Protein AF-A0A954Q0V5-F1 (afdb_monomer_lite)

Radius of gyration: 33.11 Å; chains: 1; bounding box: 78×92×143 Å

Structure (mmCIF, N/CA/C/O backbone):
data_AF-A0A954Q0V5-F1
#
_entry.id   AF-A0A954Q0V5-F1
#
loop_
_atom_site.group_PDB
_atom_site.id
_atom_site.type_symbol
_atom_site.label_atom_id
_atom_site.label_alt_id
_atom_site.label_comp_id
_atom_site.label_asym_id
_atom_site.label_entity_id
_atom_site.label_seq_id
_atom_site.pdbx_PDB_ins_code
_atom_site.Cartn_x
_atom_site.Cartn_y
_atom_site.Cartn_z
_atom_site.occupancy
_atom_site.B_iso_or_equiv
_atom_site.auth_seq_id
_atom_site.auth_comp_id
_atom_site.auth_asym_id
_atom_site.auth_atom_id
_atom_site.pdbx_PDB_model_num
ATOM 1 N N . MET A 1 1 ? -21.008 25.780 -98.855 1.00 41.59 1 MET A N 1
ATOM 2 C CA . MET A 1 1 ? -20.045 24.888 -99.539 1.00 41.59 1 MET A CA 1
ATOM 3 C C . MET A 1 1 ? -18.752 25.653 -99.833 1.00 41.59 1 MET A C 1
ATOM 5 O O . MET A 1 1 ? -18.690 26.362 -100.824 1.00 41.59 1 MET A O 1
ATOM 9 N N . LYS A 1 2 ? -17.772 25.592 -98.919 1.00 28.84 2 LYS A N 1
ATOM 10 C CA . LYS A 1 2 ? -16.400 26.163 -98.973 1.00 28.84 2 LYS A CA 1
ATOM 11 C C . LYS A 1 2 ? -15.579 25.295 -97.988 1.00 28.84 2 LYS A C 1
ATOM 13 O O . LYS A 1 2 ? -16.068 25.117 -96.882 1.00 28.84 2 LYS A O 1
ATOM 18 N N . SER A 1 3 ? -14.574 24.487 -98.344 1.00 29.64 3 SER A N 1
ATOM 19 C CA . SER A 1 3 ? -13.242 24.711 -98.947 1.00 29.64 3 SER A CA 1
ATOM 20 C C . SER A 1 3 ? -12.187 25.311 -97.996 1.00 29.64 3 SER A C 1
ATOM 22 O O . SER A 1 3 ? -12.264 26.508 -97.750 1.00 29.64 3 SER A O 1
ATOM 24 N N . LEU A 1 4 ? -11.179 24.475 -97.638 1.00 32.72 4 LEU A N 1
ATOM 25 C CA . LEU A 1 4 ? -9.745 24.757 -97.323 1.00 32.72 4 LEU A CA 1
ATOM 26 C C . LEU A 1 4 ? -9.449 25.722 -96.142 1.00 32.72 4 LEU A C 1
ATOM 28 O O . LEU A 1 4 ? -10.240 26.597 -95.850 1.00 32.72 4 LEU A O 1
ATOM 32 N N . SER A 1 5 ? -8.317 25.759 -95.430 1.00 30.55 5 SER A N 1
ATOM 33 C CA . SER A 1 5 ? -7.120 24.939 -95.187 1.00 30.55 5 SER A CA 1
ATOM 34 C C . SER A 1 5 ? -6.292 25.710 -94.126 1.00 30.55 5 SER A C 1
ATOM 36 O O . SER A 1 5 ? -6.176 26.925 -94.222 1.00 30.55 5 SER A O 1
ATOM 38 N N . THR A 1 6 ? -5.648 24.997 -93.191 1.00 32.28 6 THR A N 1
ATOM 39 C CA . THR A 1 6 ? -4.347 25.291 -92.520 1.00 32.28 6 THR A CA 1
ATOM 40 C C . THR A 1 6 ? -4.053 26.544 -91.652 1.00 32.28 6 THR A C 1
ATOM 42 O O . THR A 1 6 ? -3.959 27.655 -92.150 1.00 32.28 6 THR A O 1
ATOM 45 N N . ARG A 1 7 ? -3.553 26.206 -90.437 1.00 31.97 7 ARG A N 1
ATOM 46 C CA . ARG A 1 7 ? -2.330 26.658 -89.700 1.00 31.97 7 ARG A CA 1
ATOM 47 C C . ARG A 1 7 ? -2.357 27.875 -88.744 1.00 31.97 7 ARG A C 1
ATOM 49 O O . ARG A 1 7 ? -2.564 28.989 -89.186 1.00 31.97 7 ARG A O 1
ATOM 56 N N . ARG A 1 8 ? -1.925 27.561 -87.493 1.00 31.83 8 ARG A N 1
ATOM 57 C CA . ARG A 1 8 ? -1.022 28.242 -86.506 1.00 31.83 8 ARG A CA 1
ATOM 58 C C . ARG A 1 8 ? -1.280 29.744 -86.236 1.00 31.83 8 ARG A C 1
ATOM 60 O O . ARG A 1 8 ? -1.442 30.505 -87.164 1.00 31.83 8 ARG A O 1
ATOM 67 N N . SER A 1 9 ? -1.287 30.265 -85.007 1.00 29.36 9 SER A N 1
ATOM 68 C CA . SER A 1 9 ? -0.317 30.128 -83.907 1.00 29.36 9 SER A CA 1
ATOM 69 C C . SER A 1 9 ? -0.851 30.810 -82.631 1.00 29.36 9 SER A C 1
ATOM 71 O O . SER A 1 9 ? -1.757 31.632 -82.690 1.00 29.36 9 SER A O 1
ATOM 73 N N . ALA A 1 10 ? -0.255 30.444 -81.497 1.00 32.44 10 ALA A N 1
ATOM 74 C CA . ALA A 1 10 ? -0.537 30.884 -80.132 1.00 32.44 10 ALA A CA 1
ATOM 75 C C . ALA A 1 10 ? -0.389 32.396 -79.868 1.00 32.44 10 ALA A C 1
ATOM 77 O O . ALA A 1 10 ? 0.520 33.015 -80.413 1.00 32.44 10 ALA A O 1
ATOM 78 N N . SER A 1 11 ? -1.144 32.923 -78.898 1.00 27.84 11 SER A N 1
ATOM 79 C CA . SER A 1 11 ? -0.580 33.451 -77.643 1.00 27.84 11 SER A CA 1
ATOM 80 C C . SER A 1 11 ? -1.666 33.755 -76.599 1.00 27.84 11 SER A C 1
ATOM 82 O O . SER A 1 11 ? -2.856 33.837 -76.886 1.00 27.84 11 SER A O 1
ATOM 84 N N . LEU A 1 12 ? -1.178 33.808 -75.363 1.00 32.28 12 LEU A N 1
ATOM 85 C CA . LEU A 1 12 ? -1.815 33.919 -74.059 1.00 32.28 12 LEU A CA 1
ATOM 86 C C . LEU A 1 12 ? -2.885 35.014 -73.895 1.00 32.28 12 LEU A C 1
ATOM 88 O O . LEU A 1 12 ? -2.680 36.164 -74.260 1.00 32.28 12 LEU A O 1
ATOM 92 N N . GLY A 1 13 ? -3.879 34.670 -73.071 1.00 28.28 13 GLY A N 1
ATOM 93 C CA . GLY A 1 13 ? -4.073 35.385 -71.809 1.00 28.28 13 GLY A CA 1
ATOM 94 C C . GLY A 1 13 ? -5.152 36.458 -71.796 1.00 28.28 13 GLY A C 1
ATOM 95 O O . GLY A 1 13 ? -4.907 37.582 -72.203 1.00 28.28 13 GLY A O 1
ATOM 96 N N . THR A 1 14 ? -6.311 36.129 -71.224 1.00 35.66 14 THR A N 1
ATOM 97 C CA . THR A 1 14 ? -6.938 36.799 -70.062 1.00 35.66 14 THR A CA 1
ATOM 98 C C . THR A 1 14 ? -8.373 36.295 -69.928 1.00 35.66 14 THR A C 1
ATOM 100 O O . THR A 1 14 ? -9.228 36.593 -70.751 1.00 35.66 14 THR A O 1
ATOM 103 N N . ALA A 1 15 ? -8.658 35.543 -68.868 1.00 35.47 15 ALA A N 1
ATOM 104 C CA . ALA A 1 15 ? -10.017 35.436 -68.351 1.00 35.47 15 ALA A CA 1
ATOM 105 C C . ALA A 1 15 ? -9.923 35.297 -66.835 1.00 35.47 15 ALA A C 1
ATOM 107 O O . ALA A 1 15 ? -9.648 34.230 -66.286 1.00 35.47 15 ALA A O 1
ATOM 108 N N . ALA A 1 16 ? -10.061 36.447 -66.184 1.00 43.06 16 ALA A N 1
ATOM 109 C CA . ALA A 1 16 ? -10.208 36.579 -64.754 1.00 43.06 16 ALA A CA 1
ATOM 110 C C . ALA A 1 16 ? -11.370 35.700 -64.286 1.00 43.06 16 ALA A C 1
ATOM 112 O O . ALA A 1 16 ? -12.517 35.924 -64.662 1.00 43.06 16 ALA A O 1
ATOM 113 N N . THR A 1 17 ? -11.062 34.706 -63.459 1.00 38.88 17 THR A N 1
ATOM 114 C CA . THR A 1 17 ? -12.067 34.064 -62.619 1.00 38.88 17 THR A CA 1
ATOM 115 C C . THR A 1 17 ? -11.571 34.185 -61.194 1.00 38.88 17 THR A C 1
ATOM 117 O O . THR A 1 17 ? -10.585 33.572 -60.794 1.00 38.88 17 THR A O 1
ATOM 120 N N . THR A 1 18 ? -12.221 35.087 -60.477 1.00 37.47 18 THR A N 1
ATOM 121 C CA . THR A 1 18 ? -12.029 35.410 -59.074 1.00 37.47 18 THR A CA 1
ATOM 122 C C . THR A 1 18 ? -12.256 34.157 -58.227 1.00 37.47 18 THR A C 1
ATOM 124 O O . THR A 1 18 ? -13.381 33.864 -57.839 1.00 37.47 18 THR A O 1
ATOM 127 N N . PHE A 1 19 ? -11.195 33.401 -57.941 1.00 34.94 19 PHE A N 1
ATOM 128 C CA . PHE A 1 19 ? -11.186 32.473 -56.816 1.00 34.94 19 PHE A CA 1
ATOM 129 C C . PHE A 1 19 ? -10.710 33.253 -55.597 1.00 34.94 19 PHE A C 1
ATOM 131 O O . PHE A 1 19 ? -9.533 33.576 -55.449 1.00 34.94 19 PHE A O 1
ATOM 138 N N . LEU A 1 20 ? -11.673 33.620 -54.756 1.00 33.31 20 LEU A N 1
ATOM 139 C CA . LEU A 1 20 ? -11.430 34.190 -53.446 1.00 33.31 20 LEU A CA 1
ATOM 140 C C . LEU A 1 20 ? -10.661 33.143 -52.624 1.00 33.31 20 LEU A C 1
ATOM 142 O O . LEU A 1 20 ? -11.218 32.125 -52.216 1.00 33.31 20 LEU A O 1
ATOM 146 N N . CYS A 1 21 ? -9.363 33.374 -52.434 1.00 32.09 21 CYS A N 1
ATOM 147 C CA . CYS A 1 21 ? -8.521 32.637 -51.502 1.00 32.09 21 CYS A CA 1
ATOM 148 C C . CYS A 1 21 ? -9.042 32.833 -50.070 1.00 32.09 21 CYS A C 1
ATOM 150 O O . CYS A 1 21 ? -8.550 33.686 -49.336 1.00 32.09 21 CYS A O 1
ATOM 152 N N . CYS A 1 22 ? -9.999 32.015 -49.636 1.00 32.50 22 CYS A N 1
ATOM 153 C CA . CYS A 1 22 ? -10.119 31.685 -48.222 1.00 32.50 22 CYS A CA 1
ATOM 154 C C . CYS A 1 22 ? -9.014 30.679 -47.904 1.00 32.50 22 CYS A C 1
ATOM 156 O O . CYS A 1 22 ? -9.212 29.467 -47.940 1.00 32.50 22 CYS A O 1
ATOM 158 N N . ALA A 1 23 ? -7.825 31.202 -47.607 1.00 39.34 23 ALA A N 1
ATOM 159 C CA . ALA A 1 23 ? -6.826 30.474 -46.849 1.00 39.34 23 ALA A CA 1
ATOM 160 C C . ALA A 1 23 ? -7.399 30.220 -45.444 1.00 39.34 23 ALA A C 1
ATOM 162 O O . ALA A 1 23 ? -7.112 30.948 -44.498 1.00 39.34 23 ALA A O 1
ATOM 163 N N . MET A 1 24 ? -8.236 29.188 -45.301 1.00 38.91 24 MET A N 1
ATOM 164 C CA . MET A 1 24 ? -8.409 28.512 -44.020 1.00 38.91 24 MET A CA 1
ATOM 165 C C . MET A 1 24 ? -7.103 27.770 -43.760 1.00 38.91 24 MET A C 1
ATOM 167 O O . MET A 1 24 ? -6.967 26.575 -44.010 1.00 38.91 24 MET A O 1
ATOM 171 N N . GLY A 1 25 ? -6.112 28.521 -43.281 1.00 35.62 25 GLY A N 1
ATOM 172 C CA . GLY A 1 25 ? -5.091 27.955 -42.429 1.00 35.62 25 GLY A CA 1
ATOM 173 C C . GLY A 1 25 ? -5.819 27.369 -41.231 1.00 35.62 25 GLY A C 1
ATOM 174 O O . GLY A 1 25 ? -6.095 28.072 -40.263 1.00 35.62 25 GLY A O 1
ATOM 175 N N . LEU A 1 26 ? -6.160 26.084 -41.313 1.00 37.09 26 LEU A N 1
ATOM 176 C CA . LEU A 1 26 ? -6.269 25.243 -40.137 1.00 37.09 26 LEU A CA 1
ATOM 177 C C . LEU A 1 26 ? -4.871 25.237 -39.518 1.00 37.09 26 LEU A C 1
ATOM 179 O O . LEU A 1 26 ? -4.061 24.341 -39.734 1.00 37.09 26 LEU A O 1
ATOM 183 N N . LEU A 1 27 ? -4.592 26.293 -38.753 1.00 34.19 27 LEU A N 1
ATOM 184 C CA . LEU A 1 27 ? -3.820 26.193 -37.534 1.00 34.19 27 LEU A CA 1
ATOM 185 C C . LEU A 1 27 ? -4.556 25.148 -36.695 1.00 34.19 27 LEU A C 1
ATOM 187 O O . LEU A 1 27 ? -5.358 25.470 -35.822 1.00 34.19 27 LEU A O 1
ATOM 191 N N . LEU A 1 28 ? -4.298 23.873 -36.990 1.00 38.25 28 LEU A N 1
ATOM 192 C CA . LEU A 1 28 ? -4.245 22.864 -35.957 1.00 38.25 28 LEU A CA 1
ATOM 193 C C . LEU A 1 28 ? -3.131 23.360 -35.042 1.00 38.25 28 LEU A C 1
ATOM 195 O O . LEU A 1 28 ? -1.958 23.032 -35.216 1.00 38.25 28 LEU A O 1
ATOM 199 N N . ALA A 1 29 ? -3.499 24.259 -34.130 1.00 32.25 29 ALA A N 1
ATOM 200 C CA . ALA A 1 29 ? -2.785 24.429 -32.895 1.00 32.25 29 ALA A CA 1
ATOM 201 C C . ALA A 1 29 ? -2.818 23.037 -32.278 1.00 32.25 29 ALA A C 1
ATOM 203 O O . ALA A 1 29 ? -3.788 22.648 -31.635 1.00 32.25 29 ALA A O 1
ATOM 204 N N . ASN A 1 30 ? -1.790 22.248 -32.586 1.00 33.69 30 ASN A N 1
ATOM 205 C CA . ASN A 1 30 ? -1.406 21.140 -31.750 1.00 33.69 30 ASN A CA 1
ATOM 206 C C . ASN A 1 30 ? -1.332 21.788 -30.368 1.00 33.69 30 ASN A C 1
ATOM 208 O O . ASN A 1 30 ? -0.550 22.739 -30.223 1.00 33.69 30 ASN A O 1
ATOM 212 N N . PRO A 1 31 ? -2.186 21.423 -29.398 1.00 38.75 31 PRO A N 1
ATOM 213 C CA . PRO A 1 31 ? -1.946 21.882 -28.056 1.00 38.75 31 PRO A CA 1
ATOM 214 C C . PRO A 1 31 ? -0.621 21.216 -27.716 1.00 38.75 31 PRO A C 1
ATOM 216 O O . PRO A 1 31 ? -0.561 20.024 -27.433 1.00 38.75 31 PRO A O 1
ATOM 219 N N . ALA A 1 32 ? 0.474 21.965 -27.843 1.00 34.56 32 ALA A N 1
ATOM 220 C CA . ALA A 1 32 ? 1.641 21.710 -27.040 1.00 34.56 32 ALA A CA 1
ATOM 221 C C . ALA A 1 32 ? 1.067 21.677 -25.629 1.00 34.56 32 ALA A C 1
ATOM 223 O O . ALA A 1 32 ? 0.625 22.710 -25.124 1.00 34.56 32 ALA A O 1
ATOM 224 N N . ILE A 1 33 ? 0.892 20.458 -25.117 1.00 40.38 33 ILE A N 1
ATOM 225 C CA . ILE A 1 33 ? 0.311 20.166 -23.818 1.00 40.38 33 ILE A CA 1
ATOM 226 C C . ILE A 1 33 ? 1.088 21.052 -22.855 1.00 40.38 33 ILE A C 1
ATOM 228 O O . ILE A 1 33 ? 2.282 20.845 -22.634 1.00 40.38 33 ILE A O 1
ATOM 232 N N . ALA A 1 34 ? 0.444 22.128 -22.406 1.00 36.34 34 ALA A N 1
ATOM 233 C CA . ALA A 1 34 ? 1.014 23.004 -21.407 1.00 36.34 34 ALA A CA 1
ATOM 234 C C . ALA A 1 34 ? 1.328 22.137 -20.185 1.00 36.34 34 ALA A C 1
ATOM 236 O O . ALA A 1 34 ? 0.556 21.228 -19.870 1.00 36.34 34 ALA A O 1
ATOM 237 N N . ALA A 1 35 ? 2.471 22.400 -19.550 1.00 40.12 35 ALA A N 1
ATOM 238 C CA . ALA A 1 35 ? 2.948 21.703 -18.362 1.00 40.12 35 ALA A CA 1
ATOM 239 C C . ALA A 1 35 ? 1.790 21.339 -17.413 1.00 40.12 35 ALA A C 1
ATOM 241 O O . ALA A 1 35 ? 1.036 22.207 -16.980 1.00 40.12 35 ALA A O 1
ATOM 242 N N . ASP A 1 36 ? 1.623 20.038 -17.176 1.00 50.31 36 ASP A N 1
ATOM 243 C CA . ASP A 1 36 ? 0.709 19.394 -16.225 1.00 50.31 36 ASP A CA 1
ATOM 244 C C . ASP A 1 36 ? -0.784 19.776 -16.224 1.00 50.31 36 ASP A C 1
ATOM 246 O O . ASP A 1 36 ? -1.519 19.228 -15.411 1.00 50.31 36 ASP A O 1
ATOM 250 N N . GLY A 1 37 ? -1.294 20.642 -17.107 1.00 53.44 37 GLY A N 1
ATOM 251 C CA . GLY A 1 37 ? -2.738 20.897 -17.280 1.00 53.44 37 GLY A CA 1
ATOM 252 C C . GLY A 1 37 ? -3.521 21.321 -16.021 1.00 53.44 37 GLY A C 1
ATOM 253 O O . GLY A 1 37 ? -4.747 21.422 -16.072 1.00 53.44 37 GLY A O 1
ATOM 254 N N . THR A 1 38 ? -2.855 21.568 -14.888 1.00 65.19 38 THR A N 1
ATOM 255 C CA . THR A 1 38 ? -3.533 21.851 -13.621 1.00 65.19 38 THR A CA 1
ATOM 256 C C . THR A 1 38 ? -3.929 23.322 -13.559 1.00 65.19 38 THR A C 1
ATOM 258 O O . THR A 1 38 ? -3.146 24.210 -13.892 1.00 65.19 38 THR A O 1
ATOM 261 N N . LYS A 1 39 ? -5.132 23.603 -13.054 1.00 77.06 39 LYS A N 1
ATOM 262 C CA . LYS A 1 39 ? -5.571 24.970 -12.720 1.00 77.06 39 LYS A CA 1
ATOM 263 C C . LYS A 1 39 ? -4.907 25.534 -11.452 1.00 77.06 39 LYS A C 1
ATOM 265 O O . LYS A 1 39 ? -5.230 26.647 -11.043 1.00 77.06 39 LYS A O 1
ATOM 270 N N . TYR A 1 40 ? -4.064 24.747 -10.785 1.00 85.00 40 TYR A N 1
ATOM 271 C CA . TYR A 1 40 ? -3.491 25.077 -9.489 1.00 85.00 40 TYR A CA 1
ATOM 272 C C . TYR A 1 40 ? -2.114 25.737 -9.632 1.00 85.00 40 TYR A C 1
ATOM 274 O O . TYR A 1 40 ? -1.367 25.493 -10.583 1.00 85.00 40 TYR A O 1
ATOM 282 N N . ALA A 1 41 ? -1.773 26.585 -8.660 1.00 84.19 41 ALA A N 1
ATOM 283 C CA . ALA A 1 41 ? -0.453 27.196 -8.586 1.00 84.19 41 ALA A CA 1
ATOM 284 C C . ALA A 1 41 ? 0.616 26.129 -8.312 1.00 84.19 41 ALA A C 1
ATOM 286 O O . ALA A 1 41 ? 0.423 25.247 -7.476 1.00 84.19 41 ALA A O 1
ATOM 287 N N . HIS A 1 42 ? 1.757 26.233 -8.990 1.00 82.62 42 HIS A N 1
ATOM 288 C CA . HIS A 1 42 ? 2.882 25.318 -8.834 1.00 82.62 42 HIS A CA 1
ATOM 289 C C . HIS A 1 42 ? 4.211 26.079 -8.824 1.00 82.62 42 HIS A C 1
ATOM 291 O O . HIS A 1 42 ? 4.310 27.212 -9.291 1.00 82.62 42 HIS A O 1
ATOM 297 N N . SER A 1 43 ? 5.229 25.447 -8.240 1.00 84.19 43 SER A N 1
ATOM 298 C CA . SER A 1 43 ? 6.608 25.932 -8.252 1.00 84.19 43 SER A CA 1
ATOM 299 C C . SER A 1 43 ? 7.410 25.139 -9.279 1.00 84.19 43 SER A C 1
ATOM 301 O O . SER A 1 43 ? 7.667 23.957 -9.059 1.00 84.19 43 SER A O 1
ATOM 303 N N . ASP A 1 44 ? 7.885 25.806 -10.330 1.00 83.81 44 ASP A N 1
ATOM 304 C CA . ASP A 1 44 ? 8.742 25.206 -11.368 1.00 83.81 44 ASP A CA 1
ATOM 305 C C . ASP A 1 44 ? 10.215 25.050 -10.956 1.00 83.81 44 ASP A C 1
ATOM 307 O O . ASP A 1 44 ? 11.036 24.494 -11.687 1.00 83.81 44 ASP A O 1
ATOM 311 N N . GLY A 1 45 ? 10.587 25.554 -9.777 1.00 85.81 45 GLY A N 1
ATOM 312 C CA . GLY A 1 45 ? 11.931 25.388 -9.241 1.00 85.81 45 GLY A CA 1
ATOM 313 C C . GLY A 1 45 ? 12.247 23.933 -8.880 1.00 85.81 45 GLY A C 1
ATOM 314 O O . GLY A 1 45 ? 11.421 23.213 -8.325 1.00 85.81 45 GLY A O 1
ATOM 315 N N . ASN A 1 46 ? 13.501 23.523 -9.093 1.00 83.50 46 ASN A N 1
ATOM 316 C CA . ASN A 1 46 ? 14.017 22.246 -8.577 1.00 83.50 46 ASN A CA 1
ATOM 317 C C . ASN A 1 46 ? 14.231 22.257 -7.052 1.00 83.50 46 ASN A C 1
ATOM 319 O O . ASN A 1 46 ? 14.433 21.205 -6.446 1.00 83.50 46 ASN A O 1
ATOM 323 N N . ALA A 1 47 ? 14.219 23.441 -6.435 1.00 86.94 47 ALA A N 1
ATOM 324 C CA . ALA A 1 47 ? 14.271 23.588 -4.990 1.00 86.94 47 ALA A CA 1
ATOM 325 C C . ALA A 1 47 ? 12.937 23.179 -4.352 1.00 86.94 47 ALA A C 1
ATOM 327 O O . ALA A 1 47 ? 11.868 23.289 -4.951 1.00 86.94 47 ALA A O 1
ATOM 328 N N . ARG A 1 48 ? 13.000 22.731 -3.099 1.00 84.75 48 ARG A N 1
ATOM 329 C CA . ARG A 1 48 ? 11.803 22.387 -2.334 1.00 84.75 48 ARG A CA 1
ATOM 330 C C . ARG A 1 48 ? 10.957 23.633 -2.067 1.00 84.75 48 ARG A C 1
ATOM 332 O O . ARG A 1 48 ? 11.461 24.605 -1.513 1.00 84.75 48 ARG A O 1
ATOM 339 N N . PHE A 1 49 ? 9.663 23.551 -2.366 1.00 87.62 49 PHE A N 1
ATOM 340 C CA . PHE A 1 49 ? 8.677 24.522 -1.899 1.00 87.62 49 PHE A CA 1
ATOM 341 C C . PHE A 1 49 ? 8.244 24.186 -0.463 1.00 87.62 49 PHE A C 1
ATOM 343 O O . PHE A 1 49 ? 7.825 23.060 -0.180 1.00 87.62 49 PHE A O 1
ATOM 350 N N . LEU A 1 50 ? 8.382 25.146 0.454 1.00 90.44 50 LEU A N 1
ATOM 351 C CA . LEU A 1 50 ? 7.992 24.976 1.855 1.00 90.44 50 LEU A CA 1
ATOM 352 C C . LEU A 1 50 ? 6.487 25.184 2.009 1.00 90.44 50 LEU A C 1
ATOM 354 O O . LEU A 1 50 ? 5.955 26.218 1.616 1.00 90.44 50 LEU A O 1
ATOM 358 N N . HIS A 1 51 ? 5.816 24.203 2.604 1.00 92.81 51 HIS A N 1
ATOM 359 C CA . HIS A 1 51 ? 4.370 24.211 2.762 1.00 92.81 51 HIS A CA 1
ATOM 360 C C . HIS A 1 51 ? 3.984 24.684 4.164 1.00 92.81 51 HIS A C 1
ATOM 362 O O . HIS A 1 51 ? 4.199 23.974 5.143 1.00 92.81 51 HIS A O 1
ATOM 368 N N . HIS A 1 52 ? 3.383 25.869 4.240 1.00 94.56 52 HIS A N 1
ATOM 369 C CA . HIS A 1 52 ? 2.626 26.350 5.395 1.00 94.56 52 HIS A CA 1
ATOM 370 C C . HIS A 1 52 ? 1.154 26.368 4.995 1.00 94.56 52 HIS A C 1
ATOM 372 O O . HIS A 1 52 ? 0.761 27.137 4.119 1.00 94.56 52 HIS A O 1
ATOM 378 N N . ILE A 1 53 ? 0.363 25.453 5.551 1.00 94.88 53 ILE A N 1
ATOM 379 C CA . ILE A 1 53 ? -0.982 25.157 5.047 1.00 94.88 53 ILE A CA 1
ATOM 380 C C . ILE A 1 53 ? -2.001 25.323 6.170 1.00 94.88 53 ILE A C 1
ATOM 382 O O . ILE A 1 53 ? -1.807 24.822 7.275 1.00 94.88 53 ILE A O 1
ATOM 386 N N . THR A 1 54 ? -3.118 25.987 5.881 1.00 97.38 54 THR A N 1
ATOM 387 C CA . THR A 1 54 ? -4.308 25.931 6.738 1.00 97.38 54 THR A CA 1
ATOM 388 C C . THR A 1 54 ? -4.974 24.564 6.602 1.00 97.38 54 THR A C 1
ATOM 390 O O . THR A 1 54 ? -5.354 24.171 5.498 1.00 97.38 54 THR A O 1
ATOM 393 N N . LEU A 1 55 ? -5.132 23.851 7.714 1.00 98.00 55 LEU A N 1
ATOM 394 C CA . LEU A 1 55 ? -5.763 22.533 7.734 1.00 98.00 55 LEU A CA 1
ATOM 395 C C . LEU A 1 55 ? -7.294 22.652 7.783 1.00 98.00 55 LEU A C 1
ATOM 397 O O . LEU A 1 55 ? -7.831 23.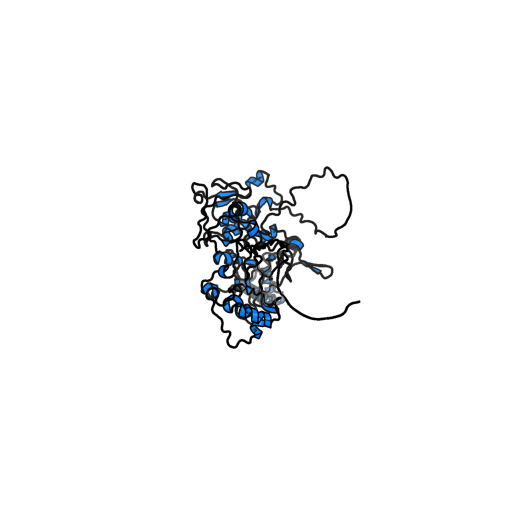582 8.387 1.00 98.00 55 LEU A O 1
ATOM 401 N N . TYR A 1 56 ? -7.987 21.694 7.168 1.00 98.50 56 TYR A N 1
ATOM 402 C CA . TYR A 1 56 ? -9.447 21.592 7.170 1.00 98.50 56 TYR A CA 1
ATOM 403 C C . TYR A 1 56 ? -9.895 20.171 7.506 1.00 98.50 56 TYR A C 1
ATOM 405 O O . TYR A 1 56 ? -9.223 19.206 7.136 1.00 98.50 56 TYR A O 1
ATOM 413 N N . ASP A 1 57 ? -11.029 20.043 8.188 1.00 97.94 57 ASP A N 1
ATOM 414 C CA . ASP A 1 57 ? -11.692 18.759 8.416 1.00 97.94 57 ASP A CA 1
ATOM 415 C C . ASP A 1 57 ? -12.597 18.351 7.239 1.00 97.94 57 ASP A C 1
ATOM 417 O O . ASP A 1 57 ? -12.687 19.049 6.223 1.00 97.94 57 ASP A O 1
ATOM 421 N N . ALA A 1 58 ? -13.244 17.187 7.352 1.00 95.75 58 ALA A N 1
ATOM 422 C CA . ALA A 1 58 ? -14.105 16.631 6.305 1.00 95.75 58 ALA A CA 1
ATOM 423 C C . ALA A 1 58 ? -15.337 17.507 5.996 1.00 95.75 58 ALA A C 1
ATOM 425 O O . ALA A 1 58 ? -15.784 17.548 4.845 1.00 95.75 58 ALA A O 1
ATOM 426 N N . ASP A 1 59 ? -15.820 18.265 6.987 1.00 96.06 59 ASP A N 1
ATOM 427 C CA . ASP A 1 59 ? -16.927 19.222 6.860 1.00 96.06 59 ASP A CA 1
ATOM 428 C C . ASP A 1 59 ? -16.462 20.582 6.320 1.00 96.06 59 ASP A C 1
ATOM 430 O O . ASP A 1 59 ? -17.230 21.545 6.257 1.00 96.06 59 ASP A O 1
ATOM 434 N N . ASN A 1 60 ? -15.203 20.659 5.875 1.00 97.06 60 ASN A N 1
ATOM 435 C CA . ASN A 1 60 ? -14.578 21.845 5.313 1.00 97.06 60 ASN A CA 1
ATOM 436 C C . ASN A 1 60 ? -14.439 22.999 6.322 1.00 97.06 60 ASN A C 1
ATOM 438 O O . ASN A 1 60 ? -14.306 24.161 5.919 1.00 97.06 60 ASN A O 1
ATOM 442 N N . GLN A 1 61 ? -14.442 22.688 7.620 1.00 98.06 61 GLN A N 1
ATOM 443 C CA . GLN A 1 61 ? -14.175 23.646 8.683 1.00 98.06 61 GLN A CA 1
ATOM 444 C C . GLN A 1 61 ? -12.673 23.756 8.914 1.00 98.06 61 GLN A C 1
ATOM 446 O O . GLN A 1 61 ? -11.932 22.774 8.850 1.00 98.06 61 GLN A O 1
ATOM 451 N N . ARG A 1 62 ? -12.211 24.982 9.157 1.00 97.88 62 ARG A N 1
ATOM 452 C CA . ARG A 1 62 ? -10.805 25.254 9.448 1.00 97.88 62 ARG A CA 1
ATOM 453 C C . ARG A 1 62 ? -10.429 24.629 10.793 1.00 97.88 62 ARG A C 1
ATOM 455 O O . ARG A 1 62 ? -11.145 24.786 11.778 1.00 97.88 62 ARG A O 1
ATOM 462 N N . ILE A 1 63 ? -9.291 23.946 10.822 1.00 98.38 63 ILE A N 1
ATOM 463 C CA . ILE A 1 63 ? -8.736 23.355 12.036 1.00 98.38 63 ILE A CA 1
ATOM 464 C C . ILE A 1 63 ? -7.873 24.387 12.747 1.00 98.38 63 ILE A C 1
ATOM 466 O O . ILE A 1 63 ? -6.928 24.930 12.180 1.00 98.38 63 ILE A O 1
ATOM 470 N N . GLU A 1 64 ? -8.197 24.596 14.014 1.00 97.38 64 GLU A N 1
ATOM 471 C CA . GLU A 1 64 ? -7.451 25.406 14.965 1.00 97.38 64 GLU A CA 1
ATOM 472 C C . GLU A 1 64 ? -6.904 24.506 16.084 1.00 97.38 64 GLU A C 1
ATOM 474 O O . GLU A 1 64 ? -7.381 23.379 16.256 1.00 97.38 64 GLU A O 1
ATOM 479 N N . PRO A 1 65 ? -5.973 24.988 16.927 1.00 97.00 65 PRO A N 1
ATOM 480 C CA . PRO A 1 65 ? -5.476 24.213 18.067 1.00 97.00 65 PRO A CA 1
ATOM 481 C C . PRO A 1 65 ? -6.567 23.690 19.022 1.00 97.00 65 PRO A C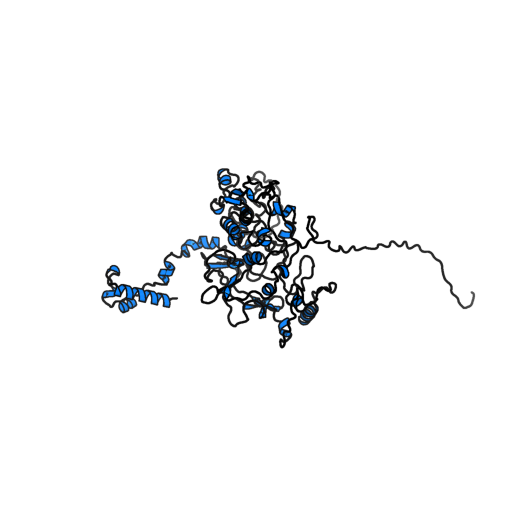 1
ATOM 483 O O . PRO A 1 65 ? -6.359 22.693 19.709 1.00 97.00 65 PRO A O 1
ATOM 486 N N . ALA A 1 66 ? -7.724 24.360 19.080 1.00 97.44 66 ALA A N 1
ATOM 487 C CA . ALA A 1 66 ? -8.868 23.968 19.907 1.00 97.44 66 ALA A CA 1
ATOM 488 C C . ALA A 1 66 ? -9.862 23.020 19.203 1.00 97.44 66 ALA A C 1
ATOM 490 O O . ALA A 1 66 ? -10.783 22.521 19.854 1.00 97.44 66 ALA A O 1
ATOM 491 N N . SER A 1 67 ? -9.708 22.777 17.897 1.00 98.06 67 SER A N 1
ATOM 492 C CA . SER A 1 67 ? -10.554 21.843 17.150 1.00 98.06 67 SER A CA 1
ATOM 493 C C . SER A 1 67 ? -10.385 20.413 17.671 1.00 98.06 67 SER A C 1
ATOM 495 O O . SER A 1 67 ? -9.362 20.056 18.251 1.00 98.06 67 SER A O 1
ATOM 497 N N . THR A 1 68 ? -11.401 19.575 17.460 1.00 97.69 68 THR A N 1
ATOM 498 C CA . THR A 1 68 ? -11.385 18.165 17.900 1.00 97.69 68 THR A CA 1
ATOM 499 C C . THR A 1 68 ? -11.650 17.167 16.776 1.00 97.69 68 THR A C 1
ATOM 501 O O . THR A 1 68 ? -11.469 15.964 16.971 1.00 97.69 68 THR A O 1
ATOM 504 N N . THR A 1 69 ? -12.042 17.647 15.596 1.00 97.75 69 THR A N 1
ATOM 505 C CA . THR A 1 69 ? -12.195 16.856 14.373 1.00 97.75 69 THR A CA 1
ATOM 506 C C . THR A 1 69 ? -10.828 16.575 13.739 1.00 97.75 69 THR A C 1
ATOM 508 O O . THR A 1 69 ? -9.897 17.353 13.943 1.00 97.75 69 THR A O 1
ATOM 511 N N . PRO A 1 70 ? -10.656 15.451 13.018 1.00 98.00 70 PRO A N 1
ATOM 512 C CA . PRO A 1 70 ? -9.417 15.157 12.303 1.00 98.00 70 PRO A CA 1
ATOM 513 C C . PRO A 1 70 ? -9.273 15.993 11.034 1.00 98.00 70 PRO A C 1
ATOM 515 O O . PRO A 1 70 ? -10.264 16.408 10.434 1.00 98.00 70 PRO A O 1
ATOM 518 N N . TYR A 1 71 ? -8.030 16.177 10.581 1.00 97.25 71 TYR A N 1
ATOM 519 C CA . TYR A 1 71 ? -7.790 16.793 9.278 1.00 97.25 71 TYR A CA 1
ATOM 520 C C . TYR A 1 71 ? -8.188 15.844 8.145 1.00 97.25 71 TYR A C 1
ATOM 522 O O . TYR A 1 71 ? -7.963 14.636 8.220 1.00 97.25 71 TYR A O 1
ATOM 530 N N . SER A 1 72 ? -8.736 16.428 7.083 1.00 97.62 72 SER A N 1
ATOM 531 C CA . SER A 1 72 ? -9.049 15.774 5.819 1.00 97.62 72 SER A CA 1
ATOM 532 C C . SER A 1 72 ? -8.015 16.172 4.770 1.00 97.62 72 SER A C 1
ATOM 534 O O . SER A 1 72 ? -7.795 17.362 4.512 1.00 97.62 72 SER A O 1
ATOM 536 N N . SER A 1 73 ? -7.374 15.189 4.139 1.00 96.31 73 SER A N 1
ATOM 537 C CA . SER A 1 73 ? -6.456 15.437 3.027 1.00 96.31 73 SER A CA 1
ATOM 538 C C . SER A 1 73 ? -7.216 15.915 1.793 1.00 96.31 73 SER A C 1
ATOM 540 O O . SER A 1 73 ? -6.723 16.793 1.081 1.00 96.31 73 SER A O 1
ATOM 542 N N . SER A 1 74 ? -8.443 15.432 1.579 1.00 96.00 74 SER A N 1
ATOM 543 C CA . SER A 1 74 ? -9.284 15.870 0.464 1.00 96.00 74 SER A CA 1
ATOM 544 C C . SER A 1 74 ? -9.664 17.353 0.587 1.00 96.00 74 SER A C 1
ATOM 546 O O . SER A 1 74 ? -9.551 18.103 -0.384 1.00 96.00 74 SER A O 1
ATOM 548 N N . LYS A 1 75 ? -10.023 17.825 1.790 1.00 97.44 75 LYS A N 1
ATOM 549 C CA . LYS A 1 75 ? -10.394 19.233 2.043 1.00 97.44 75 LYS A CA 1
ATOM 550 C C . LYS A 1 75 ? -9.211 20.158 2.316 1.00 97.44 75 LYS A C 1
ATOM 552 O O . LYS A 1 75 ? -9.361 21.373 2.185 1.00 97.44 75 LYS A O 1
ATOM 557 N N . THR A 1 76 ? -8.045 19.612 2.660 1.00 97.00 76 THR A N 1
ATOM 558 C CA . THR A 1 76 ? -6.810 20.382 2.877 1.00 97.00 76 THR A CA 1
ATOM 559 C C . THR A 1 76 ? -5.963 20.439 1.608 1.00 97.00 76 THR A C 1
ATOM 561 O O . THR A 1 76 ? -5.795 21.504 1.019 1.00 97.00 76 THR A O 1
ATOM 564 N N . CYS A 1 77 ? -5.451 19.296 1.145 1.00 95.06 77 CYS A N 1
ATOM 565 C CA . CYS A 1 77 ? -4.569 19.221 -0.020 1.00 95.06 77 CYS A CA 1
ATOM 566 C C . CYS A 1 77 ? -5.334 19.439 -1.333 1.00 95.06 77 CYS A C 1
ATOM 568 O O . CYS A 1 77 ? -4.795 20.064 -2.244 1.00 95.06 77 CYS A O 1
ATOM 570 N N . GLY A 1 78 ? -6.600 19.007 -1.418 1.00 94.25 78 GLY A N 1
ATOM 571 C CA . GLY A 1 78 ? -7.450 19.182 -2.608 1.00 94.25 78 GLY A CA 1
ATOM 572 C C . GLY A 1 78 ? -7.755 20.642 -2.983 1.00 94.25 78 GLY A C 1
ATOM 573 O O . GLY A 1 78 ? -8.254 20.934 -4.071 1.00 94.25 78 GLY A O 1
ATOM 574 N N . ARG A 1 79 ? -7.423 21.593 -2.098 1.00 93.00 79 ARG A N 1
ATOM 575 C CA . ARG A 1 79 ? -7.491 23.037 -2.376 1.00 93.00 79 ARG A CA 1
ATOM 576 C C . ARG A 1 79 ? -6.349 23.534 -3.260 1.00 93.00 79 ARG A C 1
ATOM 578 O O . ARG A 1 79 ? -6.520 24.550 -3.928 1.00 93.00 79 ARG A O 1
ATOM 585 N N . CYS A 1 80 ? -5.217 22.832 -3.260 1.00 91.94 80 CYS A N 1
ATOM 586 C CA . CYS A 1 80 ? -4.009 23.196 -4.007 1.00 91.94 80 CYS A CA 1
ATOM 587 C C . CYS A 1 80 ? -3.594 22.132 -5.033 1.00 91.94 80 CYS A C 1
ATOM 589 O O . CYS A 1 80 ? -2.756 22.408 -5.884 1.00 91.94 80 CYS A O 1
ATOM 591 N N . HIS A 1 81 ? -4.161 20.929 -4.961 1.00 92.31 81 HIS A N 1
ATOM 592 C CA . HIS A 1 81 ? -3.884 19.826 -5.873 1.00 92.31 81 HIS A CA 1
ATOM 593 C C . HIS A 1 81 ? -5.188 19.205 -6.363 1.00 92.31 81 HIS A C 1
ATOM 595 O O . HIS A 1 81 ? -6.181 19.179 -5.639 1.00 92.31 81 HIS A O 1
ATOM 601 N N . ASP A 1 82 ? -5.179 18.676 -7.583 1.00 93.38 82 ASP A N 1
ATOM 602 C CA . ASP A 1 82 ? -6.340 18.001 -8.152 1.00 93.38 82 ASP A CA 1
ATOM 603 C C . ASP A 1 82 ? -6.514 16.608 -7.532 1.00 93.38 82 ASP A C 1
ATOM 605 O O . ASP A 1 82 ? -6.009 15.611 -8.045 1.00 93.38 82 ASP A O 1
ATOM 609 N N . TYR A 1 83 ? -7.197 16.552 -6.387 1.00 93.56 83 TYR A N 1
ATOM 610 C CA . TYR A 1 83 ? -7.436 15.309 -5.652 1.00 93.56 83 TYR A CA 1
ATOM 611 C C . TYR A 1 83 ? -8.186 14.268 -6.492 1.00 93.56 83 TYR A C 1
ATOM 613 O O . TYR A 1 83 ? -7.936 13.074 -6.341 1.00 93.56 83 TYR A O 1
ATOM 621 N N . GLU A 1 84 ? -9.066 14.712 -7.391 1.00 91.38 84 GLU A N 1
ATOM 622 C CA . GLU A 1 84 ? -9.815 13.809 -8.258 1.00 91.38 84 GLU A CA 1
ATOM 623 C C . GLU A 1 84 ? -8.896 13.170 -9.293 1.00 91.38 84 GLU A C 1
ATOM 625 O O . GLU A 1 84 ? -8.858 11.953 -9.423 1.00 91.38 84 GLU A O 1
ATOM 630 N N . THR A 1 85 ? -8.060 13.961 -9.962 1.00 91.88 85 THR A N 1
ATOM 631 C CA . THR A 1 85 ? -7.052 13.414 -10.879 1.00 91.88 85 THR A CA 1
ATOM 632 C C . THR A 1 85 ? -6.091 12.453 -10.158 1.00 91.88 85 THR A C 1
ATOM 634 O O . THR A 1 85 ? -5.778 11.385 -10.684 1.00 91.88 85 THR A O 1
ATOM 637 N N . ILE A 1 86 ? -5.680 12.768 -8.924 1.00 93.50 86 ILE A N 1
ATOM 638 C CA . ILE A 1 86 ? -4.827 11.893 -8.097 1.00 93.50 86 ILE A CA 1
ATOM 639 C C . ILE A 1 86 ? -5.524 10.561 -7.775 1.00 93.50 86 ILE A C 1
ATOM 641 O O . ILE A 1 86 ? -4.879 9.511 -7.802 1.00 93.50 86 ILE A O 1
ATOM 645 N N . SER A 1 87 ? -6.827 10.578 -7.472 1.00 92.81 87 SER A N 1
ATOM 646 C CA . SER A 1 87 ? -7.581 9.405 -7.004 1.00 92.81 87 SER A CA 1
ATOM 647 C C . SER A 1 87 ? -7.725 8.289 -8.045 1.00 92.81 87 SER A C 1
ATOM 649 O O . SER A 1 87 ? -8.064 7.161 -7.682 1.00 92.81 87 SER A O 1
ATOM 651 N N . HIS A 1 88 ? -7.395 8.567 -9.308 1.00 91.81 88 HIS A N 1
ATOM 652 C CA . HIS A 1 88 ? -7.414 7.610 -10.416 1.00 91.81 88 HIS A CA 1
ATOM 653 C C . HIS A 1 88 ? -6.055 6.937 -10.675 1.00 91.81 88 HIS A C 1
ATOM 655 O O . HIS A 1 88 ? -5.952 6.060 -11.536 1.00 91.81 88 HIS A O 1
ATOM 661 N N . GLY A 1 89 ? -5.013 7.298 -9.921 1.00 92.56 89 GLY A N 1
ATOM 662 C CA . GLY A 1 89 ? -3.691 6.683 -10.026 1.00 92.56 89 GLY A CA 1
ATOM 663 C C . GLY A 1 89 ? -3.659 5.194 -9.646 1.00 92.56 89 GLY A C 1
ATOM 664 O O . GLY A 1 89 ? -4.558 4.668 -8.986 1.00 92.56 89 GLY A O 1
ATOM 665 N N . TRP A 1 90 ? -2.574 4.496 -10.005 1.00 91.38 90 TRP A N 1
ATOM 666 C CA . TRP A 1 90 ? -2.452 3.028 -9.867 1.00 91.38 90 TRP A CA 1
ATOM 667 C C . TRP A 1 90 ? -2.587 2.493 -8.436 1.00 91.38 90 TRP A C 1
ATOM 669 O O . TRP A 1 90 ? -3.007 1.353 -8.244 1.00 91.38 90 TRP A O 1
ATOM 679 N N . HIS A 1 91 ? -2.238 3.290 -7.425 1.00 92.88 91 HIS A N 1
ATOM 680 C CA . HIS A 1 91 ? -2.405 2.896 -6.022 1.00 92.88 91 HIS A CA 1
ATOM 681 C C . HIS A 1 91 ? -3.848 2.995 -5.521 1.00 92.88 91 HIS A C 1
ATOM 683 O O . HIS A 1 91 ? -4.153 2.478 -4.446 1.00 92.88 91 HIS A O 1
ATOM 689 N N . PHE A 1 92 ? -4.720 3.653 -6.278 1.00 92.62 92 PHE A N 1
ATOM 690 C CA . PHE A 1 92 ? -6.063 4.003 -5.843 1.00 92.62 92 PHE A CA 1
ATOM 691 C C . PHE A 1 92 ? -7.122 3.335 -6.710 1.00 92.62 92 PHE A C 1
ATOM 693 O O . PHE A 1 92 ? -8.135 2.920 -6.177 1.00 92.62 92 PHE A O 1
ATOM 700 N N . ASN A 1 93 ? -6.879 3.141 -8.004 1.00 90.75 93 ASN A N 1
ATOM 701 C CA . ASN A 1 93 ? -7.914 2.821 -8.989 1.00 90.75 93 ASN A CA 1
ATOM 702 C C . ASN A 1 93 ? -8.366 1.357 -9.081 1.00 90.75 93 ASN A C 1
ATOM 704 O O . ASN A 1 93 ? -9.270 1.053 -9.849 1.00 90.75 93 ASN A O 1
ATOM 708 N N . ALA A 1 94 ? -7.767 0.426 -8.338 1.00 86.44 94 ALA A N 1
ATOM 709 C CA . ALA A 1 94 ? -8.014 -0.999 -8.566 1.00 86.44 94 ALA A CA 1
ATOM 710 C C . ALA A 1 94 ? -9.479 -1.436 -8.373 1.00 86.44 94 ALA A C 1
ATOM 712 O O . ALA A 1 94 ? -9.894 -2.421 -8.968 1.00 86.44 94 ALA A O 1
ATOM 713 N N . PHE A 1 95 ? -10.248 -0.710 -7.560 1.00 85.94 95 PHE A N 1
ATOM 714 C CA . PHE A 1 95 ? -11.674 -0.945 -7.303 1.00 85.94 95 PHE A CA 1
ATOM 715 C C . PHE A 1 95 ? -12.605 -0.296 -8.351 1.00 85.94 95 PHE A C 1
ATOM 717 O O . PHE A 1 95 ? -13.798 -0.602 -8.376 1.00 85.94 95 PHE A O 1
ATOM 724 N N . MET A 1 96 ? -12.079 0.599 -9.197 1.00 86.25 96 MET A N 1
ATOM 725 C CA . MET A 1 96 ? -12.841 1.329 -10.211 1.00 86.25 96 MET A CA 1
ATOM 726 C C . MET A 1 96 ? -13.119 0.421 -11.412 1.00 86.25 96 MET A C 1
ATOM 728 O O . MET A 1 96 ? -12.199 -0.169 -11.987 1.00 86.25 96 MET A O 1
ATOM 732 N N . SER A 1 97 ? -14.392 0.309 -11.796 1.00 79.69 97 SER A N 1
ATOM 733 C CA . SER A 1 97 ? -14.864 -0.613 -12.839 1.00 79.69 97 SER A CA 1
ATOM 734 C C . SER A 1 97 ? -14.426 -0.254 -14.260 1.00 79.69 97 SER A C 1
ATOM 736 O O . SER A 1 97 ? -14.444 -1.112 -15.137 1.00 79.69 97 SER A O 1
ATOM 738 N N . ASP A 1 98 ? -14.086 1.008 -14.493 1.00 81.12 98 ASP A N 1
ATOM 739 C CA . ASP A 1 98 ? -13.643 1.581 -15.765 1.00 81.12 98 ASP A CA 1
ATOM 740 C C . ASP A 1 98 ? -12.112 1.635 -15.907 1.00 81.12 98 ASP A C 1
ATOM 742 O O . ASP A 1 98 ? -11.601 1.947 -16.984 1.00 81.12 98 ASP A O 1
ATOM 746 N N . SER A 1 99 ? -11.364 1.288 -14.853 1.00 82.94 99 SER A N 1
ATOM 747 C CA . SER A 1 99 ? -9.904 1.239 -14.914 1.00 82.94 99 SER A CA 1
ATOM 748 C C . SER A 1 99 ? -9.410 0.056 -15.753 1.00 82.94 99 SER A C 1
ATOM 750 O O . SER A 1 99 ? -9.929 -1.059 -15.681 1.00 82.94 99 SER A O 1
ATOM 752 N N . VAL A 1 100 ? -8.352 0.274 -16.537 1.00 83.50 100 VAL A N 1
ATOM 753 C CA . VAL A 1 100 ? -7.678 -0.812 -17.260 1.00 83.50 100 VAL A CA 1
ATOM 754 C C . VAL A 1 100 ? -6.867 -1.651 -16.272 1.00 83.50 100 VAL A C 1
ATOM 756 O O . VAL A 1 100 ? -6.046 -1.118 -15.530 1.00 83.50 100 VAL A O 1
ATOM 759 N N . ASP A 1 101 ? -7.039 -2.975 -16.309 1.00 84.81 101 ASP A N 1
ATOM 760 C CA . ASP A 1 101 ? -6.372 -3.906 -15.383 1.00 84.81 101 ASP A CA 1
ATOM 761 C C . ASP A 1 101 ? -4.847 -3.903 -15.481 1.00 84.81 101 ASP A C 1
ATOM 763 O O . ASP A 1 101 ? -4.142 -4.103 -14.487 1.00 84.81 101 ASP A O 1
ATOM 767 N N . GLY A 1 102 ? -4.333 -3.620 -16.677 1.00 84.50 102 GLY A N 1
ATOM 768 C CA . GLY A 1 102 ? -2.909 -3.608 -16.960 1.00 84.50 102 GLY A CA 1
ATOM 769 C C . GLY A 1 102 ? -2.238 -4.952 -16.664 1.00 84.50 102 GLY A C 1
ATOM 770 O O . GLY A 1 102 ? -2.880 -5.996 -16.624 1.00 84.50 102 GLY A O 1
ATOM 771 N N . ARG A 1 103 ? -0.917 -4.925 -16.455 1.00 86.88 103 ARG A N 1
ATOM 772 C CA . ARG A 1 103 ? -0.150 -6.117 -16.073 1.00 86.88 103 ARG A CA 1
ATOM 773 C C . ARG A 1 103 ? -0.548 -6.617 -14.678 1.00 86.88 103 ARG A C 1
ATOM 775 O O . ARG A 1 103 ? -0.624 -5.811 -13.750 1.00 86.88 103 ARG A O 1
ATOM 782 N N . GLU A 1 104 ? -0.722 -7.932 -14.538 1.00 89.50 104 GLU A N 1
ATOM 783 C CA . GLU A 1 104 ? -1.005 -8.587 -13.254 1.00 89.50 104 GLU A CA 1
ATOM 784 C C . GLU A 1 104 ? 0.084 -8.281 -12.207 1.00 89.50 104 GLU A C 1
ATOM 786 O O . GLU A 1 104 ? 1.284 -8.286 -12.509 1.00 89.50 104 GLU A O 1
ATOM 791 N N . GLY A 1 105 ? -0.349 -7.989 -10.980 1.00 90.06 105 GLY A N 1
ATOM 792 C CA . GLY A 1 105 ? 0.498 -7.680 -9.827 1.00 90.06 105 GLY A CA 1
ATOM 793 C C . GLY A 1 105 ? 0.272 -8.640 -8.656 1.00 90.06 105 GLY A C 1
ATOM 794 O O . GLY A 1 105 ? -0.275 -9.726 -8.820 1.00 90.06 105 GLY A O 1
ATOM 795 N N . GLU A 1 106 ? 0.697 -8.242 -7.454 1.00 93.75 106 GLU A N 1
ATOM 796 C CA . GLU A 1 106 ? 0.418 -9.007 -6.231 1.00 93.75 106 GLU A CA 1
ATOM 797 C C . GLU A 1 106 ? -1.049 -8.789 -5.802 1.00 93.75 106 GLU A C 1
ATOM 799 O O . GLU A 1 106 ? -1.433 -7.637 -5.585 1.00 93.75 106 GLU A O 1
ATOM 804 N N . PRO A 1 107 ? -1.882 -9.843 -5.687 1.00 95.31 107 PRO A N 1
ATOM 805 C CA . PRO A 1 107 ? -3.250 -9.710 -5.189 1.00 95.31 107 PRO A CA 1
ATOM 806 C C . PRO A 1 107 ? -3.266 -9.437 -3.679 1.00 95.31 107 PRO A C 1
ATOM 808 O O . PRO A 1 107 ? -2.304 -9.728 -2.963 1.00 95.31 107 PRO A O 1
ATOM 811 N N . TRP A 1 108 ? -4.395 -8.958 -3.154 1.00 95.94 108 TRP A N 1
ATOM 812 C CA . TRP A 1 108 ? -4.605 -8.926 -1.706 1.00 95.94 108 TRP A CA 1
ATOM 813 C C . TRP A 1 108 ? -4.857 -10.343 -1.212 1.00 95.94 108 TRP A C 1
ATOM 815 O O . TRP A 1 108 ? -5.851 -10.955 -1.576 1.00 95.94 108 TRP A O 1
ATOM 825 N N . ILE A 1 109 ? -3.986 -10.888 -0.371 1.00 97.12 109 ILE A N 1
ATOM 826 C CA . ILE A 1 109 ? -4.195 -12.237 0.161 1.00 97.12 109 ILE A CA 1
ATOM 827 C C . ILE A 1 109 ? -4.883 -12.124 1.519 1.00 97.12 109 ILE A C 1
ATOM 829 O O . ILE A 1 109 ? -4.264 -11.739 2.512 1.00 97.12 109 ILE A O 1
ATOM 833 N N . TRP A 1 110 ? -6.174 -12.445 1.560 1.00 96.62 110 TRP A N 1
ATOM 834 C CA . TRP A 1 110 ? -6.944 -12.491 2.794 1.00 96.62 110 TRP A CA 1
ATOM 835 C C . TRP A 1 110 ? -6.544 -13.715 3.606 1.00 96.62 110 TRP A C 1
ATOM 837 O O . TRP A 1 110 ? -6.808 -14.855 3.216 1.00 96.62 110 TRP A O 1
ATOM 847 N N . THR A 1 111 ? -5.913 -13.480 4.750 1.00 95.25 111 THR A N 1
ATOM 848 C CA . THR A 1 111 ? -5.511 -14.543 5.668 1.00 95.25 111 THR A CA 1
ATOM 849 C C . THR A 1 111 ? -6.353 -14.534 6.925 1.00 95.25 111 THR A C 1
ATOM 851 O O . THR A 1 111 ? -6.449 -13.502 7.588 1.00 95.25 111 THR A O 1
ATOM 854 N N . ASP A 1 112 ? -6.875 -15.697 7.301 1.00 92.56 112 ASP A N 1
ATOM 855 C CA . ASP A 1 112 ? -7.563 -15.889 8.573 1.00 92.56 112 ASP A CA 1
ATOM 856 C C . ASP A 1 112 ? -7.061 -17.168 9.263 1.00 92.56 112 ASP A C 1
ATOM 858 O O . ASP A 1 112 ? -7.446 -18.275 8.873 1.00 92.56 112 ASP A O 1
ATOM 862 N N . PRO A 1 113 ? -6.216 -17.051 10.306 1.00 87.88 113 PRO A N 1
ATOM 863 C CA . PRO A 1 113 ? -5.694 -18.214 11.013 1.00 87.88 113 PRO A CA 1
ATOM 864 C C . PRO A 1 113 ? -6.783 -18.997 11.758 1.00 87.88 113 PRO A C 1
ATOM 866 O O . PRO A 1 113 ? -6.591 -20.180 12.022 1.00 87.88 113 PRO A O 1
ATOM 869 N N . ARG A 1 114 ? -7.935 -18.383 12.071 1.00 89.00 114 ARG A N 1
ATOM 870 C CA . ARG A 1 114 ? -9.048 -19.048 12.774 1.00 89.00 114 ARG A CA 1
ATOM 871 C C . ARG A 1 114 ? -9.687 -20.147 11.921 1.00 89.00 114 ARG A C 1
ATOM 873 O O . ARG A 1 114 ? -10.272 -21.081 12.459 1.00 89.00 114 ARG A O 1
ATOM 880 N N . THR A 1 115 ? -9.594 -20.008 10.600 1.00 90.06 115 THR A N 1
ATOM 881 C CA . THR A 1 115 ? -10.212 -20.899 9.607 1.00 90.06 115 THR A CA 1
ATOM 882 C C . THR A 1 115 ? -9.188 -21.533 8.664 1.00 90.06 115 THR A C 1
ATOM 884 O O . THR A 1 115 ? -9.567 -22.321 7.799 1.00 90.06 115 THR A O 1
ATOM 887 N N . GLY A 1 116 ? -7.898 -21.210 8.820 1.00 89.12 116 GLY A N 1
ATOM 888 C CA . GLY A 1 116 ? -6.828 -21.647 7.919 1.00 89.12 116 GLY A CA 1
ATOM 889 C C . GLY A 1 116 ? -6.892 -21.001 6.530 1.00 89.12 116 GLY A C 1
ATOM 890 O O . GLY A 1 116 ? -6.336 -21.548 5.580 1.00 89.12 116 GLY A O 1
ATOM 891 N N . THR A 1 117 ? -7.578 -19.863 6.399 1.00 93.62 117 THR A N 1
ATOM 892 C CA . THR A 1 117 ? -7.829 -19.220 5.104 1.00 93.62 117 THR A CA 1
ATOM 893 C C . THR A 1 117 ? -6.603 -18.442 4.613 1.00 93.62 117 THR A C 1
ATOM 895 O O . THR A 1 117 ? -5.959 -17.730 5.382 1.00 93.62 117 THR A O 1
ATOM 898 N N . GLN A 1 118 ? -6.314 -18.560 3.318 1.00 96.12 118 GLN A N 1
ATOM 899 C CA . GLN A 1 118 ? -5.371 -17.815 2.485 1.00 96.12 118 GLN A CA 1
ATOM 900 C C . GLN A 1 118 ? -6.029 -17.645 1.109 1.00 96.12 118 GLN A C 1
ATOM 902 O O . GLN A 1 118 ? -5.915 -18.508 0.233 1.00 96.12 118 GLN A O 1
ATOM 907 N N . LEU A 1 119 ? -6.773 -16.558 0.942 1.00 96.44 119 LEU A N 1
ATOM 908 C CA . LEU A 1 119 ? -7.639 -16.328 -0.207 1.00 96.44 119 LEU A CA 1
ATOM 909 C C . LEU A 1 119 ? -7.119 -15.142 -1.035 1.00 96.44 119 LEU A C 1
ATOM 911 O O . LEU A 1 119 ? -7.142 -14.016 -0.542 1.00 96.44 119 LEU A O 1
ATOM 915 N N . PRO A 1 120 ? -6.626 -15.361 -2.267 1.00 96.75 120 PRO A N 1
ATOM 916 C CA . PRO A 1 120 ? -6.192 -14.276 -3.140 1.00 96.75 120 PRO A CA 1
ATOM 917 C C . PRO A 1 120 ? -7.396 -13.506 -3.696 1.00 96.75 120 PRO A C 1
ATOM 919 O O . PRO A 1 120 ? -8.260 -14.062 -4.377 1.00 96.75 120 PRO A O 1
ATOM 922 N N . LEU A 1 121 ? -7.423 -12.209 -3.421 1.00 96.38 121 LEU A N 1
ATOM 923 C CA . LEU A 1 121 ? -8.471 -11.276 -3.795 1.00 96.38 121 LEU A CA 1
ATOM 924 C C . LEU A 1 121 ? -7.952 -10.228 -4.776 1.00 96.38 121 LEU A C 1
ATOM 926 O O . LEU A 1 121 ? -6.837 -9.721 -4.636 1.00 96.38 121 LEU A O 1
ATOM 930 N N . SER A 1 122 ? -8.788 -9.866 -5.743 1.00 94.81 122 SER A N 1
ATOM 931 C CA . SER A 1 122 ? -8.536 -8.754 -6.654 1.00 94.81 122 SER A CA 1
ATOM 932 C C . SER A 1 122 ? -9.849 -8.185 -7.170 1.00 94.81 122 SER A C 1
ATOM 934 O O . SER A 1 122 ? -10.737 -8.932 -7.556 1.00 94.81 122 SER A O 1
ATOM 936 N N . TYR A 1 123 ? -9.951 -6.860 -7.218 1.00 93.00 123 TYR A N 1
ATOM 937 C CA . TYR A 1 123 ? -11.034 -6.169 -7.928 1.00 93.00 123 TYR A CA 1
ATOM 938 C C . TYR A 1 123 ? -10.837 -6.168 -9.455 1.00 93.00 123 TYR A C 1
ATOM 940 O O . TYR A 1 123 ? -11.759 -5.853 -10.207 1.00 93.00 123 TYR A O 1
ATOM 948 N N . ARG A 1 124 ? -9.626 -6.516 -9.904 1.00 92.38 124 ARG A N 1
ATOM 949 C CA . ARG A 1 124 ? -9.249 -6.677 -11.309 1.00 92.38 124 ARG A CA 1
ATOM 950 C C . ARG A 1 124 ? -9.515 -8.107 -11.751 1.00 92.38 124 ARG A C 1
ATOM 952 O O . ARG A 1 124 ? -9.387 -9.030 -10.946 1.00 92.38 124 ARG A O 1
ATOM 959 N N . LYS A 1 125 ? -9.809 -8.324 -13.034 1.00 89.00 125 LYS A N 1
ATOM 960 C CA . LYS A 1 125 ? -10.159 -9.649 -13.583 1.00 89.00 125 LYS A CA 1
ATOM 961 C C . LYS A 1 125 ? -8.925 -10.519 -13.847 1.00 89.00 125 LYS A C 1
ATOM 963 O O . LYS A 1 125 ? -8.773 -11.099 -14.921 1.00 89.00 125 LYS A O 1
ATOM 968 N N . TRP A 1 126 ? -8.030 -10.592 -12.869 1.00 91.06 126 TRP A N 1
ATOM 969 C CA . TRP A 1 126 ? -6.820 -11.401 -12.934 1.00 91.06 126 TRP A CA 1
ATOM 970 C C . TRP A 1 126 ? -7.141 -12.886 -12.781 1.00 91.06 126 TRP A C 1
ATOM 972 O O . TRP A 1 126 ? -8.137 -13.288 -12.169 1.00 91.06 126 TRP A O 1
ATOM 982 N N . LYS A 1 127 ? -6.294 -13.731 -13.370 1.00 89.06 127 LYS A N 1
ATOM 983 C CA . LYS A 1 127 ? -6.470 -15.183 -13.277 1.00 89.06 127 LYS A CA 1
ATOM 984 C C . LYS A 1 127 ? -6.240 -15.632 -11.830 1.00 89.06 127 LYS A C 1
ATOM 986 O O . LYS A 1 127 ? -5.362 -15.123 -11.146 1.00 89.06 127 LYS A O 1
ATOM 991 N N . GLN A 1 128 ? -6.993 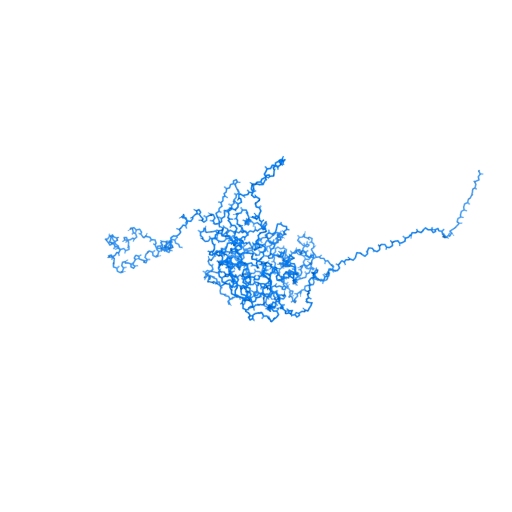-16.642 -11.384 1.00 89.94 128 GLN A N 1
ATOM 992 C CA . GLN A 1 128 ? -6.814 -17.289 -10.069 1.00 89.94 128 GLN A CA 1
ATOM 993 C C . GLN A 1 128 ? -7.014 -16.365 -8.848 1.00 89.94 128 GLN A C 1
ATOM 995 O O . GLN A 1 128 ? -6.595 -16.704 -7.742 1.00 89.94 128 GLN A O 1
ATOM 1000 N N . THR A 1 129 ? -7.686 -15.229 -9.028 1.00 94.06 129 THR A N 1
ATOM 1001 C CA . THR A 1 129 ? -8.122 -14.336 -7.947 1.00 94.06 129 THR A CA 1
ATOM 1002 C C . THR A 1 129 ? -9.641 -14.278 -7.879 1.00 94.06 129 THR A C 1
ATOM 1004 O O . THR A 1 129 ? -10.317 -14.556 -8.870 1.00 94.06 129 THR A O 1
ATOM 1007 N N . PHE A 1 130 ? -10.176 -13.881 -6.728 1.00 94.94 130 PHE A N 1
ATOM 1008 C CA . PHE A 1 130 ? -11.614 -13.706 -6.525 1.00 94.94 130 PHE A CA 1
ATOM 1009 C C . PHE A 1 130 ? -11.951 -12.244 -6.238 1.00 94.94 130 PHE A C 1
ATOM 1011 O O . PHE A 1 130 ? -11.199 -11.559 -5.542 1.00 94.94 130 PHE A O 1
ATOM 1018 N N . ASP A 1 131 ? -13.080 -11.769 -6.759 1.00 94.06 131 ASP A N 1
ATOM 1019 C CA . ASP A 1 131 ? -13.554 -10.417 -6.477 1.00 94.06 131 ASP A CA 1
ATOM 1020 C C . ASP A 1 131 ? -14.087 -10.341 -5.036 1.00 94.06 131 ASP A C 1
ATOM 1022 O O . ASP A 1 131 ? -14.977 -11.121 -4.689 1.00 94.06 131 ASP A O 1
ATOM 1026 N N . PRO A 1 132 ? -13.586 -9.427 -4.179 1.00 94.81 132 PRO A N 1
ATOM 1027 C CA . PRO A 1 132 ? -14.113 -9.250 -2.825 1.00 94.81 132 PRO A CA 1
ATOM 1028 C C . PRO A 1 132 ? -15.635 -9.054 -2.777 1.00 94.81 132 PRO A C 1
ATOM 1030 O O . PRO A 1 132 ? -16.289 -9.537 -1.850 1.00 94.81 132 PRO A O 1
ATOM 1033 N N . ARG A 1 133 ? -16.208 -8.381 -3.786 1.00 91.62 133 ARG A N 1
ATOM 1034 C CA . ARG A 1 133 ? -17.640 -8.054 -3.855 1.00 91.62 133 ARG A CA 1
ATOM 1035 C C . ARG A 1 133 ? -18.500 -9.305 -3.981 1.00 91.62 133 ARG A C 1
ATOM 1037 O O . ARG A 1 133 ? -19.510 -9.418 -3.293 1.00 91.62 133 ARG A O 1
ATOM 1044 N N . ASP A 1 134 ? -18.052 -10.272 -4.779 1.00 92.75 134 ASP A N 1
ATOM 1045 C CA . ASP A 1 134 ? -18.750 -11.547 -4.989 1.00 92.75 134 ASP A CA 1
ATOM 1046 C C . ASP A 1 134 ? -18.787 -12.413 -3.719 1.00 92.75 134 ASP A C 1
ATOM 1048 O O . ASP A 1 134 ? -19.579 -13.348 -3.613 1.00 92.75 134 ASP A O 1
ATOM 1052 N N . LEU A 1 135 ? -17.927 -12.103 -2.745 1.00 93.38 135 LEU A N 1
ATOM 1053 C CA . LEU A 1 135 ? -17.800 -12.812 -1.474 1.00 93.38 135 LEU A CA 1
ATOM 1054 C C . LEU A 1 135 ? -18.481 -12.077 -0.310 1.00 93.38 135 LEU A C 1
ATOM 1056 O O . LEU A 1 135 ? -18.351 -12.497 0.843 1.00 93.38 135 LEU A O 1
ATOM 1060 N N . GLY A 1 136 ? -19.150 -10.951 -0.578 1.00 91.88 136 GLY A N 1
ATOM 1061 C CA . GLY A 1 136 ? -19.704 -10.084 0.462 1.00 91.88 136 GLY A CA 1
ATOM 1062 C C . GLY A 1 136 ? -18.633 -9.499 1.390 1.00 91.88 136 GLY A C 1
ATOM 1063 O O . GLY A 1 136 ? -18.909 -9.249 2.559 1.00 91.88 136 GLY A O 1
ATOM 1064 N N . ILE A 1 137 ? -17.390 -9.347 0.915 1.00 92.88 137 ILE A N 1
ATOM 1065 C CA . ILE A 1 137 ? -16.333 -8.647 1.651 1.00 92.88 137 ILE A CA 1
ATOM 1066 C C . ILE A 1 137 ? -16.434 -7.170 1.272 1.00 92.88 137 ILE A C 1
ATOM 1068 O O . ILE A 1 137 ? -16.057 -6.766 0.169 1.00 92.88 137 ILE A O 1
ATOM 1072 N N . GLY A 1 138 ? -16.977 -6.365 2.186 1.00 91.38 138 GLY A N 1
ATOM 1073 C CA . GLY A 1 138 ? -17.200 -4.945 1.952 1.00 91.38 138 GLY A CA 1
ATOM 1074 C C . GLY A 1 138 ? -15.900 -4.140 1.883 1.00 91.38 138 GLY A C 1
ATOM 1075 O O . GLY A 1 138 ? -14.848 -4.544 2.382 1.00 91.38 138 GLY A O 1
ATOM 1076 N N . GLN A 1 139 ? -15.980 -2.932 1.322 1.00 92.81 139 GLN A N 1
ATOM 1077 C CA . GLN A 1 139 ? -14.843 -2.002 1.288 1.00 92.81 139 GLN A CA 1
ATOM 1078 C C . GLN A 1 139 ? -14.306 -1.706 2.697 1.00 92.81 139 GLN A C 1
ATOM 1080 O O . GLN A 1 139 ? -13.096 -1.673 2.910 1.00 92.81 139 GLN A O 1
ATOM 1085 N N . TRP A 1 140 ? -15.205 -1.583 3.678 1.00 94.56 140 TRP A N 1
ATOM 1086 C CA . TRP A 1 140 ? -14.833 -1.369 5.074 1.00 94.56 140 TRP A CA 1
ATOM 1087 C C . TRP A 1 140 ? -13.981 -2.521 5.628 1.00 94.56 140 TRP A C 1
ATOM 1089 O O . TRP A 1 140 ? -12.960 -2.277 6.272 1.00 94.56 140 TRP A O 1
ATOM 1099 N N . ASP A 1 141 ? -14.347 -3.770 5.321 1.00 94.31 141 ASP A N 1
ATOM 1100 C CA . ASP A 1 141 ? -13.597 -4.963 5.729 1.00 94.31 141 ASP A CA 1
ATOM 1101 C C . ASP A 1 141 ? -12.218 -5.006 5.061 1.00 94.31 141 ASP A C 1
ATOM 1103 O O . ASP A 1 141 ? -11.212 -5.300 5.711 1.00 94.31 141 ASP A O 1
ATOM 1107 N N . MET A 1 142 ? -12.140 -4.623 3.783 1.00 95.00 142 MET A N 1
ATOM 1108 C CA . MET A 1 142 ? -10.869 -4.500 3.065 1.00 95.00 142 MET A CA 1
ATOM 1109 C C . MET A 1 142 ? -9.951 -3.450 3.697 1.00 95.00 142 MET A C 1
ATOM 1111 O O . MET A 1 142 ? -8.754 -3.694 3.851 1.00 95.00 142 MET A O 1
ATOM 1115 N N . VAL A 1 143 ? -10.487 -2.302 4.117 1.00 95.69 143 VAL A N 1
ATOM 1116 C CA . VAL A 1 143 ? -9.712 -1.257 4.808 1.00 95.69 143 VAL A CA 1
ATOM 1117 C C . VAL A 1 143 ? -9.302 -1.708 6.201 1.00 95.69 143 VAL A C 1
ATOM 1119 O O . VAL A 1 143 ? -8.158 -1.498 6.600 1.00 95.69 143 VAL A O 1
ATOM 1122 N N . ARG A 1 144 ? -10.185 -2.384 6.936 1.00 95.19 144 ARG A N 1
ATOM 1123 C CA . ARG A 1 144 ? -9.842 -2.965 8.235 1.00 95.19 144 ARG A CA 1
ATOM 1124 C C . ARG A 1 144 ? -8.689 -3.966 8.116 1.00 95.19 144 ARG A C 1
ATOM 1126 O O . ARG A 1 144 ? -7.797 -3.955 8.960 1.00 95.19 144 ARG A O 1
ATOM 1133 N N . GLN A 1 145 ? -8.698 -4.807 7.083 1.00 94.62 145 GLN A N 1
ATOM 1134 C CA . GLN A 1 145 ? -7.698 -5.858 6.893 1.00 94.62 145 GLN A CA 1
ATOM 1135 C C . GLN A 1 145 ? -6.377 -5.334 6.303 1.00 94.62 145 GLN A C 1
ATOM 1137 O O . GLN A 1 145 ? -5.298 -5.747 6.732 1.00 94.62 145 GLN A O 1
ATOM 1142 N N . PHE A 1 146 ? -6.440 -4.428 5.323 1.00 95.62 146 PHE A N 1
ATOM 1143 C CA . PHE A 1 146 ? -5.282 -4.011 4.520 1.00 95.62 146 PHE A CA 1
ATOM 1144 C C . PHE A 1 146 ? -4.941 -2.520 4.617 1.00 95.62 146 PHE A C 1
ATOM 1146 O O . PHE A 1 146 ? -3.906 -2.111 4.096 1.00 95.62 146 PHE A O 1
ATOM 1153 N N . GLY A 1 147 ? -5.740 -1.702 5.308 1.00 94.94 147 GLY A N 1
ATOM 1154 C CA . GLY A 1 147 ? -5.595 -0.240 5.390 1.00 94.94 147 GLY A CA 1
ATOM 1155 C C . GLY A 1 147 ? -4.204 0.222 5.826 1.00 94.94 147 GLY A C 1
ATOM 1156 O O . GLY A 1 147 ? -3.672 1.200 5.305 1.00 94.94 147 GLY A O 1
ATOM 1157 N N . GLY A 1 148 ? -3.557 -0.528 6.724 1.00 94.00 148 GLY A N 1
ATOM 1158 C CA . GLY A 1 148 ? -2.183 -0.274 7.174 1.00 94.00 148 GLY A CA 1
ATOM 1159 C C . GLY A 1 148 ? -1.083 -0.523 6.127 1.00 94.00 148 GLY A C 1
ATOM 1160 O O . GLY A 1 148 ? 0.087 -0.234 6.397 1.00 94.00 148 GLY A O 1
ATOM 1161 N N . ARG A 1 149 ? -1.452 -1.068 4.960 1.00 92.94 149 ARG A N 1
ATOM 1162 C CA . ARG A 1 149 ? -0.583 -1.509 3.853 1.00 92.94 149 ARG A CA 1
ATOM 1163 C C . ARG A 1 149 ? -0.924 -0.824 2.523 1.00 92.94 149 ARG A C 1
ATOM 1165 O O . ARG A 1 149 ? -0.350 -1.171 1.495 1.00 92.94 149 ARG A O 1
ATOM 1172 N N . ILE A 1 150 ? -1.847 0.136 2.544 1.00 93.25 150 ILE A N 1
ATOM 1173 C CA . ILE A 1 150 ? -2.255 0.946 1.391 1.00 93.25 150 ILE A CA 1
ATOM 1174 C C . ILE A 1 150 ? -2.228 2.437 1.769 1.00 93.25 150 ILE A C 1
ATOM 1176 O O . ILE A 1 150 ? -2.419 2.771 2.945 1.00 93.25 150 ILE A O 1
ATOM 1180 N N . PRO A 1 151 ? -2.027 3.351 0.802 1.00 94.31 151 PRO A N 1
ATOM 1181 C CA . PRO A 1 151 ? -1.970 4.793 1.066 1.00 94.31 151 PRO A CA 1
ATOM 1182 C C . PRO A 1 151 ? -3.322 5.417 1.459 1.00 94.31 151 PRO A C 1
ATOM 1184 O O . PRO A 1 151 ? -3.386 6.612 1.723 1.00 94.31 151 PRO A O 1
ATOM 1187 N N . GLY A 1 152 ? -4.390 4.623 1.563 1.00 94.81 152 GLY A N 1
ATOM 1188 C CA . GLY A 1 152 ? -5.758 5.126 1.681 1.00 94.81 152 GLY A CA 1
ATOM 1189 C C . GLY A 1 152 ? -6.339 5.418 0.303 1.00 94.81 152 GLY A C 1
ATOM 1190 O O . GLY A 1 152 ? -5.784 4.988 -0.709 1.00 94.81 152 GLY A O 1
ATOM 1191 N N . GLY A 1 153 ? -7.471 6.111 0.263 1.00 93.56 153 GLY A N 1
ATOM 1192 C CA . GLY A 1 153 ? -8.234 6.276 -0.965 1.00 93.56 153 GLY A CA 1
ATOM 1193 C C . GLY A 1 153 ? -8.790 4.955 -1.493 1.00 93.56 153 GLY A C 1
ATOM 1194 O O . GLY A 1 153 ? -8.743 3.919 -0.829 1.00 93.56 153 GLY A O 1
ATOM 1195 N N . GLY A 1 154 ? -9.358 5.010 -2.692 1.00 88.69 154 GLY A N 1
ATOM 1196 C CA . GLY A 1 154 ? -10.082 3.901 -3.298 1.00 88.69 154 GLY A CA 1
ATOM 1197 C C . GLY A 1 154 ? -11.089 3.221 -2.362 1.00 88.69 154 GLY A C 1
ATOM 1198 O O . GLY A 1 154 ? -12.000 3.918 -1.914 1.00 88.69 154 GLY A O 1
ATOM 1199 N N . PRO A 1 155 ? -10.912 1.934 -1.983 1.00 87.75 155 PRO A N 1
ATOM 1200 C CA . PRO A 1 155 ? -11.791 1.261 -1.014 1.00 87.75 155 PRO A CA 1
ATOM 1201 C C . PRO A 1 155 ? -11.811 1.930 0.377 1.00 87.75 155 PRO A C 1
ATOM 1203 O O . PRO A 1 155 ? -12.641 1.596 1.214 1.00 87.75 155 PRO A O 1
ATOM 1206 N N . GLY A 1 156 ? -10.881 2.852 0.647 1.00 92.56 156 GLY A N 1
ATOM 1207 C CA . GLY A 1 156 ? -10.823 3.703 1.833 1.00 92.56 156 GLY A CA 1
ATOM 1208 C C . GLY A 1 156 ? -11.892 4.791 1.912 1.00 92.56 156 GLY A C 1
ATOM 1209 O O . GLY A 1 156 ? -12.157 5.270 3.014 1.00 92.56 156 GLY A O 1
ATOM 1210 N N . HIS A 1 157 ? -12.510 5.194 0.798 1.00 90.56 157 HIS A N 1
ATOM 1211 C CA . HIS A 1 157 ? -13.592 6.176 0.847 1.00 90.56 157 HIS A CA 1
ATOM 1212 C C . HIS A 1 157 ? -14.894 5.510 1.277 1.00 90.56 157 HIS A C 1
ATOM 1214 O O . HIS A 1 157 ? -15.316 4.514 0.694 1.00 90.56 157 HIS A O 1
ATOM 1220 N N . ALA A 1 158 ? -15.557 6.101 2.271 1.00 87.06 158 ALA A N 1
ATOM 1221 C CA . ALA A 1 158 ? -16.922 5.733 2.588 1.00 87.06 158 ALA A CA 1
ATOM 1222 C C . ALA A 1 158 ? -17.789 5.895 1.323 1.00 87.06 158 ALA A C 1
ATOM 1224 O O . ALA A 1 158 ? -17.741 6.958 0.692 1.00 87.06 158 ALA A O 1
ATOM 1225 N N . PRO A 1 159 ? -18.570 4.872 0.935 1.00 81.12 159 PRO A N 1
ATOM 1226 C CA . PRO A 1 159 ? -19.476 4.987 -0.193 1.00 81.12 159 PRO A CA 1
ATOM 1227 C C . PRO A 1 159 ? -20.473 6.117 0.081 1.00 81.12 159 PRO A C 1
ATOM 1229 O O . PRO A 1 159 ? -20.969 6.264 1.201 1.00 81.12 159 PRO A O 1
ATOM 1232 N N . MET A 1 160 ? -20.765 6.926 -0.937 1.00 57.88 160 MET A N 1
ATOM 1233 C CA . MET A 1 160 ? -21.800 7.952 -0.836 1.00 57.88 160 MET A CA 1
ATOM 1234 C C . MET A 1 160 ? -23.152 7.263 -0.602 1.00 57.88 160 MET A C 1
ATOM 1236 O O . MET A 1 160 ? -23.667 6.622 -1.506 1.00 57.88 160 MET A O 1
ATOM 1240 N N . ASN A 1 161 ? -23.673 7.350 0.627 1.00 45.59 161 ASN A N 1
ATOM 1241 C CA . ASN A 1 161 ? -25.018 6.966 1.079 1.00 45.59 161 ASN A CA 1
ATOM 1242 C C . ASN A 1 161 ? -25.880 6.131 0.102 1.00 45.59 161 ASN A C 1
ATOM 1244 O O . ASN A 1 161 ? -26.794 6.664 -0.519 1.00 45.59 161 ASN A O 1
ATOM 1248 N N . GLU A 1 162 ? -25.740 4.803 0.125 1.00 35.69 162 GLU A N 1
ATOM 1249 C CA . GLU A 1 162 ? -26.847 3.887 -0.221 1.00 35.69 162 GLU A CA 1
ATOM 1250 C C . GLU A 1 162 ? -27.746 3.585 1.001 1.00 35.69 162 GLU A C 1
ATOM 1252 O O . GLU A 1 162 ? -28.362 2.529 1.104 1.00 35.69 162 GLU A O 1
ATOM 1257 N N . GLY A 1 163 ? -27.829 4.504 1.972 1.00 35.12 163 GLY A N 1
ATOM 1258 C CA . GLY A 1 163 ? -28.569 4.263 3.219 1.00 35.12 163 GLY A CA 1
ATOM 1259 C C . GLY A 1 163 ? -29.208 5.474 3.898 1.00 35.12 163 GLY A C 1
ATOM 1260 O O . GLY A 1 163 ? -29.760 5.309 4.979 1.00 35.12 163 GLY A O 1
ATOM 1261 N N . ALA A 1 164 ? -29.166 6.671 3.302 1.00 31.42 164 ALA A N 1
ATOM 1262 C CA . ALA A 1 164 ? -29.738 7.882 3.913 1.00 31.42 164 ALA A CA 1
ATOM 1263 C C . ALA A 1 164 ? -31.048 8.370 3.267 1.00 31.42 164 ALA A C 1
ATOM 1265 O O . ALA A 1 164 ? -31.562 9.409 3.656 1.00 31.42 164 ALA A O 1
ATOM 1266 N N . ASN A 1 165 ? -31.615 7.624 2.316 1.00 30.48 165 ASN A N 1
ATOM 1267 C CA . ASN A 1 165 ? -32.960 7.871 1.797 1.00 30.48 165 ASN A CA 1
ATOM 1268 C C . ASN A 1 165 ? -33.670 6.529 1.579 1.00 30.48 165 ASN A C 1
ATOM 1270 O O . ASN A 1 165 ? -33.770 6.030 0.463 1.00 30.48 165 ASN A O 1
ATOM 1274 N N . LYS A 1 166 ? -34.178 5.934 2.660 1.00 27.41 166 LYS A N 1
ATOM 1275 C CA . LYS A 1 166 ? -35.456 5.229 2.548 1.00 27.41 166 LYS A CA 1
ATOM 1276 C C . LYS A 1 166 ? -36.528 6.292 2.767 1.00 27.41 166 LYS A C 1
ATOM 1278 O O . LYS A 1 166 ? -36.609 6.800 3.886 1.00 27.41 166 LYS A O 1
ATOM 1283 N N . PRO A 1 167 ? -37.329 6.659 1.753 1.00 28.42 167 PRO A N 1
ATOM 1284 C CA . PRO A 1 167 ? -38.627 7.237 2.040 1.00 28.42 167 PRO A CA 1
ATOM 1285 C C . PRO A 1 167 ? -39.348 6.218 2.921 1.00 28.42 167 PRO A C 1
ATOM 1287 O O . PRO A 1 167 ? -39.430 5.039 2.578 1.00 28.42 167 PRO A O 1
ATOM 1290 N N . THR A 1 168 ? -39.781 6.651 4.097 1.00 30.31 168 THR A N 1
ATOM 1291 C CA . THR A 1 168 ? -40.801 5.944 4.865 1.00 30.31 168 THR A CA 1
ATOM 1292 C C . THR A 1 168 ? -41.963 5.627 3.929 1.00 30.31 168 THR A C 1
ATOM 1294 O O . THR A 1 168 ? -42.412 6.524 3.216 1.00 30.31 168 THR A O 1
ATOM 1297 N N . ASP A 1 169 ? -42.398 4.367 3.913 1.00 35.97 169 ASP A N 1
ATOM 1298 C CA . ASP A 1 169 ? -43.560 3.876 3.172 1.00 35.97 169 ASP A CA 1
ATOM 1299 C C . ASP A 1 169 ? -44.823 4.671 3.537 1.00 35.97 169 ASP A C 1
ATOM 1301 O O . ASP A 1 169 ? -45.604 4.257 4.384 1.00 35.97 169 ASP A O 1
ATOM 1305 N N . GLU A 1 170 ? -45.036 5.811 2.891 1.00 33.25 170 GLU A N 1
ATOM 1306 C CA . GLU A 1 170 ? -46.331 6.467 2.749 1.00 33.25 170 GLU A CA 1
ATOM 1307 C C . GLU A 1 170 ? -46.341 7.173 1.392 1.00 33.25 170 GLU A C 1
ATOM 1309 O O . GLU A 1 170 ? -45.970 8.338 1.291 1.00 33.25 170 GLU A O 1
ATOM 1314 N N . GLN A 1 171 ? -46.734 6.414 0.361 1.00 31.45 171 GLN A N 1
ATOM 1315 C CA . GLN A 1 171 ? -47.295 6.810 -0.949 1.00 31.45 171 GLN A CA 1
ATOM 1316 C C . GLN A 1 171 ? -46.707 5.951 -2.073 1.00 31.45 171 GLN A C 1
ATOM 1318 O O . GLN A 1 171 ? -45.908 6.398 -2.893 1.00 31.45 171 GLN A O 1
ATOM 1323 N N . ALA A 1 172 ? -47.137 4.691 -2.109 1.00 29.03 172 ALA A N 1
ATOM 1324 C CA . ALA A 1 172 ? -47.147 3.916 -3.336 1.00 29.03 172 ALA A CA 1
ATOM 1325 C C . ALA A 1 172 ? -48.550 4.047 -3.932 1.00 29.03 172 ALA A C 1
ATOM 1327 O O . ALA A 1 172 ? -49.479 3.444 -3.410 1.00 29.03 172 ALA A O 1
ATOM 1328 N N . ASP A 1 173 ? -48.683 4.834 -4.997 1.00 30.22 173 ASP A N 1
ATOM 1329 C CA . ASP A 1 173 ? -49.739 4.640 -5.983 1.00 30.22 173 ASP A CA 1
ATOM 1330 C C . ASP A 1 173 ? -49.157 4.820 -7.392 1.00 30.22 173 ASP A C 1
ATOM 1332 O O . ASP A 1 173 ? -48.523 5.823 -7.715 1.00 30.22 173 ASP A O 1
ATOM 1336 N N . GLU A 1 174 ? -49.396 3.775 -8.184 1.00 27.94 174 GLU A N 1
ATOM 1337 C CA . GLU A 1 174 ? -49.621 3.775 -9.630 1.00 27.94 174 GLU A CA 1
ATOM 1338 C C . GLU A 1 174 ? -48.498 4.261 -10.566 1.00 27.94 174 GLU A C 1
ATOM 1340 O O . GLU A 1 174 ? -48.471 5.401 -11.015 1.00 27.94 174 GLU A O 1
ATOM 1345 N N . GLN A 1 175 ? -47.661 3.321 -11.021 1.00 26.91 175 GLN A N 1
ATOM 1346 C CA . GLN A 1 175 ? -47.741 2.777 -12.393 1.00 26.91 175 GLN A CA 1
ATOM 1347 C C . GLN A 1 175 ? -46.593 1.791 -12.637 1.00 26.91 175 GLN A C 1
ATOM 1349 O O . GLN A 1 175 ? -45.420 2.155 -12.697 1.00 26.91 175 GLN A O 1
ATOM 1354 N N . ALA A 1 176 ? -46.963 0.518 -12.763 1.00 28.88 176 ALA A N 1
ATOM 1355 C CA . ALA A 1 176 ? -46.088 -0.555 -13.199 1.00 28.88 176 ALA A CA 1
ATOM 1356 C C . ALA A 1 176 ? -46.091 -0.615 -14.729 1.00 28.88 176 ALA A C 1
ATOM 1358 O O . ALA A 1 176 ? -47.161 -0.681 -15.330 1.00 28.88 176 ALA A O 1
ATOM 1359 N N . ASP A 1 177 ? -44.905 -0.653 -15.331 1.00 26.56 177 ASP A N 1
ATOM 1360 C CA . ASP A 1 177 ? -44.725 -1.290 -16.630 1.00 26.56 177 ASP A CA 1
ATOM 1361 C C . ASP A 1 177 ? -43.458 -2.153 -16.580 1.00 26.56 177 ASP A C 1
ATOM 1363 O O . ASP A 1 177 ? -42.371 -1.715 -16.188 1.00 26.56 177 ASP A O 1
ATOM 1367 N N . GLU A 1 178 ? -43.665 -3.433 -16.866 1.00 28.25 178 GLU A N 1
ATOM 1368 C CA . GLU A 1 178 ? -42.750 -4.551 -16.673 1.00 28.25 178 GLU A CA 1
ATOM 1369 C C . GLU A 1 178 ? -41.663 -4.585 -17.752 1.00 28.25 178 GLU A C 1
ATOM 1371 O O . GLU A 1 178 ? -41.994 -4.581 -18.932 1.00 28.25 178 GLU A O 1
ATOM 1376 N N . GLN A 1 179 ? -40.390 -4.770 -17.366 1.00 25.48 179 GLN A N 1
ATOM 1377 C CA . GLN A 1 179 ? -39.470 -5.704 -18.043 1.00 25.48 179 GLN A CA 1
ATOM 1378 C C . GLN A 1 179 ? -38.405 -6.245 -17.063 1.00 25.48 179 GLN A C 1
ATOM 1380 O O . GLN A 1 179 ? -37.753 -5.458 -16.372 1.00 25.48 179 GLN A O 1
ATOM 1385 N N . PRO A 1 180 ? -38.173 -7.573 -16.999 1.00 26.44 180 PRO A N 1
ATOM 1386 C CA . PRO A 1 180 ? -37.262 -8.174 -16.032 1.00 26.44 180 PRO A CA 1
ATOM 1387 C C . PRO A 1 180 ? -35.818 -8.160 -16.551 1.00 26.44 180 PRO A C 1
ATOM 1389 O O . PRO A 1 180 ? -35.481 -8.827 -17.529 1.00 26.44 180 PRO A O 1
ATOM 1392 N N . ARG A 1 181 ? -34.924 -7.442 -15.863 1.00 29.38 181 ARG A N 1
ATOM 1393 C CA . ARG A 1 181 ? -33.482 -7.716 -15.934 1.00 29.38 181 ARG A CA 1
ATOM 1394 C C . ARG A 1 181 ? -33.135 -8.724 -14.848 1.00 29.38 181 ARG A C 1
ATOM 1396 O O . ARG A 1 181 ? -33.005 -8.373 -13.680 1.00 29.38 181 ARG A O 1
ATOM 1403 N N . GLU A 1 182 ? -32.980 -9.979 -15.256 1.00 27.78 182 GLU A N 1
ATOM 1404 C CA . GLU A 1 182 ? -32.371 -11.029 -14.444 1.00 27.78 182 GLU A CA 1
ATOM 1405 C C . GLU A 1 182 ? -30.896 -10.696 -14.183 1.00 27.78 182 GLU A C 1
ATOM 1407 O O . GLU A 1 182 ? -29.994 -11.033 -14.945 1.00 27.78 182 GLU A O 1
ATOM 1412 N N . GLY A 1 183 ? -30.655 -10.017 -13.072 1.00 27.03 183 GLY A N 1
ATOM 1413 C CA . GLY A 1 183 ? -29.392 -10.035 -12.359 1.00 27.03 183 GLY A CA 1
ATOM 1414 C C . GLY A 1 183 ? -29.737 -10.327 -10.914 1.00 27.03 183 GLY A C 1
ATOM 1415 O O . GLY A 1 183 ? -30.251 -9.450 -10.228 1.00 27.03 183 GLY A O 1
ATOM 1416 N N . LYS A 1 184 ? -29.518 -11.567 -10.464 1.00 25.95 184 LYS A N 1
ATOM 1417 C CA . LYS A 1 184 ? -29.579 -11.912 -9.042 1.00 25.95 184 LYS A CA 1
ATOM 1418 C C . LYS A 1 184 ? -28.546 -11.051 -8.320 1.00 25.95 184 LYS A C 1
ATOM 1420 O O . LYS A 1 184 ? -27.365 -11.389 -8.302 1.00 25.95 184 LYS A O 1
ATOM 1425 N N . THR A 1 185 ? -28.984 -9.930 -7.763 1.00 28.41 185 THR A N 1
ATOM 1426 C CA . THR A 1 185 ? -28.269 -9.273 -6.682 1.00 28.41 185 THR A CA 1
ATOM 1427 C C . THR A 1 185 ? -28.234 -10.285 -5.546 1.00 28.41 185 THR A C 1
ATOM 1429 O O . THR A 1 185 ? -29.270 -10.773 -5.091 1.00 28.41 185 THR A O 1
ATOM 1432 N N . ALA A 1 186 ? -27.026 -10.701 -5.170 1.00 32.38 186 ALA A N 1
ATOM 1433 C CA . ALA A 1 186 ? -26.821 -11.409 -3.920 1.00 32.38 186 ALA A CA 1
ATOM 1434 C C . ALA A 1 186 ? -27.513 -10.599 -2.816 1.00 32.38 186 ALA A C 1
ATOM 1436 O O . ALA A 1 186 ? -27.395 -9.371 -2.806 1.00 32.38 186 ALA A O 1
ATOM 1437 N N . GLU A 1 187 ? -28.279 -11.282 -1.961 1.00 32.31 187 GLU A N 1
ATOM 1438 C CA . GLU A 1 187 ? -28.933 -10.692 -0.795 1.00 32.31 187 GLU A CA 1
ATOM 1439 C C . GLU A 1 187 ? -27.971 -9.716 -0.121 1.00 32.31 187 GLU A C 1
ATOM 1441 O O . GLU A 1 187 ? -26.880 -10.086 0.316 1.00 32.31 187 GLU A O 1
ATOM 1446 N N . SER A 1 188 ? -28.370 -8.447 -0.140 1.00 38.38 188 SER A N 1
ATOM 1447 C CA . SER A 1 188 ? -27.613 -7.321 0.375 1.00 38.38 188 SER A CA 1
ATOM 1448 C C . SER A 1 188 ? -27.128 -7.616 1.787 1.00 38.38 188 SER A C 1
ATOM 1450 O O . SER A 1 188 ? -27.922 -7.978 2.658 1.00 38.38 188 SER A O 1
ATOM 1452 N N . ASP A 1 189 ? -25.828 -7.429 1.977 1.00 43.97 189 ASP A N 1
ATOM 1453 C CA . ASP A 1 189 ? -25.120 -7.423 3.247 1.00 43.97 189 ASP A CA 1
ATOM 1454 C C . ASP A 1 189 ? -25.952 -6.732 4.343 1.00 43.97 189 ASP A C 1
ATOM 1456 O O . ASP A 1 189 ? -26.065 -5.511 4.398 1.00 43.97 189 ASP A O 1
ATOM 1460 N N . ASN A 1 190 ? -26.575 -7.527 5.215 1.00 48.31 190 ASN A N 1
ATOM 1461 C CA . ASN A 1 190 ? -27.411 -7.043 6.318 1.00 48.31 190 ASN A CA 1
ATOM 1462 C C . ASN A 1 190 ? -26.549 -6.511 7.490 1.00 48.31 190 ASN A C 1
ATOM 1464 O O . ASN A 1 190 ? -27.019 -6.412 8.627 1.00 48.31 190 ASN A O 1
ATOM 1468 N N . ARG A 1 191 ? -25.258 -6.229 7.251 1.00 65.81 191 ARG A N 1
ATOM 1469 C CA . ARG A 1 191 ? -24.338 -5.639 8.226 1.00 65.81 191 ARG A CA 1
ATOM 1470 C C . ARG A 1 191 ? -24.548 -4.131 8.282 1.00 65.81 191 ARG A C 1
ATOM 1472 O O . ARG A 1 191 ? -24.523 -3.427 7.277 1.00 65.81 191 ARG A O 1
ATOM 1479 N N . VAL A 1 192 ? -24.727 -3.620 9.496 1.00 81.31 192 VAL A N 1
ATOM 1480 C CA . VAL A 1 192 ? -24.864 -2.181 9.716 1.00 81.31 192 VAL A CA 1
ATOM 1481 C C . VAL A 1 192 ? -23.551 -1.484 9.359 1.00 81.31 192 VAL A C 1
ATOM 1483 O O . VAL A 1 192 ? -22.496 -1.818 9.899 1.00 81.31 192 VAL A O 1
ATOM 1486 N N . SER A 1 193 ? -23.621 -0.508 8.452 1.00 88.25 193 SER A N 1
ATOM 1487 C CA . SER A 1 193 ? -22.459 0.265 8.008 1.00 88.25 193 SER A CA 1
ATOM 1488 C C . SER A 1 193 ? -21.755 0.943 9.186 1.00 88.25 193 SER A C 1
ATOM 1490 O O . SER A 1 193 ? -22.374 1.676 9.957 1.00 88.25 193 SER A O 1
ATOM 1492 N N . ARG A 1 194 ? -20.439 0.734 9.305 1.00 92.88 194 ARG A N 1
ATOM 1493 C CA . ARG A 1 194 ? -19.592 1.387 10.320 1.00 92.88 194 ARG A CA 1
ATOM 1494 C C . ARG A 1 194 ? -18.953 2.687 9.832 1.00 92.88 194 ARG A C 1
ATOM 1496 O O . ARG A 1 194 ? -18.372 3.406 10.643 1.00 92.88 194 ARG A O 1
ATOM 1503 N N . TRP A 1 195 ? -19.090 3.020 8.547 1.00 94.62 195 TRP A N 1
ATOM 1504 C CA . TRP A 1 195 ? -18.544 4.248 7.961 1.00 94.62 195 TRP A CA 1
ATOM 1505 C C . TRP A 1 195 ? -18.933 5.535 8.702 1.00 94.62 195 TRP A C 1
ATOM 1507 O O . TRP A 1 195 ? -18.042 6.361 8.894 1.00 94.62 195 TRP A O 1
ATOM 1517 N N . PRO A 1 196 ? -20.180 5.709 9.197 1.00 93.44 196 PRO A N 1
ATOM 1518 C CA . PRO A 1 196 ? -20.544 6.900 9.970 1.00 93.44 196 PRO A CA 1
ATOM 1519 C C . PRO A 1 196 ? -19.749 7.067 11.275 1.00 93.44 196 PRO A C 1
ATOM 1521 O O . PRO A 1 196 ? -19.615 8.180 11.770 1.00 93.44 196 PRO A O 1
ATOM 1524 N N . LEU A 1 197 ? -19.211 5.975 11.833 1.00 95.44 197 LEU A N 1
ATOM 1525 C CA . LEU A 1 197 ? -18.385 6.001 13.041 1.00 95.44 197 LEU A CA 1
ATOM 1526 C C . LEU A 1 197 ? -16.892 6.119 12.708 1.00 95.44 197 LEU A C 1
ATOM 1528 O O . LEU A 1 197 ? -16.168 6.855 13.371 1.00 95.44 197 LEU A O 1
ATOM 1532 N N . THR A 1 198 ? -16.413 5.368 11.709 1.00 96.81 198 THR A N 1
ATOM 1533 C CA . THR A 1 198 ? -14.979 5.304 11.371 1.00 96.81 198 THR A CA 1
ATOM 1534 C C . THR A 1 198 ? -14.502 6.480 10.525 1.00 96.81 198 THR A C 1
ATOM 1536 O O . THR A 1 198 ? -13.316 6.818 10.560 1.00 96.81 198 THR A O 1
ATOM 1539 N N . GLY A 1 199 ? -15.406 7.060 9.731 1.00 95.88 199 GLY A N 1
ATOM 1540 C CA . GLY A 1 199 ? -15.085 7.947 8.618 1.00 95.88 199 GLY A CA 1
ATOM 1541 C C . GLY A 1 199 ? -14.295 7.247 7.502 1.00 95.88 199 GLY A C 1
ATOM 1542 O O . GLY A 1 199 ? -14.036 6.040 7.563 1.00 95.88 199 GLY A O 1
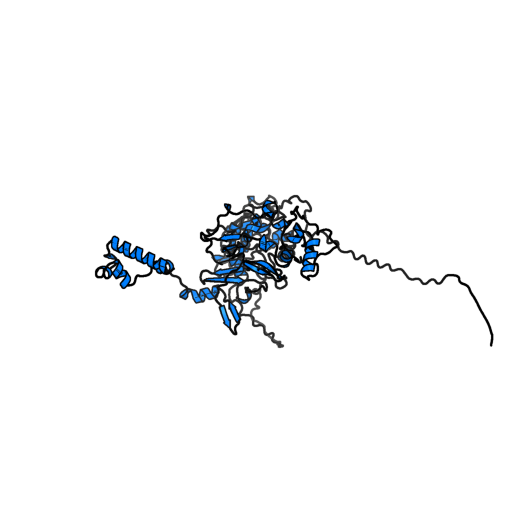ATOM 1543 N N . SER A 1 200 ? -13.923 8.014 6.476 1.00 96.75 200 SER A N 1
ATOM 1544 C CA . SER A 1 200 ? -13.112 7.550 5.340 1.00 96.75 200 SER A CA 1
ATOM 1545 C C . SER A 1 200 ? -11.625 7.478 5.693 1.00 96.75 200 SER A C 1
ATOM 1547 O O . SER A 1 200 ? -11.092 8.379 6.335 1.00 96.75 200 SER A O 1
ATOM 1549 N N . LEU A 1 201 ? -10.925 6.459 5.193 1.00 97.50 201 LEU A N 1
ATOM 1550 C CA . LEU A 1 201 ? -9.468 6.476 5.058 1.00 97.50 201 LEU A CA 1
ATOM 1551 C C . LEU A 1 201 ? -9.123 7.148 3.720 1.00 97.50 201 LEU A C 1
ATOM 1553 O O . LEU A 1 201 ? -8.912 6.472 2.710 1.00 97.50 201 LEU A O 1
ATOM 1557 N N . GLU A 1 202 ? -9.123 8.481 3.707 1.00 97.19 202 GLU A N 1
ATOM 1558 C CA . GLU A 1 202 ? -8.790 9.297 2.528 1.00 97.19 202 GLU A CA 1
ATOM 1559 C C . GLU A 1 202 ? -7.370 9.013 1.997 1.00 97.19 202 GLU A C 1
ATOM 1561 O O . GLU A 1 202 ? -6.565 8.344 2.652 1.00 97.19 202 GLU A O 1
ATOM 1566 N N . ILE A 1 203 ? -7.050 9.513 0.797 1.00 97.44 203 ILE A N 1
ATOM 1567 C CA . ILE A 1 203 ? -5.692 9.434 0.245 1.00 97.44 203 ILE A CA 1
ATOM 1568 C C . ILE A 1 203 ? -4.755 10.191 1.179 1.00 97.44 203 ILE A C 1
ATOM 1570 O O . ILE A 1 203 ? -4.838 11.412 1.310 1.00 97.44 203 ILE A O 1
ATOM 1574 N N . ASP A 1 204 ? -3.843 9.476 1.820 1.00 96.75 204 ASP A N 1
ATOM 1575 C CA . ASP A 1 204 ? -2.871 10.073 2.717 1.00 96.75 204 ASP A CA 1
ATOM 1576 C C . ASP A 1 204 ? -1.645 10.522 1.920 1.00 96.75 204 ASP A C 1
ATOM 1578 O O . ASP A 1 204 ? -0.684 9.771 1.732 1.00 96.75 204 ASP A O 1
ATOM 1582 N N . CYS A 1 205 ? -1.683 11.759 1.419 1.00 96.06 205 CYS A N 1
ATOM 1583 C CA . CYS A 1 205 ? -0.607 12.325 0.606 1.00 96.06 205 CYS A CA 1
ATOM 1584 C C . CYS A 1 205 ? 0.757 12.225 1.311 1.00 96.06 205 CYS A C 1
ATOM 1586 O O . CYS A 1 205 ? 1.786 11.995 0.671 1.00 96.06 205 CYS A O 1
ATOM 1588 N N . LEU A 1 206 ? 0.779 12.365 2.639 1.00 96.38 206 LEU A N 1
ATOM 1589 C CA . LEU A 1 206 ? 2.008 12.408 3.429 1.00 96.38 206 LEU A CA 1
ATOM 1590 C C . LEU A 1 206 ? 2.579 11.024 3.727 1.00 96.38 206 LEU A C 1
ATOM 1592 O O . LEU A 1 206 ? 3.779 10.920 3.970 1.00 96.38 206 LEU A O 1
ATOM 1596 N N . ALA A 1 207 ? 1.792 9.960 3.558 1.00 95.69 207 ALA A N 1
ATOM 1597 C CA . ALA A 1 207 ? 2.325 8.603 3.508 1.00 95.69 207 ALA A CA 1
ATOM 1598 C C . ALA A 1 207 ? 3.308 8.394 2.335 1.00 95.69 207 ALA A C 1
ATOM 1600 O O . ALA A 1 207 ? 4.096 7.457 2.360 1.00 95.69 207 ALA A O 1
ATOM 1601 N N . CYS A 1 208 ? 3.299 9.240 1.299 1.00 95.25 208 CYS A N 1
ATOM 1602 C CA . CYS A 1 208 ? 4.295 9.190 0.219 1.00 95.25 208 CYS A CA 1
ATOM 1603 C C . CYS A 1 208 ? 5.206 10.420 0.218 1.00 95.25 208 CYS A C 1
ATOM 1605 O O . CYS A 1 208 ? 6.425 10.287 0.100 1.00 95.25 208 CYS A O 1
ATOM 1607 N N . HIS A 1 209 ? 4.614 11.604 0.369 1.00 95.50 209 HIS A N 1
ATOM 1608 C CA . HIS A 1 209 ? 5.305 12.882 0.238 1.00 95.50 209 HIS A CA 1
ATOM 1609 C C . HIS A 1 209 ? 5.907 13.401 1.542 1.00 95.50 209 HIS A C 1
ATOM 1611 O O . HIS A 1 209 ? 6.745 14.292 1.478 1.00 95.50 209 HIS A O 1
ATOM 1617 N N . GLY A 1 210 ? 5.531 12.876 2.710 1.00 94.75 210 GLY A N 1
ATOM 1618 C CA . GLY A 1 210 ? 6.172 13.245 3.970 1.00 94.75 210 GLY A CA 1
ATOM 1619 C C . GLY A 1 210 ? 7.660 12.899 3.937 1.00 94.75 210 GLY A C 1
ATOM 1620 O O . GLY A 1 210 ? 8.050 11.817 3.492 1.00 94.75 210 GLY A O 1
ATOM 1621 N N . VAL A 1 211 ? 8.508 13.825 4.381 1.00 92.12 211 VAL A N 1
ATOM 1622 C CA . VAL A 1 211 ? 9.942 13.554 4.545 1.00 92.12 211 VAL A CA 1
ATOM 1623 C C . VAL A 1 211 ? 10.137 12.375 5.508 1.00 92.12 211 VAL A C 1
ATOM 1625 O O . VAL A 1 211 ? 9.440 12.245 6.513 1.00 92.12 211 VAL A O 1
ATOM 1628 N N . SER A 1 212 ? 11.104 11.495 5.228 1.00 81.75 212 SER A N 1
ATOM 1629 C CA . SER A 1 212 ? 11.421 10.373 6.121 1.00 81.75 212 SER A CA 1
ATOM 1630 C C . SER A 1 212 ? 11.673 10.869 7.545 1.00 81.75 212 SER A C 1
ATOM 1632 O O . SER A 1 212 ? 12.586 11.658 7.780 1.00 81.75 212 SER A O 1
ATOM 1634 N N . GLY A 1 213 ? 10.883 10.365 8.492 1.00 81.31 213 GLY A N 1
ATOM 1635 C CA . GLY A 1 213 ? 10.953 10.749 9.902 1.00 81.31 213 GLY A CA 1
ATOM 1636 C C . GLY A 1 213 ? 9.988 11.863 10.319 1.00 81.31 213 GLY A C 1
ATOM 1637 O O . GLY A 1 213 ? 9.799 12.028 11.519 1.00 81.31 213 GLY A O 1
ATOM 1638 N N . SER A 1 214 ? 9.341 12.577 9.386 1.00 88.50 214 SER A N 1
ATOM 1639 C CA . SER A 1 214 ? 8.261 13.526 9.711 1.00 88.50 214 SER A CA 1
ATOM 1640 C C . SER A 1 214 ? 6.878 12.868 9.764 1.00 88.50 214 SER A C 1
ATOM 1642 O O . SER A 1 214 ? 5.968 13.411 10.385 1.00 88.50 214 SER A O 1
ATOM 1644 N N . TYR A 1 215 ? 6.731 11.692 9.144 1.00 94.44 215 TYR A N 1
ATOM 1645 C CA . TYR A 1 215 ? 5.491 10.920 9.101 1.00 94.44 215 TYR A CA 1
ATOM 1646 C C . TYR A 1 215 ? 5.641 9.560 9.803 1.00 94.44 215 TYR A C 1
ATOM 1648 O O . TYR A 1 215 ? 6.564 8.789 9.519 1.00 94.44 215 TYR A O 1
ATOM 1656 N N . ASP A 1 216 ? 4.710 9.243 10.702 1.00 95.12 216 ASP A N 1
ATOM 1657 C CA . ASP A 1 216 ? 4.701 8.030 11.519 1.00 95.12 216 ASP A CA 1
ATOM 1658 C C . ASP A 1 216 ? 3.665 7.011 11.028 1.00 95.12 216 ASP A C 1
ATOM 1660 O O . ASP A 1 216 ? 2.485 7.015 11.393 1.00 95.12 216 ASP A O 1
ATOM 1664 N N . PHE A 1 217 ? 4.137 6.063 10.219 1.00 94.81 217 PHE A N 1
ATOM 1665 C CA . PHE A 1 217 ? 3.299 4.976 9.718 1.00 94.81 217 PHE A CA 1
ATOM 1666 C C . PHE A 1 217 ? 2.759 4.059 10.818 1.00 94.81 217 PHE A C 1
ATOM 1668 O O . PHE A 1 217 ? 1.715 3.443 10.612 1.00 94.81 217 PHE A O 1
ATOM 1675 N N . ASN A 1 218 ? 3.439 3.924 11.959 1.00 95.06 218 ASN A N 1
ATOM 1676 C CA . ASN A 1 218 ? 2.938 3.080 13.042 1.00 95.06 218 ASN A CA 1
ATOM 1677 C C . ASN A 1 218 ? 1.787 3.777 13.762 1.00 95.06 218 ASN A C 1
ATOM 1679 O O . ASN A 1 218 ? 0.746 3.156 13.941 1.00 95.06 218 ASN A O 1
ATOM 1683 N N . ALA A 1 219 ? 1.904 5.078 14.043 1.00 96.69 219 ALA A N 1
ATOM 1684 C CA . ALA A 1 219 ? 0.789 5.858 14.579 1.00 96.69 219 ALA A CA 1
ATOM 1685 C C . ALA A 1 219 ? -0.445 5.794 13.661 1.00 96.69 219 ALA A C 1
ATOM 1687 O O . ALA A 1 219 ? -1.562 5.578 14.136 1.00 96.69 219 ALA A O 1
ATOM 1688 N N . ARG A 1 220 ? -0.245 5.894 12.338 1.00 97.12 220 ARG A N 1
ATOM 1689 C CA . ARG A 1 220 ? -1.312 5.703 11.342 1.00 97.12 220 ARG A CA 1
ATOM 1690 C C . ARG A 1 220 ? -1.942 4.306 11.434 1.00 97.12 220 ARG A C 1
ATOM 1692 O O . ARG A 1 220 ? -3.165 4.183 11.495 1.00 97.12 220 ARG A O 1
ATOM 1699 N N . ARG A 1 221 ? -1.127 3.244 11.449 1.00 97.06 221 ARG A N 1
ATOM 1700 C CA . ARG A 1 221 ? -1.593 1.844 11.541 1.00 97.06 221 ARG A CA 1
ATOM 1701 C C . ARG A 1 221 ? -2.353 1.573 12.834 1.00 97.06 221 ARG A C 1
ATOM 1703 O O . ARG A 1 221 ? -3.394 0.926 12.780 1.00 97.06 221 ARG A O 1
ATOM 1710 N N . ASP A 1 222 ? -1.893 2.118 13.955 1.00 97.38 222 ASP A N 1
ATOM 1711 C CA . ASP A 1 222 ? -2.555 1.988 15.253 1.00 97.38 222 ASP A CA 1
ATOM 1712 C C . ASP A 1 222 ? -3.967 2.584 15.220 1.00 97.38 222 ASP A C 1
ATOM 1714 O O . ASP A 1 222 ? -4.903 1.996 15.764 1.00 97.38 222 ASP A O 1
ATOM 1718 N N . GLN A 1 223 ? -4.156 3.729 14.553 1.00 98.44 223 GLN A N 1
ATOM 1719 C CA . GLN A 1 223 ? -5.491 4.306 14.369 1.00 98.44 223 GLN A CA 1
ATOM 1720 C C . GLN A 1 223 ? -6.371 3.452 13.454 1.00 98.44 223 GLN A C 1
ATOM 1722 O O . GLN A 1 223 ? -7.547 3.257 13.755 1.00 98.44 223 GLN A O 1
ATOM 1727 N N . ILE A 1 224 ? -5.818 2.879 12.384 1.00 97.94 224 ILE A N 1
ATOM 1728 C CA . ILE A 1 224 ? -6.567 1.968 11.506 1.00 97.94 224 ILE A CA 1
ATOM 1729 C C . ILE A 1 224 ? -6.996 0.707 12.270 1.00 97.94 224 ILE A C 1
ATOM 1731 O O . ILE A 1 224 ? -8.152 0.301 12.173 1.00 97.94 224 ILE A O 1
ATOM 1735 N N . ALA A 1 225 ? -6.123 0.132 13.104 1.00 96.88 225 ALA A N 1
ATOM 1736 C CA . ALA A 1 225 ? -6.453 -1.009 13.963 1.00 96.88 225 ALA A CA 1
ATOM 1737 C C . ALA A 1 225 ? -7.561 -0.677 14.984 1.00 96.88 225 ALA A C 1
ATOM 1739 O O . ALA A 1 225 ? -8.407 -1.517 15.296 1.00 96.88 225 ALA A O 1
ATOM 1740 N N . LYS A 1 226 ? -7.602 0.575 15.453 1.00 98.19 226 LYS A N 1
ATOM 1741 C CA . LYS A 1 226 ? -8.675 1.144 16.287 1.00 98.19 226 LYS A CA 1
ATOM 1742 C C . LYS A 1 226 ? -9.954 1.485 15.516 1.00 98.19 226 LYS A C 1
ATOM 1744 O O . LYS A 1 226 ? -10.922 1.923 16.131 1.00 98.19 226 LYS A O 1
ATOM 1749 N N . GLN A 1 227 ? -9.974 1.259 14.200 1.00 98.00 227 GLN A N 1
ATOM 1750 C CA . GLN A 1 227 ? -11.041 1.651 13.272 1.00 98.00 227 GLN A CA 1
ATOM 1751 C C . GLN A 1 227 ? -11.259 3.172 13.189 1.00 98.00 227 GLN A C 1
ATOM 1753 O O . GLN A 1 227 ? -12.292 3.638 12.725 1.00 98.00 227 GLN A O 1
ATOM 1758 N N . ASN A 1 228 ? -10.273 3.967 13.599 1.00 98.31 228 ASN A N 1
ATOM 1759 C CA . ASN A 1 228 ? -10.299 5.425 13.531 1.00 98.31 228 ASN A CA 1
ATOM 1760 C C . ASN A 1 228 ? -9.818 5.898 12.146 1.00 98.31 228 ASN A C 1
ATOM 1762 O O . ASN A 1 228 ? -8.821 6.613 12.044 1.00 98.31 228 ASN A O 1
ATOM 1766 N N . PHE A 1 229 ? -10.482 5.466 11.072 1.00 98.38 229 PHE A N 1
ATOM 1767 C CA . PHE A 1 229 ? -10.005 5.661 9.697 1.00 98.38 229 PHE A CA 1
ATOM 1768 C C . PHE A 1 229 ? -9.776 7.138 9.343 1.00 98.38 229 PHE A C 1
ATOM 1770 O O . PHE A 1 229 ? -8.676 7.474 8.905 1.00 98.38 229 PHE A O 1
ATOM 1777 N N . ALA A 1 230 ? -10.730 8.025 9.645 1.00 98.06 230 ALA A N 1
ATOM 1778 C CA . ALA A 1 230 ? -10.586 9.464 9.390 1.00 98.06 230 ALA A CA 1
ATOM 1779 C C . ALA A 1 230 ? -9.476 10.141 10.217 1.00 98.06 230 ALA A C 1
ATOM 1781 O O . ALA A 1 230 ? -8.903 11.141 9.797 1.00 98.06 230 ALA A O 1
ATOM 1782 N N . TRP A 1 231 ? -9.115 9.591 11.379 1.00 98.56 231 TRP A N 1
ATOM 1783 C CA . TRP A 1 231 ? -8.079 10.155 12.256 1.00 98.56 231 TRP A CA 1
ATOM 1784 C C . TRP A 1 231 ? -6.675 9.624 11.956 1.00 98.56 231 TRP A C 1
ATOM 1786 O O . TRP A 1 231 ? -5.690 10.154 12.481 1.00 98.56 231 TRP A O 1
ATOM 1796 N N . ALA A 1 232 ? -6.557 8.580 11.132 1.00 98.31 232 ALA A N 1
ATOM 1797 C CA . ALA A 1 232 ? -5.297 7.881 10.909 1.00 98.31 232 ALA A CA 1
ATOM 1798 C C . ALA A 1 232 ? -4.212 8.794 10.335 1.00 98.31 232 ALA A C 1
ATOM 1800 O O . ALA A 1 232 ? -3.081 8.788 10.823 1.00 98.31 232 ALA A O 1
ATOM 1801 N N . ALA A 1 233 ? -4.573 9.627 9.360 1.00 97.25 233 ALA A N 1
ATOM 1802 C CA . ALA A 1 233 ? -3.645 10.555 8.736 1.00 97.25 233 ALA A CA 1
ATOM 1803 C C . ALA A 1 233 ? -3.192 11.644 9.727 1.00 97.25 233 ALA A C 1
ATOM 1805 O O . ALA A 1 233 ? -2.010 11.989 9.776 1.00 97.25 233 ALA A O 1
ATOM 1806 N N . THR A 1 234 ? -4.106 12.138 10.579 1.00 97.88 234 THR A N 1
ATOM 1807 C CA . THR A 1 234 ? -3.807 13.129 11.636 1.00 97.88 234 THR A CA 1
ATOM 1808 C C . THR A 1 234 ? -2.770 12.593 12.621 1.00 97.88 234 THR A C 1
ATOM 1810 O O . THR A 1 234 ? -1.814 13.292 12.959 1.00 97.88 234 THR A O 1
ATOM 1813 N N . ALA A 1 235 ? -2.924 11.335 13.043 1.00 97.62 235 ALA A N 1
ATOM 1814 C CA . ALA A 1 235 ? -1.946 10.669 13.895 1.00 97.62 235 ALA A CA 1
ATOM 1815 C C . ALA A 1 235 ? -0.607 10.452 13.174 1.00 97.62 235 ALA A C 1
ATOM 1817 O O . ALA A 1 235 ? 0.444 10.695 13.764 1.00 97.62 235 ALA A O 1
ATOM 1818 N N . GLY A 1 236 ? -0.640 10.045 11.900 1.00 96.38 236 GLY A N 1
ATOM 1819 C CA . GLY A 1 236 ? 0.560 9.850 11.085 1.00 96.38 236 GLY A CA 1
ATOM 1820 C C . GLY A 1 236 ? 1.384 11.126 10.907 1.00 96.38 236 GLY A C 1
ATOM 1821 O O . GLY A 1 236 ? 2.607 11.081 10.979 1.00 96.38 236 GLY A O 1
ATOM 1822 N N . MET A 1 237 ? 0.732 12.283 10.780 1.00 95.50 237 MET A N 1
ATOM 1823 C CA . MET A 1 237 ? 1.398 13.591 10.735 1.00 95.50 237 MET A CA 1
ATOM 1824 C C . MET A 1 237 ? 1.993 14.051 12.071 1.00 95.50 237 MET A C 1
ATOM 1826 O O . MET A 1 237 ? 2.723 15.040 12.100 1.00 95.50 237 MET A O 1
ATOM 1830 N N . GLN A 1 238 ? 1.645 13.399 13.184 1.00 94.12 238 GLN A N 1
ATOM 1831 C CA . GLN A 1 238 ? 2.063 13.797 14.533 1.00 94.12 238 GLN A CA 1
ATOM 1832 C C . GLN A 1 238 ? 1.726 15.263 14.886 1.00 94.12 238 GLN A C 1
ATOM 1834 O O . GLN A 1 238 ? 2.463 15.925 15.622 1.00 94.12 238 GLN A O 1
ATOM 1839 N N . ILE A 1 239 ? 0.602 15.775 14.371 1.00 94.69 239 ILE A N 1
ATOM 1840 C CA . ILE A 1 239 ? 0.105 17.138 14.654 1.00 94.69 239 ILE A CA 1
ATOM 1841 C C . ILE A 1 239 ? -0.865 17.193 15.842 1.00 94.69 239 ILE A C 1
ATOM 1843 O O . ILE A 1 239 ? -1.271 18.265 16.286 1.00 94.69 239 ILE A O 1
ATOM 1847 N N . GLY A 1 240 ? -1.236 16.034 16.376 1.00 95.69 240 GLY A N 1
ATOM 1848 C CA . GLY A 1 240 ? -2.116 15.906 17.525 1.00 95.69 240 GLY A CA 1
ATOM 1849 C C . GLY A 1 240 ? -2.166 14.472 18.033 1.00 95.69 240 GLY A C 1
ATOM 1850 O O . GLY A 1 240 ? -1.647 13.545 17.412 1.00 95.69 240 GLY A O 1
ATOM 1851 N N . THR A 1 241 ? -2.810 14.291 19.180 1.00 97.62 241 THR A N 1
ATOM 1852 C CA . THR A 1 241 ? -3.061 12.971 19.774 1.00 97.62 241 THR A CA 1
ATOM 1853 C C . THR A 1 241 ? -4.531 12.605 19.632 1.00 97.62 241 THR A C 1
ATOM 1855 O O . THR A 1 241 ? -5.397 13.464 19.776 1.00 97.62 241 THR A O 1
ATOM 1858 N N . ILE A 1 242 ? -4.820 11.335 19.346 1.00 98.50 242 ILE A N 1
ATOM 1859 C CA . ILE A 1 242 ? -6.194 10.845 19.178 1.00 98.50 242 ILE A CA 1
ATOM 1860 C C . ILE A 1 242 ? -6.647 10.166 20.469 1.00 98.50 242 ILE A C 1
ATOM 1862 O O . ILE A 1 242 ? -6.013 9.212 20.927 1.00 98.50 242 ILE A O 1
ATOM 1866 N N . GLN A 1 243 ? -7.741 10.654 21.047 1.00 97.50 243 GLN A N 1
ATOM 1867 C CA . GLN A 1 243 ? -8.367 10.097 22.243 1.00 97.50 243 GLN A CA 1
ATOM 1868 C C . GLN A 1 243 ? -9.656 9.378 21.857 1.00 97.50 243 GLN A C 1
ATOM 1870 O O . GLN A 1 243 ? -10.545 9.998 21.289 1.00 97.50 243 GLN A O 1
ATOM 1875 N N . GLY A 1 244 ? -9.764 8.090 22.187 1.00 96.56 244 GLY A N 1
ATOM 1876 C CA . GLY A 1 244 ? -10.906 7.246 21.822 1.00 96.56 244 GLY A CA 1
ATOM 1877 C C . GLY A 1 244 ? -10.585 6.249 20.707 1.00 96.56 244 GLY A C 1
ATOM 1878 O O . GLY A 1 244 ? -9.583 6.363 19.998 1.00 96.56 244 GLY A O 1
ATOM 1879 N N . GLU A 1 245 ? -11.428 5.228 20.584 1.00 97.38 245 GLU A N 1
ATOM 1880 C CA . GLU A 1 245 ? -11.328 4.218 19.530 1.00 97.38 245 GLU A CA 1
ATOM 1881 C C . GLU A 1 245 ? -12.709 3.722 19.108 1.00 97.38 245 GLU A C 1
ATOM 1883 O O . GLU A 1 245 ? -13.508 3.273 19.935 1.00 97.38 245 GLU A O 1
ATOM 1888 N N . VAL A 1 246 ? -12.977 3.789 17.806 1.00 97.38 246 VAL A N 1
ATOM 1889 C CA . VAL A 1 246 ? -14.256 3.385 17.214 1.00 97.38 246 VAL A CA 1
ATOM 1890 C C . VAL A 1 246 ? -14.485 1.885 17.370 1.00 97.38 246 VAL A C 1
ATOM 1892 O O . VAL A 1 246 ? -15.623 1.451 17.524 1.00 97.38 246 VAL A O 1
ATOM 1895 N N . SER A 1 247 ? -13.422 1.079 17.424 1.00 96.62 247 SER A N 1
ATOM 1896 C CA . SER A 1 247 ? -13.497 -0.368 17.664 1.00 96.62 247 SER A CA 1
ATOM 1897 C C . SER A 1 247 ? -14.228 -0.761 18.960 1.00 96.62 247 SER A C 1
ATOM 1899 O O . SER A 1 247 ? -14.719 -1.885 19.051 1.00 96.62 247 SER A O 1
ATOM 1901 N N . ARG A 1 248 ? -14.343 0.142 19.950 1.00 96.12 248 ARG A N 1
ATOM 1902 C CA . ARG A 1 248 ? -15.121 -0.068 21.190 1.00 96.12 248 ARG A CA 1
ATOM 1903 C C . ARG A 1 248 ? -16.590 0.338 21.083 1.00 96.12 248 ARG A C 1
ATOM 1905 O O . ARG A 1 248 ? -17.363 0.070 22.004 1.00 96.12 248 ARG A O 1
ATOM 1912 N N . ILE A 1 249 ? -16.982 0.997 19.997 1.00 95.12 249 ILE A N 1
ATOM 1913 C CA . ILE A 1 249 ? -18.358 1.424 19.751 1.00 95.12 249 ILE A CA 1
ATOM 1914 C C . ILE A 1 249 ? -19.103 0.282 19.056 1.00 95.12 249 ILE A C 1
ATOM 1916 O O . ILE A 1 249 ? -18.646 -0.251 18.039 1.00 95.12 249 ILE A O 1
ATOM 1920 N N . LYS A 1 250 ? -20.249 -0.096 19.632 1.00 92.19 250 LYS A N 1
ATOM 1921 C CA . LYS A 1 250 ? -21.100 -1.179 19.124 1.00 92.19 250 LYS A CA 1
ATOM 1922 C C . LYS A 1 250 ? -21.588 -0.872 17.708 1.00 92.19 250 LYS A C 1
ATOM 1924 O O . LYS A 1 250 ? -21.811 0.287 17.368 1.00 92.19 250 LYS A O 1
ATOM 1929 N N . ASP A 1 251 ? -21.772 -1.921 16.915 1.00 88.69 251 ASP A N 1
ATOM 1930 C CA . ASP A 1 251 ? -22.395 -1.815 15.595 1.00 88.69 251 ASP A CA 1
ATOM 1931 C C . ASP A 1 251 ? -23.797 -1.204 15.703 1.00 88.69 251 ASP A C 1
ATOM 1933 O O . ASP A 1 251 ? -24.517 -1.445 16.675 1.00 88.69 251 ASP A O 1
ATOM 1937 N N . GLY A 1 252 ? -24.159 -0.393 14.708 1.00 85.88 252 GLY A N 1
ATOM 1938 C CA . GLY A 1 252 ? -25.443 0.306 14.638 1.00 85.88 252 GLY A CA 1
ATOM 1939 C C . GLY A 1 252 ? -25.662 1.422 15.653 1.00 85.88 252 GLY A C 1
ATOM 1940 O O . GLY A 1 252 ? -26.772 1.934 15.734 1.00 85.88 252 GLY A O 1
ATOM 1941 N N . ALA A 1 253 ? -24.629 1.826 16.397 1.00 90.69 253 ALA A N 1
ATOM 1942 C CA . ALA A 1 253 ? -24.676 3.065 17.162 1.00 90.69 253 ALA A CA 1
ATOM 1943 C C . ALA A 1 253 ? -24.821 4.270 16.218 1.00 90.69 253 ALA A C 1
ATOM 1945 O O . ALA A 1 253 ? -24.041 4.407 15.272 1.00 90.69 253 ALA A O 1
ATOM 1946 N N . ASP A 1 254 ? -25.784 5.144 16.499 1.00 90.38 254 ASP A N 1
ATOM 1947 C CA . ASP A 1 254 ? -25.982 6.375 15.740 1.00 90.38 254 ASP A CA 1
ATOM 1948 C C . ASP A 1 254 ? -24.980 7.450 16.212 1.00 90.38 254 ASP A C 1
ATOM 1950 O O . ASP A 1 254 ? -25.019 7.847 17.381 1.00 90.38 254 ASP A O 1
ATOM 1954 N N . PRO A 1 255 ? -24.070 7.943 15.346 1.00 89.56 255 PRO A N 1
ATOM 1955 C CA . PRO A 1 255 ? -23.147 9.019 15.706 1.00 89.56 255 PRO A CA 1
ATOM 1956 C C . PRO A 1 255 ? -23.842 10.341 16.067 1.00 89.56 255 PRO A C 1
ATOM 1958 O O . PRO A 1 255 ? -23.195 11.207 16.653 1.00 89.56 255 PRO A O 1
ATOM 1961 N N . ALA A 1 256 ? -25.126 10.526 15.739 1.00 90.56 256 ALA A N 1
ATOM 1962 C CA . ALA A 1 256 ? -25.890 11.716 16.100 1.00 90.56 256 ALA A CA 1
ATOM 1963 C C . ALA A 1 256 ? -26.380 11.712 17.560 1.00 90.56 256 ALA A C 1
ATOM 1965 O O . ALA A 1 256 ? -26.706 12.781 18.089 1.00 90.56 256 ALA A O 1
ATOM 1966 N N . GLU A 1 257 ? -26.391 10.563 18.239 1.00 92.31 257 GLU A N 1
ATOM 1967 C CA . GLU A 1 257 ? -26.733 10.474 19.659 1.00 92.31 257 GLU A CA 1
ATOM 1968 C C . GLU A 1 257 ? -25.614 11.050 20.535 1.00 92.31 257 GLU A C 1
ATOM 1970 O O . GLU A 1 257 ? -24.445 10.687 20.399 1.00 92.31 257 GLU A O 1
ATOM 1975 N N . ASP A 1 258 ? -25.959 11.895 21.509 1.00 90.88 258 ASP A N 1
ATOM 1976 C CA . ASP A 1 258 ? -24.965 12.576 22.353 1.00 90.88 258 ASP A CA 1
ATOM 1977 C C . ASP A 1 258 ? -24.059 11.595 23.121 1.00 90.88 258 ASP A C 1
ATOM 1979 O O . ASP A 1 258 ? -22.845 11.787 23.209 1.00 90.88 258 ASP A O 1
ATOM 1983 N N . ALA A 1 259 ? -24.617 10.469 23.581 1.00 90.50 259 ALA A N 1
ATOM 1984 C CA . ALA A 1 259 ? -23.862 9.413 24.257 1.00 90.50 259 ALA A CA 1
ATOM 1985 C C . ALA A 1 259 ? -22.831 8.706 23.354 1.00 90.50 259 ALA A C 1
ATOM 1987 O O . ALA A 1 259 ? -21.910 8.056 23.867 1.00 90.50 259 ALA A O 1
ATOM 1988 N N . ILE A 1 260 ? -23.001 8.778 22.030 1.00 93.31 260 ILE A N 1
ATOM 1989 C CA . ILE A 1 260 ? -22.079 8.227 21.032 1.00 93.31 260 ILE A CA 1
ATOM 1990 C C . ILE A 1 260 ? -21.105 9.301 20.557 1.00 93.31 260 ILE A C 1
ATOM 1992 O O . ILE A 1 260 ? -19.910 9.012 20.497 1.00 93.31 260 ILE A O 1
ATOM 1996 N N . LYS A 1 261 ? -21.560 10.543 20.332 1.00 90.88 261 LYS A N 1
ATOM 1997 C CA . LYS A 1 261 ? -20.689 11.693 20.017 1.00 90.88 261 LYS A CA 1
ATOM 1998 C C . LYS A 1 261 ? -19.527 11.826 20.994 1.00 90.88 261 LYS A C 1
ATOM 2000 O O . LYS A 1 261 ? -18.393 12.054 20.585 1.00 90.88 261 LYS A O 1
ATOM 2005 N N . ASP A 1 262 ? -19.784 11.631 22.286 1.00 90.00 262 ASP A N 1
ATOM 2006 C CA . ASP A 1 262 ? -18.738 11.709 23.308 1.00 90.00 262 ASP A CA 1
ATOM 2007 C C . ASP A 1 262 ? -17.756 10.534 23.310 1.00 90.00 262 ASP A C 1
ATOM 2009 O O . ASP A 1 262 ? -16.655 10.659 23.850 1.00 90.00 262 ASP A O 1
ATOM 2013 N N . LYS A 1 263 ? -18.125 9.410 22.690 1.00 94.31 263 LYS A N 1
ATOM 2014 C CA . LYS A 1 263 ? -17.266 8.229 22.523 1.00 94.31 263 LYS A CA 1
ATOM 2015 C C . LYS A 1 263 ? -16.491 8.239 21.209 1.00 94.31 263 LYS A C 1
ATOM 2017 O O . LYS A 1 263 ? -15.530 7.475 21.095 1.00 94.31 263 LYS A O 1
ATOM 2022 N N . LEU A 1 264 ? -16.903 9.052 20.232 1.00 96.25 264 LEU A N 1
ATOM 2023 C CA . LEU A 1 264 ? -16.167 9.210 18.982 1.00 96.25 264 LEU A CA 1
ATOM 2024 C C . LEU A 1 264 ? -14.758 9.745 19.264 1.00 96.25 264 LEU A C 1
ATOM 2026 O O . LEU A 1 264 ? -14.577 10.538 20.195 1.00 96.25 264 LEU A O 1
ATOM 2030 N N . PRO A 1 265 ? -13.749 9.323 18.484 1.00 97.94 265 PRO A N 1
ATOM 2031 C CA . PRO A 1 265 ? -12.402 9.802 18.696 1.00 97.94 265 PRO A CA 1
ATOM 2032 C C . PRO A 1 265 ? -12.313 11.320 18.531 1.00 97.94 265 PRO A C 1
ATOM 2034 O O . PRO A 1 265 ? -12.841 11.898 17.582 1.00 97.94 265 PRO A O 1
ATOM 2037 N N . LYS A 1 266 ? -11.604 11.966 19.452 1.00 98.19 266 LYS A N 1
ATOM 2038 C CA . LYS A 1 266 ? -11.342 13.406 19.430 1.00 98.19 266 LYS A CA 1
ATOM 2039 C C . LYS A 1 266 ? -9.846 13.637 19.271 1.00 98.19 266 LYS A C 1
ATOM 2041 O O . LYS A 1 266 ? -9.028 12.955 19.896 1.00 98.19 266 LYS A O 1
ATOM 2046 N N . VAL A 1 267 ? -9.482 14.595 18.430 1.00 98.56 267 VAL A N 1
ATOM 2047 C CA . VAL A 1 267 ? -8.108 15.080 18.325 1.00 98.56 267 VAL A CA 1
ATOM 2048 C C . VAL A 1 267 ? -7.853 16.072 19.450 1.00 98.56 267 VAL A C 1
ATOM 2050 O O . VAL A 1 267 ? -8.653 16.966 19.703 1.00 98.56 267 VAL A O 1
ATOM 2053 N N . LYS A 1 268 ? -6.707 15.940 20.109 1.00 98.44 268 LYS A N 1
ATOM 2054 C CA . LYS A 1 268 ? -6.087 17.018 20.874 1.00 98.44 268 LYS A CA 1
ATOM 2055 C C . LYS A 1 268 ? -4.868 17.489 20.091 1.00 98.44 268 LYS A C 1
ATOM 2057 O O . LYS A 1 268 ? -3.838 16.806 20.110 1.00 98.44 268 LYS A O 1
ATOM 2062 N N . TYR A 1 269 ? -5.009 18.607 19.386 1.00 98.38 269 TYR A N 1
ATOM 2063 C CA . TYR A 1 269 ? -3.938 19.196 18.585 1.00 98.38 269 TYR A CA 1
ATOM 2064 C C . TYR A 1 269 ? -2.799 19.730 19.459 1.00 98.38 269 TYR A C 1
ATOM 2066 O O . TYR A 1 269 ? -3.010 20.179 20.588 1.00 98.38 269 TYR A O 1
ATOM 2074 N N . ASP A 1 270 ? -1.576 19.660 18.935 1.00 97.12 270 ASP A N 1
ATOM 2075 C CA . ASP A 1 270 ? -0.416 20.313 19.538 1.00 97.12 270 ASP A CA 1
ATOM 2076 C C . ASP A 1 270 ? -0.337 21.756 19.035 1.00 97.12 270 ASP A C 1
ATOM 2078 O O . ASP A 1 270 ? 0.027 22.001 17.886 1.00 97.12 270 ASP A O 1
ATOM 2082 N N . ALA A 1 271 ? -0.672 22.714 19.901 1.00 97.12 271 ALA A N 1
ATOM 2083 C CA . ALA A 1 271 ? -0.670 24.134 19.562 1.00 97.12 271 ALA A CA 1
ATOM 2084 C C . ALA A 1 271 ? 0.694 24.626 19.043 1.00 97.12 271 ALA A C 1
ATOM 2086 O O . ALA A 1 271 ? 0.728 25.533 18.220 1.00 97.12 271 ALA A O 1
ATOM 2087 N N . ASN A 1 272 ? 1.808 23.993 19.436 1.00 96.62 272 ASN A N 1
ATOM 2088 C CA . ASN A 1 272 ? 3.146 24.377 18.969 1.00 96.62 272 ASN A CA 1
ATOM 2089 C C . ASN A 1 272 ? 3.402 24.030 17.493 1.00 96.62 272 ASN A C 1
ATOM 2091 O O . ASN A 1 272 ? 4.428 24.419 16.936 1.00 96.62 272 ASN A O 1
ATOM 2095 N N . ARG A 1 273 ? 2.508 23.266 16.855 1.00 95.56 273 ARG A N 1
ATOM 2096 C CA . ARG A 1 273 ? 2.574 22.949 15.421 1.00 95.56 273 ARG A CA 1
ATOM 2097 C C . ARG A 1 273 ? 1.928 24.018 14.541 1.00 95.56 273 ARG A C 1
ATOM 2099 O O . ARG A 1 273 ? 2.109 23.965 13.326 1.00 95.56 273 ARG A O 1
ATOM 2106 N N . PHE A 1 274 ? 1.194 24.955 15.135 1.00 97.38 274 PHE A N 1
ATOM 2107 C CA . PHE A 1 274 ? 0.492 26.023 14.435 1.00 97.38 274 PHE A CA 1
ATOM 2108 C C . PHE A 1 274 ? 1.307 27.314 14.521 1.00 97.38 274 PHE A C 1
ATOM 2110 O O . PHE A 1 274 ? 1.799 27.678 15.587 1.00 97.38 274 PHE A O 1
ATOM 2117 N N . ALA A 1 275 ? 1.458 27.995 13.390 1.00 96.75 275 ALA A N 1
ATOM 2118 C CA . ALA A 1 275 ? 1.974 29.355 13.336 1.00 96.75 275 ALA A CA 1
ATOM 2119 C C . ALA A 1 275 ? 0.915 30.356 13.835 1.00 96.75 275 ALA A C 1
ATOM 2121 O O . ALA A 1 275 ? -0.260 30.016 13.972 1.00 96.75 275 ALA A O 1
ATOM 2122 N N . ASP A 1 276 ? 1.319 31.609 14.056 1.00 95.31 276 ASP A N 1
ATOM 2123 C CA . ASP A 1 276 ? 0.431 32.674 14.550 1.00 95.31 276 ASP A CA 1
ATOM 2124 C C . ASP A 1 276 ? -0.754 32.964 13.611 1.00 95.31 276 ASP A C 1
ATOM 2126 O O . ASP A 1 276 ? -1.814 33.405 14.051 1.00 95.31 276 ASP A O 1
ATOM 2130 N N . ASP A 1 277 ? -0.598 32.695 12.311 1.00 95.38 277 ASP A N 1
ATOM 2131 C CA . ASP A 1 277 ? -1.666 32.805 11.312 1.00 95.38 277 ASP A CA 1
ATOM 2132 C C . ASP A 1 277 ? -2.571 31.556 11.244 1.00 95.38 277 ASP A C 1
ATOM 2134 O O . ASP A 1 277 ? -3.511 31.507 10.443 1.00 95.38 277 ASP A O 1
ATOM 2138 N N . GLY A 1 278 ? -2.299 30.556 12.090 1.00 95.69 278 GLY A N 1
ATOM 2139 C CA . GLY A 1 278 ? -2.964 29.258 12.194 1.00 95.69 278 GLY A CA 1
ATOM 2140 C C . GLY A 1 278 ? -2.632 28.268 11.074 1.00 95.69 278 GLY A C 1
ATOM 2141 O O . GLY A 1 278 ? -3.301 27.243 10.947 1.00 95.69 278 GLY A O 1
ATOM 2142 N N . THR A 1 279 ? -1.617 28.537 10.248 1.00 97.44 279 THR A N 1
ATOM 2143 C CA . THR A 1 279 ? -1.082 27.535 9.317 1.00 97.44 279 THR A CA 1
ATOM 2144 C C . THR A 1 279 ? -0.201 26.519 10.038 1.00 97.44 279 THR A C 1
ATOM 2146 O O . THR A 1 279 ? 0.389 26.797 11.079 1.00 97.44 279 THR A O 1
ATOM 2149 N N . VAL A 1 280 ? -0.079 25.323 9.468 1.00 96.88 280 VAL A N 1
ATOM 2150 C CA . VAL A 1 280 ? 0.832 24.277 9.939 1.00 96.88 280 VAL A CA 1
ATOM 2151 C C . VAL A 1 280 ? 1.940 24.097 8.914 1.00 96.88 280 VAL A C 1
ATOM 2153 O O . VAL A 1 280 ? 1.677 23.969 7.715 1.00 96.88 280 VAL A O 1
ATOM 2156 N N . PHE A 1 281 ? 3.185 24.068 9.385 1.00 95.38 281 PHE A N 1
ATOM 2157 C CA . PHE A 1 281 ? 4.308 23.675 8.544 1.00 95.38 281 PHE A CA 1
ATOM 2158 C C . PHE A 1 281 ? 4.260 22.166 8.284 1.00 95.38 281 PHE A C 1
ATOM 2160 O O . PHE A 1 281 ? 4.299 21.364 9.220 1.00 95.38 281 PHE A O 1
ATOM 2167 N N . VAL A 1 282 ? 4.207 21.780 7.011 1.00 93.38 282 VAL A N 1
ATOM 2168 C CA . VAL A 1 282 ? 4.192 20.380 6.583 1.00 93.38 282 VAL A CA 1
ATOM 2169 C C . VAL A 1 282 ? 5.478 20.070 5.828 1.00 93.38 282 VAL A C 1
ATOM 2171 O O . VAL A 1 282 ? 5.717 20.567 4.725 1.00 93.38 282 VAL A O 1
ATOM 2174 N N . ASP A 1 283 ? 6.315 19.224 6.429 1.00 91.12 283 ASP A N 1
ATOM 2175 C CA . ASP A 1 283 ? 7.604 18.849 5.856 1.00 91.12 283 ASP A CA 1
ATOM 2176 C C . ASP A 1 283 ? 7.442 17.735 4.814 1.00 91.12 283 ASP A C 1
ATOM 2178 O O . ASP A 1 283 ? 7.462 16.542 5.139 1.00 91.12 283 ASP A O 1
ATOM 2182 N N . LEU A 1 284 ? 7.245 18.144 3.558 1.00 92.19 284 LEU A N 1
ATOM 2183 C CA . LEU A 1 284 ? 6.982 17.252 2.432 1.00 92.19 284 LEU A CA 1
ATOM 2184 C C . LEU A 1 284 ? 7.925 17.486 1.243 1.00 92.19 284 LEU A C 1
ATOM 2186 O O . LEU A 1 284 ? 8.532 18.548 1.088 1.00 92.19 284 LEU A O 1
ATOM 2190 N N . VAL A 1 285 ? 8.044 16.476 0.385 1.00 92.25 285 VAL A N 1
ATOM 2191 C CA . VAL A 1 285 ? 8.880 16.451 -0.818 1.00 92.25 285 VAL A CA 1
ATOM 2192 C C . VAL A 1 285 ? 8.053 16.128 -2.053 1.00 92.25 285 VAL A C 1
ATOM 2194 O O . VAL A 1 285 ? 7.159 15.287 -2.025 1.00 92.25 285 VAL A O 1
ATOM 2197 N N . ARG A 1 286 ? 8.394 16.763 -3.180 1.00 89.88 286 ARG A N 1
ATOM 2198 C CA . ARG A 1 286 ? 7.762 16.482 -4.478 1.00 89.88 286 ARG A CA 1
ATOM 2199 C C . ARG A 1 286 ? 8.033 15.053 -4.948 1.00 89.88 286 ARG A C 1
ATOM 2201 O O . ARG A 1 286 ? 7.130 14.401 -5.451 1.00 89.88 286 ARG A O 1
ATOM 2208 N N . GLN A 1 287 ? 9.268 14.581 -4.786 1.00 91.69 287 GLN A N 1
ATOM 2209 C CA . GLN A 1 287 ? 9.683 13.223 -5.137 1.00 91.69 287 GLN A CA 1
ATOM 2210 C C . GLN A 1 287 ? 9.723 12.362 -3.866 1.00 91.69 287 GLN A C 1
ATOM 2212 O O . GLN A 1 287 ? 10.572 12.620 -3.008 1.00 91.69 287 GLN A O 1
ATOM 2217 N N . PRO A 1 288 ? 8.821 11.370 -3.722 1.00 94.06 288 PRO A N 1
ATOM 2218 C CA . PRO A 1 288 ? 8.830 10.443 -2.595 1.00 94.06 288 PRO A CA 1
ATOM 2219 C C . PRO A 1 288 ? 10.185 9.756 -2.399 1.00 94.06 288 PRO A C 1
ATOM 2221 O O . PRO A 1 288 ? 10.838 9.337 -3.355 1.00 94.06 288 PRO A O 1
ATOM 2224 N N . GLN A 1 289 ? 10.591 9.607 -1.140 1.00 94.25 289 GLN A N 1
ATOM 2225 C CA . GLN A 1 289 ? 11.817 8.901 -0.768 1.00 94.25 289 GLN A CA 1
ATOM 2226 C C . GLN A 1 289 ? 11.578 7.386 -0.697 1.00 94.25 289 GLN A C 1
ATOM 2228 O O . GLN A 1 289 ? 10.490 6.938 -0.333 1.00 94.25 289 GLN A O 1
ATOM 2233 N N . ASN A 1 290 ? 12.621 6.583 -0.939 1.00 95.25 290 ASN A N 1
ATOM 2234 C CA . ASN A 1 290 ? 12.534 5.111 -0.924 1.00 95.25 290 ASN A CA 1
ATOM 2235 C C . ASN A 1 290 ? 11.902 4.533 0.356 1.00 95.25 290 ASN A C 1
ATOM 2237 O O . ASN A 1 290 ? 11.184 3.534 0.309 1.00 95.25 290 ASN A O 1
ATOM 2241 N N . ASN A 1 291 ? 12.150 5.161 1.509 1.00 92.62 291 ASN A N 1
ATOM 2242 C CA . ASN A 1 291 ? 11.614 4.705 2.792 1.00 92.62 291 ASN A CA 1
ATOM 2243 C C . ASN A 1 291 ? 10.084 4.736 2.859 1.00 92.62 291 ASN A C 1
ATOM 2245 O O . ASN A 1 291 ? 9.514 3.881 3.539 1.00 92.62 291 ASN A O 1
ATOM 2249 N N . SER A 1 292 ? 9.428 5.656 2.147 1.00 94.19 292 SER A N 1
ATOM 2250 C CA . SER A 1 292 ? 7.966 5.688 2.036 1.00 94.19 292 SER A CA 1
ATOM 2251 C C . SER A 1 292 ? 7.464 4.449 1.288 1.00 94.19 292 SER A C 1
ATOM 2253 O O . SER A 1 292 ? 6.534 3.779 1.731 1.00 94.19 292 SER A O 1
ATOM 2255 N N . CYS A 1 293 ? 8.153 4.059 0.210 1.00 94.81 293 CYS A N 1
ATOM 2256 C CA . CYS A 1 293 ? 7.822 2.878 -0.590 1.00 94.81 293 CYS A CA 1
ATOM 2257 C C . CYS A 1 293 ? 8.013 1.574 0.201 1.00 94.81 293 CYS A C 1
ATOM 2259 O O . CYS A 1 293 ? 7.169 0.677 0.151 1.00 94.81 293 CYS A O 1
ATOM 2261 N N . TYR A 1 294 ? 9.101 1.460 0.973 1.00 94.06 294 TYR A N 1
ATOM 2262 C CA . TYR A 1 294 ? 9.425 0.247 1.734 1.00 94.06 294 TYR A CA 1
ATOM 2263 C C . TYR A 1 294 ? 8.375 -0.148 2.773 1.00 94.06 294 TYR A C 1
ATOM 2265 O O . TYR A 1 294 ? 8.309 -1.323 3.149 1.00 94.06 294 TYR A O 1
ATOM 2273 N N . GLN A 1 295 ? 7.517 0.782 3.192 1.00 93.44 295 GLN A N 1
ATOM 2274 C CA . GLN A 1 295 ? 6.402 0.485 4.088 1.00 93.44 295 GLN A CA 1
ATOM 2275 C C . GLN A 1 295 ? 5.448 -0.560 3.496 1.00 93.44 295 GLN A C 1
ATOM 2277 O O . GLN A 1 295 ? 4.989 -1.441 4.226 1.00 93.44 295 GLN A O 1
ATOM 2282 N N . CYS A 1 296 ? 5.232 -0.520 2.176 1.00 95.12 296 CYS A N 1
ATOM 2283 C CA . CYS A 1 296 ? 4.294 -1.390 1.457 1.00 95.12 296 CYS A CA 1
ATOM 2284 C C . CYS A 1 296 ? 4.964 -2.287 0.393 1.00 95.12 296 CYS A C 1
ATOM 2286 O O . CYS A 1 296 ? 4.374 -3.291 0.005 1.00 95.12 296 CYS A O 1
ATOM 2288 N N . HIS A 1 297 ? 6.216 -2.011 0.001 1.00 95.25 297 HIS A N 1
ATOM 2289 C CA . HIS A 1 297 ? 6.940 -2.722 -1.070 1.00 95.25 297 HIS A CA 1
ATOM 2290 C C . HIS A 1 297 ? 8.260 -3.397 -0.639 1.00 95.25 297 HIS A C 1
ATOM 2292 O O . HIS A 1 297 ? 9.126 -3.663 -1.473 1.00 95.25 297 HIS A O 1
ATOM 2298 N N . SER A 1 298 ? 8.447 -3.714 0.647 1.00 93.50 298 SER A N 1
ATOM 2299 C CA . SER A 1 298 ? 9.596 -4.530 1.076 1.00 93.50 298 SER A CA 1
ATOM 2300 C C . SER A 1 298 ? 9.369 -6.018 0.823 1.00 93.50 298 SER A C 1
ATOM 2302 O O . SER A 1 298 ? 8.239 -6.501 0.855 1.00 93.50 298 SER A O 1
ATOM 2304 N N . ASN A 1 299 ? 10.461 -6.764 0.644 1.00 92.25 299 ASN A N 1
ATOM 2305 C CA . ASN A 1 299 ? 10.445 -8.224 0.588 1.00 92.25 299 ASN A CA 1
ATOM 2306 C C . ASN A 1 299 ? 11.531 -8.814 1.494 1.00 92.25 299 ASN A C 1
ATOM 2308 O O . ASN A 1 299 ? 12.563 -8.181 1.728 1.00 92.25 299 ASN A O 1
ATOM 2312 N N . ARG A 1 300 ? 11.309 -10.031 1.995 1.00 92.88 300 ARG A N 1
ATOM 2313 C CA . ARG A 1 300 ? 12.284 -10.816 2.765 1.00 92.88 300 ARG A CA 1
ATOM 2314 C C . ARG A 1 300 ? 12.326 -12.245 2.259 1.00 92.88 300 ARG A C 1
ATOM 2316 O O . ARG A 1 300 ? 11.278 -12.822 1.995 1.00 92.88 300 ARG A O 1
ATOM 2323 N N . THR A 1 301 ? 13.520 -12.811 2.198 1.00 92.25 301 THR A N 1
ATOM 2324 C CA . THR A 1 301 ? 13.713 -14.244 1.990 1.00 92.25 301 THR A CA 1
ATOM 2325 C C . THR A 1 301 ? 13.535 -14.995 3.307 1.00 92.25 301 THR A C 1
ATOM 2327 O O . THR A 1 301 ? 13.920 -14.502 4.373 1.00 92.25 301 THR A O 1
ATOM 2330 N N . VAL A 1 302 ? 12.953 -16.187 3.229 1.00 93.12 302 VAL A N 1
ATOM 2331 C CA . VAL A 1 302 ? 12.753 -17.111 4.343 1.00 93.12 302 VAL A CA 1
ATOM 2332 C C . VAL A 1 302 ? 13.418 -18.441 4.001 1.00 93.12 302 VAL A C 1
ATOM 2334 O O . VAL A 1 302 ? 13.073 -19.082 3.005 1.00 93.12 302 VAL A O 1
ATOM 2337 N N . GLY A 1 303 ? 14.364 -18.846 4.845 1.00 88.62 303 GLY A N 1
ATOM 2338 C CA . GLY A 1 303 ? 15.032 -20.142 4.786 1.00 88.62 303 GLY A CA 1
ATOM 2339 C C . GLY A 1 303 ? 14.543 -21.095 5.880 1.00 88.62 303 GLY A C 1
ATOM 2340 O O . GLY A 1 303 ? 13.595 -20.808 6.609 1.00 88.62 303 GLY A O 1
ATOM 2341 N N . HIS A 1 304 ? 15.235 -22.227 6.038 1.00 84.75 304 HIS A N 1
ATOM 2342 C CA . HIS A 1 304 ? 14.911 -23.250 7.046 1.00 84.75 304 HIS A CA 1
ATOM 2343 C C . HIS A 1 304 ? 14.944 -22.722 8.490 1.00 84.75 304 HIS A C 1
ATOM 2345 O O . HIS A 1 304 ? 14.198 -23.201 9.337 1.00 84.75 304 HIS A O 1
ATOM 2351 N N . SER A 1 305 ? 15.782 -21.719 8.761 1.00 86.06 305 SER A N 1
ATOM 2352 C CA . SER A 1 305 ? 15.931 -21.097 10.083 1.00 86.06 305 SER A CA 1
ATOM 2353 C C . SER A 1 305 ? 15.050 -19.853 10.277 1.00 86.06 305 SER A C 1
ATOM 2355 O O . SER A 1 305 ? 15.271 -19.095 11.219 1.00 86.06 305 SER A O 1
ATOM 2357 N N . GLY A 1 306 ? 14.083 -19.613 9.383 1.00 90.81 306 GLY A N 1
ATOM 2358 C CA . GLY A 1 306 ? 13.204 -18.443 9.403 1.00 90.81 306 GLY A CA 1
ATOM 2359 C C . GLY A 1 306 ? 13.663 -17.321 8.470 1.00 90.81 306 GLY A C 1
ATOM 2360 O O . GLY A 1 306 ? 14.311 -17.557 7.447 1.00 90.81 306 GLY A O 1
ATOM 2361 N N . ILE A 1 307 ? 13.277 -16.086 8.798 1.00 92.94 307 ILE A N 1
ATOM 2362 C CA . ILE A 1 307 ? 13.607 -14.896 8.001 1.00 92.94 307 ILE A CA 1
ATOM 2363 C C . ILE A 1 307 ? 15.123 -14.714 7.964 1.00 92.94 307 ILE A C 1
ATOM 2365 O O . ILE A 1 307 ? 15.766 -14.584 9.006 1.00 92.94 307 ILE A O 1
ATOM 2369 N N . GLU A 1 308 ? 15.698 -14.644 6.767 1.00 91.19 308 GLU A N 1
ATOM 2370 C CA . GLU A 1 308 ? 17.138 -14.451 6.633 1.00 91.19 308 GLU A CA 1
ATOM 2371 C C . GLU A 1 308 ? 17.563 -13.076 7.170 1.00 91.19 308 GLU A C 1
ATOM 2373 O O . GLU A 1 308 ? 16.796 -12.110 7.128 1.00 91.19 308 GLU A O 1
ATOM 2378 N N . ALA A 1 309 ? 18.785 -12.951 7.690 1.00 88.62 309 ALA A N 1
ATOM 2379 C CA . ALA A 1 309 ? 19.253 -11.716 8.314 1.00 88.62 309 ALA A CA 1
ATOM 2380 C C . ALA A 1 309 ? 19.471 -10.594 7.282 1.00 88.62 309 ALA A C 1
ATOM 2382 O O . ALA A 1 309 ? 19.946 -10.814 6.176 1.00 88.62 309 ALA A O 1
ATOM 2383 N N . ARG A 1 310 ? 19.125 -9.341 7.615 1.00 85.50 310 ARG A N 1
ATOM 2384 C CA . ARG A 1 310 ? 19.211 -8.226 6.643 1.00 85.50 310 ARG A CA 1
ATOM 2385 C C . ARG A 1 310 ? 20.647 -7.889 6.246 1.00 85.50 310 ARG A C 1
ATOM 2387 O O . ARG A 1 310 ? 20.869 -7.559 5.093 1.00 85.50 310 ARG A O 1
ATOM 2394 N N . TRP A 1 311 ? 21.588 -7.972 7.181 1.00 87.25 311 TRP A N 1
ATOM 2395 C CA . TRP A 1 311 ? 22.980 -7.576 6.956 1.00 87.25 311 TRP A CA 1
ATOM 2396 C C . TRP A 1 311 ? 23.725 -8.489 5.968 1.00 87.25 311 TRP A C 1
ATOM 2398 O O . TRP A 1 311 ? 24.759 -8.089 5.452 1.00 87.25 311 TRP A O 1
ATOM 2408 N N . THR A 1 312 ? 23.202 -9.689 5.690 1.00 85.44 312 THR A N 1
ATOM 2409 C CA . THR A 1 312 ? 23.792 -10.643 4.736 1.00 85.44 312 THR A CA 1
ATOM 2410 C C . THR A 1 312 ? 23.297 -10.448 3.301 1.00 85.44 312 THR A C 1
ATOM 2412 O O . THR A 1 312 ? 23.632 -11.252 2.438 1.00 85.44 312 THR A O 1
ATOM 2415 N N . HIS A 1 313 ? 22.455 -9.443 3.051 1.00 81.75 313 HIS A N 1
ATOM 2416 C CA . HIS A 1 313 ? 21.866 -9.176 1.743 1.00 81.75 313 HIS A CA 1
ATOM 2417 C C . HIS A 1 313 ? 22.416 -7.881 1.163 1.00 81.75 313 HIS A C 1
ATOM 2419 O O . HIS A 1 313 ? 22.381 -6.842 1.825 1.00 81.75 313 HIS A O 1
ATOM 2425 N N . ASP A 1 314 ? 22.840 -7.935 -0.096 1.00 82.00 314 ASP A N 1
ATOM 2426 C CA . ASP A 1 314 ? 23.160 -6.735 -0.858 1.00 82.00 314 ASP A CA 1
ATOM 2427 C C . ASP A 1 314 ? 21.892 -5.931 -1.178 1.00 82.00 314 ASP A C 1
ATOM 2429 O O . ASP A 1 314 ? 20.795 -6.471 -1.352 1.00 82.00 314 ASP A O 1
ATOM 2433 N N . GLN A 1 315 ? 22.052 -4.612 -1.264 1.00 81.94 315 GLN A N 1
ATOM 2434 C CA . GLN A 1 315 ? 21.007 -3.720 -1.754 1.00 81.94 315 GLN A CA 1
ATOM 2435 C C . GLN A 1 315 ? 20.834 -3.872 -3.275 1.00 81.94 315 GLN A C 1
ATOM 2437 O O . GLN A 1 315 ? 21.771 -4.237 -3.986 1.00 81.94 315 GLN A O 1
ATOM 2442 N N . ASP A 1 316 ? 19.647 -3.526 -3.780 1.00 90.44 316 ASP A N 1
ATOM 2443 C CA . ASP A 1 316 ? 19.399 -3.365 -5.214 1.00 90.44 316 ASP A CA 1
ATOM 2444 C C . ASP A 1 316 ? 20.464 -2.469 -5.882 1.00 90.44 316 ASP A C 1
ATOM 2446 O O . ASP A 1 316 ? 20.825 -1.402 -5.371 1.00 90.44 316 ASP A O 1
ATOM 2450 N N . ILE A 1 317 ? 20.968 -2.919 -7.034 1.00 91.94 317 ILE A N 1
ATOM 2451 C CA . ILE A 1 317 ? 22.085 -2.285 -7.743 1.00 91.94 317 ILE A CA 1
ATOM 2452 C C . ILE A 1 317 ? 21.766 -0.862 -8.215 1.00 91.94 317 ILE A C 1
ATOM 2454 O O . ILE A 1 317 ? 22.660 -0.016 -8.227 1.00 91.94 317 ILE A O 1
ATOM 2458 N N . HIS A 1 318 ? 20.509 -0.576 -8.560 1.00 94.38 318 HIS A N 1
ATOM 2459 C CA . HIS A 1 318 ? 20.076 0.744 -9.012 1.00 94.38 318 HIS A CA 1
ATOM 2460 C C . HIS A 1 318 ? 20.061 1.722 -7.839 1.00 94.38 318 HIS A C 1
ATOM 2462 O O . HIS A 1 318 ? 20.556 2.843 -7.949 1.00 94.38 318 HIS A O 1
ATOM 2468 N N . LEU A 1 319 ? 19.582 1.270 -6.678 1.00 93.94 319 LEU A N 1
ATOM 2469 C CA . LEU A 1 319 ? 19.609 2.075 -5.458 1.00 93.94 319 LEU A CA 1
ATOM 2470 C C . LEU A 1 319 ? 21.042 2.333 -4.984 1.00 93.94 319 LEU A C 1
ATOM 2472 O O . LEU A 1 319 ? 21.365 3.448 -4.579 1.00 93.94 319 LEU A O 1
ATOM 2476 N N . ARG A 1 320 ? 21.929 1.334 -5.096 1.00 92.19 320 ARG A N 1
ATOM 2477 C CA . ARG A 1 320 ? 23.365 1.500 -4.815 1.00 92.19 320 ARG A CA 1
ATOM 2478 C C . ARG A 1 320 ? 24.030 2.503 -5.762 1.00 92.19 320 ARG A C 1
ATOM 2480 O O . ARG A 1 320 ? 24.969 3.182 -5.360 1.00 92.19 320 ARG A O 1
ATOM 2487 N N . ALA A 1 321 ? 23.544 2.611 -6.998 1.00 93.00 321 ALA A N 1
ATOM 2488 C CA . ALA A 1 321 ? 23.983 3.615 -7.968 1.00 93.00 321 ALA A CA 1
ATOM 2489 C C . ALA A 1 321 ? 23.403 5.023 -7.706 1.00 93.00 321 ALA A C 1
ATOM 2491 O O . ALA A 1 321 ? 23.710 5.951 -8.448 1.00 93.00 321 ALA A O 1
ATOM 2492 N N . GLY A 1 322 ? 22.595 5.198 -6.653 1.00 93.25 322 GLY A N 1
ATOM 2493 C CA . GLY A 1 322 ? 22.035 6.485 -6.236 1.00 93.25 322 GLY A CA 1
ATOM 2494 C C . GLY A 1 322 ? 20.610 6.756 -6.722 1.00 93.25 322 GLY A C 1
ATOM 2495 O O . GLY A 1 322 ? 20.058 7.801 -6.380 1.00 93.25 322 GLY A O 1
ATOM 2496 N N . MET A 1 323 ? 19.991 5.834 -7.468 1.00 94.75 323 MET A N 1
ATOM 2497 C CA . MET A 1 323 ? 18.601 5.996 -7.902 1.00 94.75 323 MET A CA 1
ATOM 2498 C C . MET A 1 323 ? 17.624 5.868 -6.729 1.00 94.75 323 MET A C 1
ATOM 2500 O O . MET A 1 323 ? 17.840 5.124 -5.770 1.00 94.75 323 MET A O 1
ATOM 2504 N N . GLN A 1 324 ? 16.506 6.573 -6.834 1.00 94.94 324 GLN A N 1
ATOM 2505 C CA . GLN A 1 324 ? 15.311 6.368 -6.028 1.00 94.94 324 GLN A CA 1
ATOM 2506 C C . GLN A 1 324 ? 14.293 5.513 -6.794 1.00 94.94 324 GLN A C 1
ATOM 2508 O O . GLN A 1 324 ? 14.323 5.431 -8.023 1.00 94.94 324 GLN A O 1
ATOM 2513 N N . CYS A 1 325 ? 13.339 4.907 -6.085 1.00 95.31 325 CYS A N 1
ATOM 2514 C CA . CYS A 1 325 ? 12.248 4.137 -6.686 1.00 95.31 325 CYS A CA 1
ATOM 2515 C C . CYS A 1 325 ? 11.523 4.954 -7.768 1.00 95.31 325 CYS A C 1
ATOM 2517 O O . CYS A 1 325 ? 11.278 4.457 -8.867 1.00 95.31 325 CYS A O 1
ATOM 2519 N N . VAL A 1 326 ? 11.259 6.230 -7.476 1.00 95.00 326 VAL A N 1
ATOM 2520 C CA . VAL A 1 326 ? 10.540 7.160 -8.357 1.00 95.00 326 VAL A CA 1
ATOM 2521 C C . VAL A 1 326 ? 11.360 7.654 -9.551 1.00 95.00 326 VAL A C 1
ATOM 2523 O O . VAL A 1 326 ? 10.803 8.283 -10.444 1.00 95.00 326 VAL A O 1
ATOM 2526 N N . ASP A 1 327 ? 12.661 7.353 -9.631 1.00 94.25 327 ASP A N 1
ATOM 2527 C CA . ASP A 1 327 ? 13.444 7.660 -10.834 1.00 94.25 327 ASP A CA 1
ATOM 2528 C C . ASP A 1 327 ? 13.081 6.743 -12.005 1.00 94.25 327 ASP A C 1
ATOM 2530 O O . ASP A 1 327 ? 13.175 7.174 -13.159 1.00 94.25 327 ASP A O 1
ATOM 2534 N N . CYS A 1 328 ? 12.639 5.517 -11.702 1.00 92.75 328 CYS A N 1
ATOM 2535 C CA . CYS A 1 328 ? 12.082 4.556 -12.654 1.00 92.75 328 CYS A CA 1
ATOM 2536 C C . CYS A 1 328 ? 10.543 4.581 -12.626 1.00 92.75 328 CYS A C 1
ATOM 2538 O O . CYS A 1 328 ? 9.906 4.782 -13.659 1.00 92.75 328 CYS A O 1
ATOM 2540 N N . HIS A 1 329 ? 9.948 4.476 -11.433 1.00 94.62 329 HIS A N 1
ATOM 2541 C CA . HIS A 1 329 ? 8.501 4.501 -11.204 1.00 94.62 329 HIS A CA 1
ATOM 2542 C C . HIS A 1 329 ? 7.964 5.936 -11.144 1.00 94.62 329 HIS A C 1
ATOM 2544 O O . HIS A 1 329 ? 7.548 6.420 -10.092 1.00 94.62 329 HIS A O 1
ATOM 2550 N N . ARG A 1 330 ? 8.039 6.642 -12.273 1.00 90.88 330 ARG A N 1
ATOM 2551 C CA . ARG A 1 330 ? 7.608 8.041 -12.391 1.00 90.88 330 ARG A CA 1
ATOM 2552 C C . ARG A 1 330 ? 6.096 8.148 -12.540 1.00 90.88 330 ARG A C 1
ATOM 2554 O O . ARG A 1 330 ? 5.467 7.256 -13.094 1.00 90.88 330 ARG A O 1
ATOM 2561 N N . ASN A 1 331 ? 5.546 9.279 -12.121 1.00 90.94 331 ASN A N 1
ATOM 2562 C CA . ASN A 1 331 ? 4.177 9.691 -12.404 1.00 90.94 331 ASN A CA 1
ATOM 2563 C C . ASN A 1 331 ? 4.097 11.218 -12.489 1.00 90.94 331 ASN A C 1
ATOM 2565 O O . ASN A 1 331 ? 4.940 11.917 -11.919 1.00 90.94 331 ASN A O 1
ATOM 2569 N N . GLY A 1 332 ? 3.079 11.715 -13.190 1.00 88.81 332 GLY A N 1
ATOM 2570 C CA . GLY A 1 332 ? 2.639 13.104 -13.097 1.00 88.81 332 GLY A CA 1
ATOM 2571 C C . GLY A 1 332 ? 1.649 13.300 -11.948 1.00 88.81 332 GLY A C 1
ATOM 2572 O O . GLY A 1 332 ? 1.523 12.454 -11.053 1.00 88.81 332 GLY A O 1
ATOM 2573 N N . ILE A 1 333 ? 0.909 14.410 -11.990 1.00 88.25 333 ILE A N 1
ATOM 2574 C CA . ILE A 1 333 ? -0.165 14.710 -11.029 1.00 88.25 333 ILE A CA 1
ATOM 2575 C C . ILE A 1 333 ? -1.269 13.639 -11.011 1.00 88.25 333 ILE A C 1
ATOM 2577 O O . ILE A 1 333 ? -1.892 13.416 -9.979 1.00 88.25 333 ILE A O 1
ATOM 2581 N N . ASP A 1 334 ? -1.453 12.914 -12.110 1.00 89.94 334 ASP A N 1
ATOM 2582 C CA . ASP A 1 334 ? -2.414 11.818 -12.274 1.00 89.94 334 ASP A CA 1
ATOM 2583 C C . ASP A 1 334 ? -2.072 10.547 -11.482 1.00 89.94 334 ASP A C 1
ATOM 2585 O O . ASP A 1 334 ? -2.883 9.627 -11.404 1.00 89.94 334 ASP A O 1
ATOM 2589 N N . HIS A 1 335 ? -0.871 10.471 -10.897 1.00 93.56 335 HIS A N 1
ATOM 2590 C CA . HIS A 1 335 ? -0.428 9.330 -10.092 1.00 93.56 335 HIS A CA 1
ATOM 2591 C C . HIS A 1 335 ? -0.530 7.962 -10.801 1.00 93.56 335 HIS A C 1
ATOM 2593 O O . HIS A 1 335 ? -0.527 6.915 -10.141 1.00 93.56 335 HIS A O 1
ATOM 2599 N N . HIS A 1 336 ? -0.538 7.913 -12.139 1.00 92.31 336 HIS A N 1
ATOM 2600 C CA . HIS A 1 336 ? -0.281 6.677 -12.869 1.00 92.31 336 HIS A CA 1
ATOM 2601 C C . HIS A 1 336 ? 1.214 6.366 -12.814 1.00 92.31 336 HIS A C 1
ATOM 2603 O O . HIS A 1 336 ? 1.984 6.667 -13.717 1.00 92.31 336 HIS A O 1
ATOM 2609 N N . LEU A 1 337 ? 1.644 5.744 -11.714 1.00 92.88 337 LEU A N 1
ATOM 2610 C CA . LEU A 1 337 ? 3.014 5.258 -11.584 1.00 92.88 337 LEU A CA 1
ATOM 2611 C C . LEU A 1 337 ? 3.348 4.276 -12.708 1.00 92.88 337 LEU A C 1
ATOM 2613 O O . LEU A 1 337 ? 2.702 3.239 -12.859 1.00 92.88 337 LEU A O 1
ATOM 2617 N N . VAL A 1 338 ? 4.406 4.591 -13.450 1.00 93.06 338 VAL A N 1
ATOM 2618 C CA . VAL A 1 338 ? 5.014 3.698 -14.435 1.00 93.06 338 VAL A CA 1
ATOM 2619 C C . VAL A 1 338 ? 5.485 2.431 -13.731 1.00 93.06 338 VAL A C 1
ATOM 2621 O O . VAL A 1 338 ? 6.162 2.497 -12.703 1.00 93.06 338 VAL A O 1
ATOM 2624 N N . ARG A 1 339 ? 5.149 1.258 -14.268 1.00 91.50 339 ARG A N 1
ATOM 2625 C CA . ARG A 1 339 ? 5.517 -0.048 -13.695 1.00 91.50 339 ARG A CA 1
ATOM 2626 C C . ARG A 1 339 ? 6.752 -0.656 -14.359 1.00 91.50 339 ARG A C 1
ATOM 2628 O O . ARG A 1 339 ? 7.316 -1.605 -13.817 1.00 91.50 339 ARG A O 1
ATOM 2635 N N . GLY A 1 340 ? 7.194 -0.103 -15.487 1.00 89.12 340 GLY A N 1
ATOM 2636 C CA . GLY A 1 340 ? 8.513 -0.330 -16.081 1.00 89.12 340 GLY A CA 1
ATOM 2637 C C . GLY A 1 340 ? 8.629 -1.620 -16.891 1.00 89.12 340 GLY A C 1
ATOM 2638 O O . GLY A 1 340 ? 9.696 -2.239 -16.931 1.00 89.12 340 GLY A O 1
ATOM 2639 N N . PHE A 1 341 ? 7.539 -2.066 -17.524 1.00 87.19 341 PHE A N 1
ATOM 2640 C CA . PHE A 1 341 ? 7.547 -3.252 -18.388 1.00 87.19 341 PHE A CA 1
ATOM 2641 C C . PHE A 1 341 ? 7.491 -2.888 -19.884 1.00 87.19 341 PHE A C 1
ATOM 2643 O O . PHE A 1 341 ? 6.989 -1.822 -20.236 1.00 87.19 341 PHE A O 1
ATOM 2650 N N . PRO A 1 342 ? 8.016 -3.748 -20.782 1.00 80.88 342 PRO A N 1
ATOM 2651 C CA . PRO A 1 342 ? 7.976 -3.489 -22.222 1.00 80.88 342 PRO A CA 1
ATOM 2652 C C . PRO A 1 342 ? 6.544 -3.305 -22.740 1.00 80.88 342 PRO A C 1
ATOM 2654 O O . PRO A 1 342 ? 5.672 -4.109 -22.414 1.00 80.88 342 PRO A O 1
ATOM 2657 N N . GLY A 1 343 ? 6.321 -2.274 -23.558 1.00 80.88 343 GLY A N 1
ATOM 2658 C CA . GLY A 1 343 ? 5.011 -1.972 -24.143 1.00 80.88 343 GLY A CA 1
ATOM 2659 C C . GLY A 1 343 ? 3.991 -1.370 -23.168 1.00 80.88 343 GLY A C 1
ATOM 2660 O O . GLY A 1 343 ? 2.800 -1.370 -23.470 1.00 80.88 343 GLY A O 1
ATOM 2661 N N . GLU A 1 344 ? 4.417 -0.889 -21.995 1.00 87.19 344 GLU A N 1
ATOM 2662 C CA . GLU A 1 344 ? 3.521 -0.185 -21.075 1.00 87.19 344 GLU A CA 1
ATOM 2663 C C . GLU A 1 344 ? 2.960 1.091 -21.720 1.00 87.19 344 GLU A C 1
ATOM 2665 O O . GLU A 1 344 ? 3.705 1.988 -22.111 1.00 87.19 344 GLU A O 1
ATOM 2670 N N . LEU A 1 345 ? 1.631 1.169 -21.798 1.00 85.38 345 LEU A N 1
ATOM 2671 C CA . LEU A 1 345 ? 0.912 2.347 -22.268 1.00 85.38 345 LEU A CA 1
ATOM 2672 C C . LEU A 1 345 ? 0.545 3.224 -21.074 1.00 85.38 345 LEU A C 1
ATOM 2674 O O . LEU A 1 345 ? -0.131 2.768 -20.148 1.00 85.38 345 LEU A O 1
ATOM 2678 N N . HIS A 1 346 ? 0.974 4.483 -21.105 1.00 86.88 346 HIS A N 1
ATOM 2679 C CA . HIS A 1 346 ? 0.615 5.455 -20.083 1.00 86.88 346 HIS A CA 1
ATOM 2680 C C . HIS A 1 346 ? -0.614 6.269 -20.517 1.00 86.88 346 HIS A C 1
ATOM 2682 O O . HIS A 1 346 ? -0.641 6.733 -21.659 1.00 86.88 346 HIS A O 1
ATOM 2688 N N . PRO A 1 347 ? -1.610 6.510 -19.642 1.00 85.06 347 PRO A N 1
ATOM 2689 C CA . PRO A 1 347 ? -2.828 7.240 -20.017 1.00 85.06 347 PRO A CA 1
ATOM 2690 C C . PRO A 1 347 ? -2.594 8.660 -20.539 1.00 85.06 347 PRO A C 1
ATOM 2692 O O . PRO A 1 347 ? -3.368 9.146 -21.355 1.00 85.06 347 PRO A O 1
ATOM 2695 N N . SER A 1 348 ? -1.504 9.314 -20.125 1.00 83.31 348 SER A N 1
ATOM 2696 C CA . SER A 1 348 ? -1.123 10.630 -20.664 1.00 83.31 348 SER A CA 1
ATOM 2697 C C . SER A 1 348 ? -0.634 10.601 -22.121 1.00 83.31 348 SER A C 1
ATOM 2699 O O . SER A 1 348 ? -0.348 11.655 -22.685 1.00 83.31 348 SER A O 1
ATOM 2701 N N . GLY A 1 349 ? -0.465 9.417 -22.718 1.00 83.94 349 GLY A N 1
ATOM 2702 C CA . GLY A 1 349 ? 0.110 9.235 -24.052 1.00 83.94 349 GLY A CA 1
ATOM 2703 C C . GLY A 1 349 ? 1.629 9.423 -24.119 1.00 83.94 349 GLY A C 1
ATOM 2704 O O . GLY A 1 349 ? 2.209 9.264 -25.188 1.00 83.94 349 GLY A O 1
ATOM 2705 N N . GLN A 1 350 ? 2.287 9.751 -23.000 1.00 82.81 350 GLN A N 1
ATOM 2706 C CA . GLN A 1 350 ? 3.745 9.853 -22.932 1.00 82.81 350 GLN A CA 1
ATOM 2707 C C . GLN A 1 350 ? 4.402 8.481 -23.109 1.00 82.81 350 GLN A C 1
ATOM 2709 O O . GLN A 1 350 ? 3.950 7.485 -22.537 1.00 82.81 350 GLN A O 1
ATOM 2714 N N . ASP A 1 351 ? 5.500 8.449 -23.861 1.00 83.25 351 ASP A N 1
ATOM 2715 C CA . ASP A 1 351 ? 6.262 7.225 -24.091 1.00 83.25 351 ASP A CA 1
ATOM 2716 C C . ASP A 1 351 ? 7.067 6.820 -22.840 1.00 83.25 351 ASP A C 1
ATOM 2718 O O . ASP A 1 351 ? 7.891 7.580 -22.320 1.00 83.25 351 ASP A O 1
ATOM 2722 N N . MET A 1 352 ? 6.843 5.586 -22.379 1.00 87.25 352 MET A N 1
ATOM 2723 C CA . MET A 1 352 ? 7.505 4.983 -21.217 1.00 87.25 352 MET A CA 1
ATOM 2724 C C . MET A 1 352 ? 8.622 4.008 -21.597 1.00 87.25 352 MET A C 1
ATOM 2726 O O . MET A 1 352 ? 9.205 3.368 -20.721 1.00 87.25 352 MET A O 1
ATOM 2730 N N . LEU A 1 353 ? 8.980 3.923 -22.882 1.00 86.94 353 LEU A N 1
ATOM 2731 C CA . LEU A 1 353 ? 10.005 3.035 -23.428 1.00 86.94 353 LEU A CA 1
ATOM 2732 C C . LEU A 1 353 ? 11.287 3.013 -22.590 1.00 86.94 353 LEU A C 1
ATOM 2734 O O . LEU A 1 353 ? 11.743 1.949 -22.160 1.00 86.94 353 LEU A O 1
ATOM 2738 N N . THR A 1 354 ? 11.856 4.188 -22.310 1.00 88.44 354 THR A N 1
ATOM 2739 C CA . THR A 1 354 ? 13.124 4.308 -21.571 1.00 88.44 354 THR A CA 1
ATOM 2740 C C . THR A 1 354 ? 12.988 4.149 -20.057 1.00 88.44 354 THR A C 1
ATOM 2742 O O . THR A 1 354 ? 13.985 4.244 -19.350 1.00 88.44 354 THR A O 1
ATOM 2745 N N . LEU A 1 355 ? 11.787 3.860 -19.550 1.00 90.44 355 LEU A N 1
ATOM 2746 C CA . LEU A 1 355 ? 11.537 3.434 -18.168 1.00 90.44 355 LEU A CA 1
ATOM 2747 C C . LEU A 1 355 ? 11.396 1.906 -18.039 1.00 90.44 355 LEU A C 1
ATOM 2749 O O . LEU A 1 355 ? 11.082 1.398 -16.968 1.00 90.44 355 LEU A O 1
ATOM 2753 N N . SER A 1 356 ? 11.677 1.156 -19.108 1.00 91.12 356 SER A N 1
ATOM 2754 C CA . SER A 1 356 ? 11.881 -0.296 -19.065 1.00 91.12 356 SER A CA 1
ATOM 2755 C C . SER A 1 356 ? 13.369 -0.656 -18.971 1.00 91.12 356 SER A C 1
ATOM 2757 O O . SER A 1 356 ? 14.235 0.141 -19.342 1.00 91.12 356 SER A O 1
ATOM 2759 N N . CYS A 1 357 ? 13.693 -1.886 -18.546 1.00 92.81 357 CYS A N 1
ATOM 2760 C CA . CYS A 1 357 ? 15.084 -2.361 -18.492 1.00 92.81 357 CYS A CA 1
ATOM 2761 C C . CYS A 1 357 ? 15.790 -2.223 -19.853 1.00 92.81 357 CYS A C 1
ATOM 2763 O O . CYS A 1 357 ? 16.882 -1.666 -19.940 1.00 92.81 357 CYS A O 1
ATOM 2765 N N . ALA A 1 358 ? 15.157 -2.716 -20.922 1.00 91.62 358 ALA A N 1
ATOM 2766 C CA . ALA A 1 358 ? 15.736 -2.693 -22.261 1.00 91.62 358 ALA A CA 1
ATOM 2767 C C . ALA A 1 358 ? 15.836 -1.263 -22.809 1.00 91.62 358 ALA A C 1
ATOM 2769 O O . ALA A 1 358 ? 16.894 -0.882 -23.300 1.00 91.62 358 ALA A O 1
ATOM 2770 N N . GLY A 1 359 ? 14.793 -0.442 -22.662 1.00 91.25 359 GLY A N 1
ATOM 2771 C CA . GLY A 1 359 ? 14.832 0.930 -23.164 1.00 91.25 359 GLY A CA 1
ATOM 2772 C C . GLY A 1 359 ? 15.850 1.806 -22.432 1.00 91.25 359 GLY A C 1
ATOM 2773 O O . GLY A 1 359 ? 16.564 2.567 -23.076 1.00 91.25 359 GLY A O 1
ATOM 2774 N N . CYS A 1 360 ? 15.981 1.665 -21.110 1.00 92.81 360 CYS A N 1
ATOM 2775 C CA . CYS A 1 360 ? 16.971 2.407 -20.327 1.00 92.81 360 CYS A CA 1
ATOM 2776 C C . CYS A 1 360 ? 18.409 2.025 -20.731 1.00 92.81 360 CYS A C 1
ATOM 2778 O O . CYS A 1 360 ? 19.205 2.888 -21.105 1.00 92.81 360 CYS A O 1
ATOM 2780 N N . HIS A 1 361 ? 18.722 0.724 -20.740 1.00 94.50 361 HIS A N 1
ATOM 2781 C CA . HIS A 1 361 ? 20.090 0.223 -20.918 1.00 94.50 361 HIS A CA 1
ATOM 2782 C C . HIS A 1 361 ? 20.542 0.052 -22.376 1.00 94.50 361 HIS A C 1
ATOM 2784 O O . HIS A 1 361 ? 21.732 0.186 -22.668 1.00 94.50 361 HIS A O 1
ATOM 2790 N N . LEU A 1 362 ? 19.630 -0.301 -23.283 1.00 92.00 362 LEU A N 1
ATOM 2791 C CA . LEU A 1 362 ? 19.933 -0.689 -24.669 1.00 92.00 362 LEU A CA 1
ATOM 2792 C C . LEU A 1 362 ? 19.317 0.260 -25.705 1.00 92.00 362 LEU A C 1
ATOM 2794 O O . LEU A 1 362 ? 19.774 0.268 -26.846 1.00 92.00 362 LEU A O 1
ATOM 2798 N N . GLY A 1 363 ? 18.376 1.112 -25.291 1.00 89.75 363 GLY A N 1
ATOM 2799 C CA . GLY A 1 363 ? 17.738 2.113 -26.142 1.00 89.75 363 GLY A CA 1
ATOM 2800 C C . GLY A 1 363 ? 16.557 1.570 -26.948 1.00 89.75 363 GLY A C 1
ATOM 2801 O O . GLY A 1 363 ? 16.274 0.373 -26.958 1.00 89.75 363 GLY A O 1
ATOM 2802 N N . GLY A 1 364 ? 15.857 2.481 -27.619 1.00 87.44 364 GLY A N 1
ATOM 2803 C CA . GLY A 1 364 ? 14.657 2.210 -28.403 1.00 87.44 364 GLY A CA 1
ATOM 2804 C C . GLY A 1 364 ? 14.919 1.365 -29.642 1.00 87.44 364 GLY A C 1
ATOM 2805 O O . GLY A 1 364 ? 14.168 0.428 -29.874 1.00 87.44 364 GLY A O 1
ATOM 2806 N N . ASP A 1 365 ? 16.032 1.594 -30.349 1.00 86.75 365 ASP A N 1
ATOM 2807 C CA . ASP A 1 365 ? 16.397 0.797 -31.532 1.00 86.75 365 ASP A CA 1
ATOM 2808 C C . ASP A 1 365 ? 16.480 -0.703 -31.204 1.00 86.75 365 ASP A C 1
ATOM 2810 O O . ASP A 1 365 ? 15.974 -1.543 -31.946 1.00 86.75 365 ASP A O 1
ATOM 2814 N N . PHE A 1 366 ? 17.065 -1.042 -30.047 1.00 89.06 366 PHE A N 1
ATOM 2815 C CA . PHE A 1 366 ? 17.133 -2.427 -29.582 1.00 89.06 366 PHE A CA 1
ATOM 2816 C C . PHE A 1 366 ? 15.744 -2.995 -29.276 1.00 89.06 366 PHE A C 1
ATOM 2818 O O . PHE A 1 366 ? 15.468 -4.149 -29.600 1.00 89.06 366 PHE A O 1
ATOM 2825 N N . VAL A 1 367 ? 14.872 -2.207 -28.640 1.00 88.62 367 VAL A N 1
ATOM 2826 C CA . VAL A 1 367 ? 13.496 -2.634 -28.349 1.00 88.62 367 VAL A CA 1
ATOM 2827 C C . VAL A 1 367 ? 12.720 -2.856 -29.649 1.00 88.62 367 VAL A C 1
ATOM 2829 O O . VAL A 1 367 ? 12.053 -3.876 -29.777 1.00 88.62 367 VAL A O 1
ATOM 2832 N N . ASP A 1 368 ? 12.892 -1.990 -30.647 1.00 86.25 368 ASP A N 1
ATOM 2833 C CA . ASP A 1 368 ? 12.257 -2.115 -31.962 1.00 86.25 368 ASP A CA 1
ATOM 2834 C C . ASP A 1 368 ? 12.735 -3.325 -32.763 1.00 86.25 368 ASP A C 1
ATOM 2836 O O . ASP A 1 368 ? 11.949 -3.976 -33.457 1.00 86.25 368 ASP A O 1
ATOM 2840 N N . ASP A 1 369 ? 14.034 -3.621 -32.728 1.00 87.19 369 ASP A N 1
ATOM 2841 C CA . ASP A 1 369 ? 14.583 -4.847 -33.310 1.00 87.19 369 ASP A CA 1
ATOM 2842 C C . ASP A 1 369 ? 14.003 -6.085 -32.616 1.00 87.19 369 ASP A C 1
ATOM 2844 O O . ASP A 1 369 ? 13.610 -7.051 -33.276 1.00 87.19 369 ASP A O 1
ATOM 2848 N N . LEU A 1 370 ? 13.903 -6.041 -31.286 1.00 86.44 370 LEU A N 1
ATOM 2849 C CA . LEU A 1 370 ? 13.391 -7.141 -30.483 1.00 86.44 370 LEU A CA 1
ATOM 2850 C C . LEU A 1 370 ? 11.894 -7.383 -30.714 1.00 86.44 370 LEU A C 1
ATOM 2852 O O . LEU A 1 370 ? 11.479 -8.531 -30.871 1.00 86.44 370 LEU A O 1
ATOM 2856 N N . ASP A 1 371 ? 11.085 -6.328 -30.783 1.00 86.88 371 ASP A N 1
ATOM 2857 C CA . ASP A 1 371 ? 9.657 -6.442 -31.077 1.00 86.88 371 ASP A CA 1
ATOM 2858 C C . ASP A 1 371 ? 9.432 -7.007 -32.483 1.00 86.88 371 ASP A C 1
ATOM 2860 O O . ASP A 1 371 ? 8.640 -7.938 -32.646 1.00 86.88 371 ASP A O 1
ATOM 2864 N N . ARG A 1 372 ? 10.210 -6.558 -33.479 1.00 85.50 372 ARG A N 1
ATOM 2865 C CA . ARG A 1 372 ? 10.183 -7.133 -34.834 1.00 85.50 372 ARG A CA 1
ATOM 2866 C C . ARG A 1 372 ? 10.554 -8.613 -34.850 1.00 85.50 372 ARG A C 1
ATOM 2868 O O . ARG A 1 372 ? 9.856 -9.395 -35.493 1.00 85.50 372 ARG A O 1
ATOM 2875 N N . ALA A 1 373 ? 11.605 -9.013 -34.134 1.00 84.69 373 ALA A N 1
ATOM 2876 C CA . ALA A 1 373 ? 12.001 -10.420 -34.016 1.00 84.69 373 ALA A CA 1
ATOM 2877 C C . ALA A 1 373 ? 10.900 -11.279 -33.369 1.00 84.69 373 ALA A C 1
ATOM 2879 O O . ALA A 1 373 ? 10.712 -12.441 -33.725 1.00 84.69 373 ALA A O 1
ATOM 2880 N N . MET A 1 374 ? 10.118 -10.689 -32.463 1.00 84.00 374 MET A N 1
ATOM 2881 C CA . MET A 1 374 ? 8.972 -11.334 -31.824 1.00 84.00 374 MET A CA 1
ATOM 2882 C C . MET A 1 374 ? 7.670 -11.259 -32.635 1.00 84.00 374 MET A C 1
ATOM 2884 O O . MET A 1 374 ? 6.638 -11.729 -32.154 1.00 84.00 374 MET A O 1
ATOM 2888 N N . GLY A 1 375 ? 7.688 -10.674 -33.837 1.00 83.88 375 GLY A N 1
ATOM 2889 C CA . GLY A 1 375 ? 6.493 -10.476 -34.660 1.00 83.88 375 GLY A CA 1
ATOM 2890 C C . GLY A 1 375 ? 5.488 -9.485 -34.062 1.00 83.88 375 GLY A C 1
ATOM 2891 O O . GLY A 1 375 ? 4.305 -9.542 -34.393 1.00 83.88 375 GLY A O 1
ATOM 2892 N N . LYS A 1 376 ? 5.937 -8.603 -33.163 1.00 82.06 376 LYS A N 1
ATOM 2893 C CA . LYS A 1 376 ? 5.137 -7.535 -32.558 1.00 82.06 376 LYS A CA 1
ATOM 2894 C C . LYS A 1 376 ? 5.296 -6.246 -33.359 1.00 82.06 376 LYS A C 1
ATOM 2896 O O . LYS A 1 376 ? 6.329 -5.996 -33.981 1.00 82.06 376 LYS A O 1
ATOM 2901 N N . GLN A 1 377 ? 4.255 -5.420 -33.350 1.00 73.81 377 GLN A N 1
ATOM 2902 C CA . GLN A 1 377 ? 4.340 -4.076 -33.905 1.00 73.81 377 GLN A CA 1
ATOM 2903 C C . GLN A 1 377 ? 5.226 -3.220 -32.996 1.00 73.81 377 GLN A C 1
ATOM 2905 O O . GLN A 1 377 ? 5.081 -3.279 -31.777 1.00 73.81 377 GLN A O 1
ATOM 2910 N N . SER A 1 378 ? 6.130 -2.441 -33.594 1.00 70.00 378 SER A N 1
ATOM 2911 C CA . SER A 1 378 ? 6.934 -1.465 -32.853 1.00 70.00 378 SER A CA 1
ATOM 2912 C C . SER A 1 378 ? 6.006 -0.501 -32.116 1.00 70.00 378 SER A C 1
ATOM 2914 O O . SER A 1 378 ? 5.072 0.051 -32.707 1.00 70.00 378 SER A O 1
ATOM 2916 N N . THR A 1 379 ? 6.253 -0.332 -30.819 1.00 65.44 379 THR A N 1
ATOM 2917 C CA . THR A 1 379 ? 5.514 0.605 -29.966 1.00 65.44 379 THR A CA 1
ATOM 2918 C C . THR A 1 379 ? 6.217 1.955 -29.843 1.00 65.44 379 THR A C 1
ATOM 2920 O O . THR A 1 379 ? 5.769 2.794 -29.067 1.00 65.44 379 THR A O 1
ATOM 2923 N N . THR A 1 380 ? 7.326 2.177 -30.557 1.00 63.62 380 THR A N 1
ATOM 2924 C CA . THR A 1 380 ? 8.109 3.412 -30.452 1.00 63.62 380 THR A CA 1
ATOM 2925 C C . THR A 1 380 ? 7.566 4.473 -31.405 1.00 63.62 380 THR A C 1
ATOM 2927 O O . THR A 1 380 ? 7.333 4.250 -32.597 1.00 63.62 380 THR A O 1
ATOM 2930 N N . THR A 1 381 ? 7.358 5.682 -30.891 1.00 58.09 381 THR A N 1
ATOM 2931 C CA . THR A 1 381 ? 7.020 6.836 -31.725 1.00 58.09 381 THR A CA 1
ATOM 2932 C C . THR A 1 381 ? 8.314 7.524 -32.155 1.00 58.09 381 THR A C 1
ATOM 2934 O O . THR A 1 381 ? 8.988 8.152 -31.342 1.00 58.09 381 THR A O 1
ATOM 2937 N N . ARG A 1 382 ? 8.674 7.432 -33.445 1.00 51.88 382 ARG A N 1
ATOM 2938 C CA . ARG A 1 382 ? 9.923 7.994 -34.024 1.00 51.88 382 ARG A CA 1
ATOM 2939 C C . ARG A 1 382 ? 10.083 9.518 -33.888 1.00 51.88 382 ARG A C 1
ATOM 2941 O O . ARG A 1 382 ? 11.126 10.043 -34.267 1.00 51.88 382 ARG A O 1
ATOM 2948 N N . GLU A 1 383 ? 9.070 10.232 -33.404 1.00 52.19 383 GLU A N 1
ATOM 2949 C CA . GLU A 1 383 ? 9.084 11.695 -33.269 1.00 52.19 383 GLU A CA 1
ATOM 2950 C C . GLU A 1 383 ? 9.937 12.185 -32.095 1.00 52.19 383 GLU A C 1
ATOM 2952 O O . GLU A 1 383 ? 10.443 13.306 -32.119 1.00 52.19 383 GLU A O 1
ATOM 2957 N N . SER A 1 384 ? 10.164 11.346 -31.087 1.00 50.25 384 SER A N 1
ATOM 2958 C CA . SER A 1 384 ? 10.962 11.708 -29.928 1.00 50.25 384 SER A CA 1
ATOM 2959 C C . SER A 1 384 ? 12.341 11.058 -30.030 1.00 50.25 384 SER A C 1
ATOM 2961 O O . SER A 1 384 ? 12.477 9.845 -29.900 1.00 50.25 384 SER A O 1
ATOM 2963 N N . GLY A 1 385 ? 13.403 11.855 -30.193 1.00 50.97 385 GLY A N 1
ATOM 2964 C CA . GLY A 1 385 ? 14.808 11.420 -30.053 1.00 50.97 385 GLY A CA 1
ATOM 2965 C C . GLY A 1 385 ? 15.179 10.912 -28.643 1.00 50.97 385 GLY A C 1
ATOM 2966 O O . GLY A 1 385 ? 16.335 10.968 -28.235 1.00 50.97 385 GLY A O 1
ATOM 2967 N N . THR A 1 386 ? 14.190 10.454 -27.876 1.00 56.03 386 THR A N 1
ATOM 2968 C CA . THR A 1 386 ? 14.200 10.048 -26.469 1.00 56.03 386 THR A CA 1
ATOM 2969 C C . THR A 1 386 ? 14.487 8.559 -26.276 1.00 56.03 386 THR A C 1
ATOM 2971 O O . THR A 1 386 ? 14.494 8.098 -25.140 1.00 56.03 386 THR A O 1
ATOM 2974 N N . GLY A 1 387 ? 14.764 7.807 -27.346 1.00 68.81 387 GLY A N 1
ATOM 2975 C CA . GLY A 1 387 ? 15.113 6.383 -27.304 1.00 68.81 387 GLY A CA 1
ATOM 2976 C C . GLY A 1 387 ? 16.603 6.085 -27.100 1.00 68.81 387 GLY A C 1
ATOM 2977 O O . GLY A 1 387 ? 17.023 4.950 -27.309 1.00 68.81 387 GLY A O 1
ATOM 2978 N N . LEU A 1 388 ? 17.439 7.063 -26.744 1.00 80.06 388 LEU A N 1
ATOM 2979 C CA . LEU A 1 388 ? 18.867 6.803 -26.546 1.00 80.06 388 LEU A CA 1
ATOM 2980 C C . LEU A 1 388 ? 19.098 5.900 -25.326 1.00 80.06 388 LEU A C 1
ATOM 2982 O O . LEU A 1 388 ? 18.547 6.127 -24.248 1.00 80.06 388 LEU A O 1
ATOM 2986 N N . SER A 1 389 ? 19.956 4.893 -25.496 1.00 88.06 389 SER A N 1
ATOM 2987 C CA . SER A 1 389 ? 20.461 4.078 -24.388 1.00 88.06 389 SER A CA 1
ATOM 2988 C C . SER A 1 389 ? 21.246 4.939 -23.399 1.00 88.06 389 SER A C 1
ATOM 2990 O O . SER A 1 389 ? 21.921 5.881 -23.818 1.00 88.06 389 SER A O 1
ATOM 2992 N N . GLY A 1 390 ? 21.274 4.563 -22.123 1.00 90.19 390 GLY A N 1
ATOM 2993 C CA . GLY A 1 390 ? 22.074 5.266 -21.119 1.00 90.19 390 GLY A CA 1
ATOM 2994 C C . GLY A 1 390 ? 21.282 6.256 -20.271 1.00 90.19 390 GLY A C 1
ATOM 2995 O O . GLY A 1 390 ? 21.876 7.172 -19.696 1.00 90.19 390 GLY A O 1
ATOM 2996 N N . ARG A 1 391 ? 19.952 6.114 -20.186 1.00 88.94 391 ARG A N 1
ATOM 2997 C CA . ARG A 1 391 ? 19.125 6.991 -19.346 1.00 88.94 391 ARG A CA 1
ATOM 2998 C C . ARG A 1 391 ? 19.633 6.941 -17.898 1.00 88.94 391 ARG A C 1
ATOM 3000 O O . ARG A 1 391 ? 19.934 5.877 -17.374 1.00 88.94 391 ARG A O 1
ATOM 3007 N N . LEU A 1 392 ? 19.774 8.112 -17.267 1.00 89.06 392 LEU A N 1
ATOM 3008 C CA . LEU A 1 392 ? 20.352 8.264 -15.918 1.00 89.06 392 LEU A CA 1
ATOM 3009 C C . LEU A 1 392 ? 21.778 7.687 -15.771 1.00 89.06 392 LEU A C 1
ATOM 3011 O O . LEU A 1 392 ? 22.190 7.324 -14.674 1.00 89.06 392 LEU A O 1
ATOM 3015 N N . GLY A 1 393 ? 22.539 7.596 -16.867 1.00 90.50 393 GLY A N 1
ATOM 3016 C CA . GLY A 1 393 ? 23.882 7.014 -16.854 1.00 90.50 393 GLY A CA 1
ATOM 3017 C C . GLY A 1 393 ? 23.889 5.485 -16.783 1.00 90.50 393 GLY A C 1
ATOM 3018 O O . GLY A 1 393 ? 24.897 4.901 -16.385 1.00 90.50 393 GLY A O 1
ATOM 3019 N N . SER A 1 394 ? 22.787 4.820 -17.153 1.00 92.75 394 SER A N 1
ATOM 3020 C CA . SER A 1 394 ? 22.699 3.361 -17.122 1.00 92.75 394 SER A CA 1
ATOM 3021 C C . SER A 1 394 ? 23.780 2.717 -18.007 1.00 92.75 394 SER A C 1
ATOM 3023 O O . SER A 1 394 ? 23.895 3.071 -19.186 1.00 92.75 394 SER A O 1
ATOM 3025 N N . PRO A 1 395 ? 24.551 1.739 -17.507 1.00 93.38 395 PRO A N 1
ATOM 3026 C CA . PRO A 1 395 ? 25.574 1.084 -18.312 1.00 93.38 395 PRO A CA 1
ATOM 3027 C C . PRO A 1 395 ? 24.935 0.258 -19.430 1.00 93.38 395 PRO A C 1
ATOM 3029 O O . PRO A 1 395 ? 23.873 -0.331 -19.236 1.00 93.38 395 PRO A O 1
ATOM 3032 N N . ARG A 1 396 ? 25.608 0.144 -20.578 1.00 92.69 396 ARG A N 1
ATOM 3033 C CA . ARG A 1 396 ? 25.186 -0.766 -21.650 1.00 92.69 396 ARG A CA 1
ATOM 3034 C C . ARG A 1 396 ? 25.693 -2.186 -21.353 1.00 92.69 396 ARG A C 1
ATOM 3036 O O . ARG A 1 396 ? 26.903 -2.410 -21.428 1.00 92.69 396 ARG A O 1
ATOM 3043 N N . PRO A 1 397 ? 24.822 -3.153 -21.018 1.00 91.69 397 PRO A N 1
ATOM 3044 C CA . PRO A 1 397 ? 25.254 -4.514 -20.729 1.00 91.69 397 PRO A CA 1
ATOM 3045 C C . PRO A 1 397 ? 25.692 -5.218 -22.019 1.00 91.69 397 PRO A C 1
ATOM 3047 O O . PRO A 1 397 ? 24.979 -5.203 -23.021 1.00 91.69 397 PRO A O 1
ATOM 3050 N N . GLN A 1 398 ? 26.866 -5.854 -21.992 1.00 90.38 398 GLN A N 1
ATOM 3051 C CA . GLN A 1 398 ? 27.426 -6.518 -23.176 1.00 90.38 398 GLN A CA 1
ATOM 3052 C C . GLN A 1 398 ? 26.710 -7.826 -23.525 1.00 90.38 398 GLN A C 1
ATOM 3054 O O . GLN A 1 398 ? 26.622 -8.166 -24.699 1.00 90.38 398 GLN A O 1
ATOM 3059 N N . HIS A 1 399 ? 26.237 -8.568 -22.512 1.00 91.81 399 HIS A N 1
ATOM 3060 C CA . HIS A 1 399 ? 25.656 -9.910 -22.663 1.00 91.81 399 HIS A CA 1
ATOM 3061 C C . HIS A 1 399 ? 26.494 -10.843 -23.569 1.00 91.81 399 HIS A C 1
ATOM 3063 O O . HIS A 1 399 ? 25.954 -11.593 -24.382 1.00 91.81 399 HIS A O 1
ATOM 3069 N N . ALA A 1 400 ? 27.827 -10.783 -23.453 1.00 92.25 400 ALA A N 1
ATOM 3070 C CA . ALA A 1 400 ? 28.738 -11.542 -24.306 1.00 92.25 400 ALA A CA 1
ATOM 3071 C C . ALA A 1 400 ? 28.484 -13.054 -24.190 1.00 92.25 400 ALA A C 1
ATOM 3073 O O . ALA A 1 400 ? 28.446 -13.605 -23.091 1.00 92.25 400 ALA A O 1
ATOM 3074 N N . GLY A 1 401 ? 28.308 -13.717 -25.334 1.00 92.19 401 GLY A N 1
ATOM 3075 C CA . GLY A 1 401 ? 28.020 -15.151 -25.396 1.00 92.19 401 GLY A CA 1
ATOM 3076 C C . GLY A 1 401 ? 26.559 -15.533 -25.140 1.00 92.19 401 GLY A C 1
ATOM 3077 O O . GLY A 1 401 ? 26.252 -16.720 -25.194 1.00 92.19 401 GLY A O 1
ATOM 3078 N N . LEU A 1 402 ? 25.653 -14.573 -24.904 1.00 92.12 402 LEU A N 1
ATOM 3079 C CA . LEU A 1 402 ? 24.223 -14.844 -24.750 1.00 92.12 402 LEU A CA 1
ATOM 3080 C C . LEU A 1 402 ? 23.532 -14.913 -26.129 1.00 92.12 402 LEU A C 1
ATOM 3082 O O . LEU A 1 402 ? 23.522 -13.915 -26.853 1.00 92.12 402 LEU A O 1
ATOM 3086 N N . PRO A 1 403 ? 22.922 -16.050 -26.513 1.00 92.81 403 PRO A N 1
ATOM 3087 C CA . PRO A 1 403 ? 22.191 -16.151 -27.775 1.00 92.81 403 PRO A CA 1
ATOM 3088 C C . PRO A 1 403 ? 20.993 -15.185 -27.837 1.00 92.81 403 PRO A C 1
ATOM 3090 O O . PRO A 1 403 ? 20.250 -15.124 -26.852 1.00 92.81 403 PRO A O 1
ATOM 3093 N N . PRO A 1 404 ? 20.720 -14.528 -28.987 1.00 87.69 404 PRO A N 1
ATOM 3094 C CA . PRO A 1 404 ? 19.617 -13.568 -29.140 1.00 87.69 404 PRO A CA 1
ATOM 3095 C C . PRO A 1 404 ? 18.241 -14.078 -28.689 1.00 87.69 404 PRO A C 1
ATOM 3097 O O . PRO A 1 404 ? 17.476 -13.328 -28.086 1.00 87.69 404 PRO A O 1
ATOM 3100 N N . LEU A 1 405 ? 17.980 -15.380 -28.868 1.00 91.62 405 LEU A N 1
ATOM 3101 C CA . LEU A 1 405 ? 16.759 -16.058 -28.416 1.00 91.62 405 LEU A CA 1
ATOM 3102 C C . LEU A 1 405 ? 16.433 -15.801 -26.930 1.00 91.62 405 LEU A C 1
ATOM 3104 O O . LEU A 1 405 ? 15.266 -15.814 -26.546 1.00 91.62 405 LEU A O 1
ATOM 3108 N N . HIS A 1 406 ? 17.430 -15.545 -26.077 1.00 93.81 406 HIS A N 1
ATOM 3109 C CA . HIS A 1 406 ? 17.188 -15.240 -24.665 1.00 93.81 406 HIS A CA 1
ATOM 3110 C C . HIS A 1 406 ? 16.417 -13.932 -24.485 1.00 93.81 406 HIS A C 1
ATOM 3112 O O . HIS A 1 406 ? 15.527 -13.886 -23.645 1.00 93.81 406 HIS A O 1
ATOM 3118 N N . PHE A 1 407 ? 16.684 -12.902 -25.289 1.00 90.69 407 PHE A N 1
ATOM 3119 C CA . PHE A 1 407 ? 15.939 -11.641 -25.219 1.00 90.69 407 PHE A CA 1
ATOM 3120 C C . PHE A 1 407 ? 14.499 -11.796 -25.724 1.00 90.69 407 PHE A C 1
ATOM 3122 O O . PHE A 1 407 ? 13.594 -11.111 -25.251 1.00 90.69 407 PHE A O 1
ATOM 3129 N N . GLU A 1 408 ? 14.270 -12.724 -26.657 1.00 90.56 408 GLU A N 1
ATOM 3130 C CA . GLU A 1 408 ? 12.938 -13.035 -27.183 1.00 90.56 408 GLU A CA 1
ATOM 3131 C C . GLU A 1 408 ? 12.096 -13.877 -26.218 1.00 90.56 408 GLU A C 1
ATOM 3133 O O . GLU A 1 408 ? 10.867 -13.793 -26.242 1.00 90.56 408 GLU A O 1
ATOM 3138 N N . LYS A 1 409 ? 12.732 -14.735 -25.406 1.00 93.31 409 LYS A N 1
ATOM 3139 C CA . LYS A 1 409 ? 12.043 -15.733 -24.568 1.00 93.31 409 LYS A CA 1
ATOM 3140 C C . LYS A 1 409 ? 12.092 -15.449 -23.077 1.00 93.31 409 LYS A C 1
ATOM 3142 O O . LYS A 1 409 ? 11.225 -15.948 -22.367 1.00 93.31 409 LYS A O 1
ATOM 3147 N N . LEU A 1 410 ? 13.062 -14.689 -22.587 1.00 94.56 410 LEU A N 1
ATOM 3148 C CA . LEU A 1 410 ? 13.240 -14.390 -21.170 1.00 94.56 410 LEU A CA 1
ATOM 3149 C C . LEU A 1 410 ? 13.106 -12.888 -20.938 1.00 94.56 410 LEU A C 1
ATOM 3151 O O . LEU A 1 410 ? 13.581 -12.067 -21.723 1.00 94.56 410 LEU A O 1
ATOM 3155 N N . SER A 1 411 ? 12.480 -12.510 -19.830 1.00 93.56 411 SER A N 1
ATOM 3156 C CA . SER A 1 411 ? 12.566 -11.138 -19.350 1.00 93.56 411 SER A CA 1
ATOM 3157 C C . SER A 1 411 ? 13.964 -10.848 -18.800 1.00 93.56 411 SER A C 1
ATOM 3159 O O . SER A 1 411 ? 14.655 -11.745 -18.317 1.00 93.56 411 SER A O 1
ATOM 3161 N N . CYS A 1 412 ? 14.367 -9.574 -18.765 1.00 93.25 412 CYS A N 1
ATOM 3162 C CA . CYS A 1 412 ? 15.600 -9.176 -18.075 1.00 93.25 412 CYS A CA 1
ATOM 3163 C C . CYS A 1 412 ? 15.579 -9.621 -16.600 1.00 93.25 412 CYS A C 1
ATOM 3165 O O . CYS A 1 412 ? 16.586 -10.076 -16.060 1.00 93.25 412 CYS A O 1
ATOM 3167 N N . THR A 1 413 ? 14.406 -9.553 -15.960 1.00 93.88 413 THR A N 1
ATOM 3168 C CA . THR A 1 413 ? 14.212 -9.979 -14.570 1.00 93.88 413 THR A CA 1
ATOM 3169 C C . THR A 1 413 ? 14.321 -11.488 -14.366 1.00 93.88 413 THR A C 1
ATOM 3171 O O . THR A 1 413 ? 14.539 -11.901 -13.236 1.00 93.88 413 THR A O 1
ATOM 3174 N N . ALA A 1 414 ? 14.241 -12.326 -15.405 1.00 94.19 414 ALA A N 1
ATOM 3175 C CA . ALA A 1 414 ? 14.439 -13.768 -15.252 1.00 94.19 414 ALA A CA 1
ATOM 3176 C C . ALA A 1 414 ? 15.841 -14.099 -14.714 1.00 94.19 414 ALA A C 1
ATOM 3178 O O . ALA A 1 414 ? 15.984 -14.987 -13.876 1.00 94.19 414 ALA A O 1
ATOM 3179 N N . CYS A 1 415 ? 16.852 -13.339 -15.148 1.00 91.56 415 CYS A N 1
ATOM 3180 C CA . CYS A 1 415 ? 18.235 -13.484 -14.689 1.00 91.56 415 CYS A CA 1
ATOM 3181 C C . CYS A 1 415 ? 18.635 -12.429 -13.645 1.00 91.56 415 CYS A C 1
ATOM 3183 O O . CYS A 1 415 ? 19.476 -12.709 -12.797 1.00 91.56 415 CYS A O 1
ATOM 3185 N N . HIS A 1 416 ? 18.054 -11.224 -13.707 1.00 92.44 416 HIS A N 1
ATOM 3186 C CA . HIS A 1 416 ? 18.458 -10.076 -12.880 1.00 92.44 416 HIS A CA 1
ATOM 3187 C C . HIS A 1 416 ? 17.457 -9.697 -11.775 1.00 92.44 416 HIS A C 1
ATOM 3189 O O . HIS A 1 416 ? 17.649 -8.687 -11.104 1.00 92.44 416 HIS A O 1
ATOM 3195 N N . GLY A 1 417 ? 16.373 -10.457 -11.595 1.00 88.81 417 GLY A N 1
ATOM 3196 C CA . GLY A 1 417 ? 15.317 -10.166 -10.625 1.00 88.81 417 GLY A CA 1
ATOM 3197 C C . GLY A 1 417 ? 15.266 -11.175 -9.481 1.00 88.81 417 GLY A C 1
ATOM 3198 O O . GLY A 1 417 ? 14.901 -12.329 -9.687 1.00 88.81 417 GLY A O 1
ATOM 3199 N N . GLY A 1 418 ? 15.532 -10.709 -8.258 1.00 82.25 418 GLY A N 1
ATOM 3200 C CA . GLY A 1 418 ? 15.428 -11.525 -7.045 1.00 82.25 418 GLY A CA 1
ATOM 3201 C C . GLY A 1 418 ? 16.620 -12.469 -6.831 1.00 82.25 418 GLY A C 1
ATOM 3202 O O . GLY A 1 418 ? 17.712 -12.201 -7.332 1.00 82.25 418 GLY A O 1
ATOM 3203 N N . PRO A 1 419 ? 16.442 -13.550 -6.046 1.00 82.12 419 PRO A N 1
ATOM 3204 C CA . PRO A 1 419 ? 17.453 -14.594 -5.906 1.00 82.12 419 PRO A CA 1
ATOM 3205 C C . PRO A 1 419 ? 17.842 -15.166 -7.272 1.00 82.12 419 PRO A C 1
ATOM 3207 O O . PRO A 1 419 ? 16.989 -15.294 -8.150 1.00 82.12 419 PRO A O 1
ATOM 3210 N N . LEU A 1 420 ? 19.112 -15.547 -7.433 1.00 82.56 420 LEU A N 1
ATOM 3211 C CA . LEU A 1 420 ? 19.580 -16.177 -8.668 1.00 82.56 420 LEU A CA 1
ATOM 3212 C C . LEU A 1 420 ? 18.746 -17.427 -9.014 1.00 82.56 420 LEU A C 1
ATOM 3214 O O . LEU A 1 420 ? 18.324 -18.142 -8.094 1.00 82.56 420 LEU A O 1
ATOM 3218 N N . PRO A 1 421 ? 18.550 -17.717 -10.318 1.00 84.56 421 PRO A N 1
ATOM 3219 C CA . PRO A 1 421 ? 17.878 -18.932 -10.761 1.00 84.56 421 PRO A CA 1
ATOM 3220 C C . PRO A 1 421 ? 18.459 -20.177 -10.090 1.00 84.56 421 PRO A C 1
ATOM 3222 O O . PRO A 1 421 ? 19.677 -20.353 -10.023 1.00 84.56 421 PRO A O 1
ATOM 3225 N N . ARG A 1 422 ? 17.580 -21.041 -9.581 1.00 86.69 422 ARG A N 1
ATOM 3226 C CA . ARG A 1 422 ? 17.945 -22.236 -8.815 1.00 86.69 422 ARG A CA 1
ATOM 3227 C C . ARG A 1 422 ? 16.868 -23.314 -8.936 1.00 86.69 422 ARG A C 1
ATOM 3229 O O . ARG A 1 422 ? 15.757 -23.025 -9.365 1.00 86.69 422 ARG A O 1
ATOM 3236 N N . GLU A 1 423 ? 17.193 -24.538 -8.527 1.00 89.25 423 GLU A N 1
ATOM 3237 C CA . GLU A 1 423 ? 16.291 -25.694 -8.663 1.00 89.25 423 GLU A CA 1
ATOM 3238 C C . GLU A 1 423 ? 15.026 -25.603 -7.797 1.00 89.25 423 GLU A C 1
ATOM 3240 O O . GLU A 1 423 ? 13.977 -26.106 -8.189 1.00 89.25 423 GLU A O 1
ATOM 3245 N N . GLN A 1 424 ? 15.112 -24.967 -6.625 1.00 91.06 424 GLN A N 1
ATOM 3246 C CA . GLN A 1 424 ? 14.010 -24.889 -5.663 1.00 91.06 424 GLN A CA 1
ATOM 3247 C C . GLN A 1 424 ? 13.635 -23.442 -5.348 1.00 91.06 424 GLN A C 1
ATOM 3249 O O . GLN A 1 424 ? 14.494 -22.620 -5.016 1.00 91.06 424 GLN A O 1
ATOM 3254 N N . ALA A 1 425 ? 12.337 -23.145 -5.391 1.00 92.81 425 ALA A N 1
ATOM 3255 C CA . ALA A 1 425 ? 11.815 -21.885 -4.881 1.00 92.81 425 ALA A CA 1
ATOM 3256 C C . ALA A 1 425 ? 12.090 -21.767 -3.373 1.00 92.81 425 ALA A C 1
ATOM 3258 O O . ALA A 1 425 ? 12.101 -22.762 -2.648 1.00 92.81 425 ALA A O 1
ATOM 3259 N N . ILE A 1 426 ? 12.291 -20.541 -2.903 1.00 92.69 426 ILE A N 1
ATOM 3260 C CA . ILE A 1 426 ? 12.506 -20.238 -1.487 1.00 92.69 426 ILE A CA 1
ATOM 3261 C C . ILE A 1 426 ? 11.306 -19.496 -0.916 1.00 92.69 426 ILE A C 1
ATOM 3263 O O . ILE A 1 426 ? 10.503 -18.929 -1.660 1.00 92.69 426 ILE A O 1
ATOM 3267 N N . GLY A 1 427 ? 11.173 -19.505 0.408 1.00 95.12 427 GLY A N 1
ATOM 3268 C CA . GLY A 1 427 ? 10.125 -18.746 1.072 1.00 95.12 427 GLY A CA 1
ATOM 3269 C C . GLY A 1 427 ? 10.347 -17.247 0.886 1.00 95.12 427 GLY A C 1
ATOM 3270 O O . GLY A 1 427 ? 11.478 -16.759 0.940 1.00 95.12 427 GLY A O 1
ATOM 3271 N N . ILE A 1 428 ? 9.265 -16.510 0.661 1.00 94.75 428 ILE A N 1
ATOM 3272 C CA . ILE A 1 428 ? 9.281 -15.057 0.512 1.00 94.75 428 ILE A CA 1
ATOM 3273 C C . ILE A 1 428 ? 8.205 -14.465 1.417 1.00 94.75 428 ILE A C 1
ATOM 3275 O O . ILE A 1 428 ? 7.093 -14.971 1.496 1.00 94.75 428 ILE A O 1
ATOM 3279 N N . MET A 1 429 ? 8.520 -13.350 2.063 1.00 95.94 429 MET A N 1
ATOM 3280 C CA . MET A 1 429 ? 7.529 -12.465 2.664 1.00 95.94 429 MET A CA 1
ATOM 3281 C C . MET A 1 429 ? 7.526 -11.135 1.926 1.00 95.94 429 MET A C 1
ATOM 3283 O O . MET A 1 429 ? 8.582 -10.623 1.554 1.00 95.94 429 MET A O 1
ATOM 3287 N N . THR A 1 430 ? 6.344 -10.560 1.759 1.00 96.00 430 THR A N 1
ATOM 3288 C CA . THR A 1 430 ? 6.105 -9.265 1.110 1.00 96.00 430 THR A CA 1
ATOM 3289 C C . THR A 1 430 ? 5.448 -8.307 2.102 1.00 96.00 430 THR A C 1
ATOM 3291 O O . THR A 1 430 ? 4.708 -8.736 2.992 1.00 96.00 430 THR A O 1
ATOM 3294 N N . SER A 1 431 ? 5.700 -7.004 1.977 1.00 95.88 431 SER A N 1
ATOM 3295 C CA . SER A 1 431 ? 5.048 -5.995 2.820 1.00 95.88 431 SER A CA 1
ATOM 3296 C C . SER A 1 431 ? 3.525 -6.010 2.665 1.00 95.88 431 SER A C 1
ATOM 3298 O O . SER A 1 431 ? 2.826 -5.882 3.669 1.00 95.88 431 SER A O 1
ATOM 3300 N N . LEU A 1 432 ? 3.015 -6.205 1.445 1.00 94.88 432 LEU A N 1
ATOM 3301 C CA . LEU A 1 432 ? 1.580 -6.206 1.161 1.00 94.88 432 LEU A CA 1
ATOM 3302 C C . LEU A 1 432 ? 0.859 -7.403 1.806 1.00 94.88 432 LEU A C 1
ATOM 3304 O O . LEU A 1 432 ? -0.192 -7.226 2.426 1.00 94.88 432 LEU A O 1
ATOM 3308 N N . ALA A 1 433 ? 1.444 -8.603 1.761 1.00 95.81 433 ALA A N 1
ATOM 3309 C CA . ALA A 1 433 ? 0.843 -9.784 2.379 1.00 95.81 433 ALA A CA 1
ATOM 3310 C C . ALA A 1 433 ? 1.146 -9.917 3.889 1.00 95.81 433 ALA A C 1
ATOM 3312 O O . ALA A 1 433 ? 0.305 -10.428 4.626 1.00 95.81 433 ALA A O 1
ATOM 3313 N N . HIS A 1 434 ? 2.284 -9.402 4.378 1.00 95.62 434 HIS A N 1
ATOM 3314 C CA . HIS A 1 434 ? 2.782 -9.678 5.740 1.00 95.62 434 HIS A CA 1
ATOM 3315 C C . HIS A 1 434 ? 3.036 -8.441 6.620 1.00 95.62 434 HIS A C 1
ATOM 3317 O O . HIS A 1 434 ? 3.650 -8.568 7.681 1.00 95.62 434 HIS A O 1
ATOM 3323 N N . SER A 1 435 ? 2.635 -7.236 6.201 1.00 94.25 435 SER A N 1
ATOM 3324 C CA . SER A 1 435 ? 2.902 -5.986 6.939 1.00 94.25 435 SER A CA 1
ATOM 3325 C C . SER A 1 435 ? 4.390 -5.802 7.312 1.00 94.25 435 SER A C 1
ATOM 3327 O O . SER A 1 435 ? 4.714 -5.486 8.455 1.00 94.25 435 SER A O 1
ATOM 3329 N N . LEU A 1 436 ? 5.352 -6.034 6.414 1.00 94.62 436 LEU A N 1
ATOM 3330 C CA . LEU A 1 436 ? 6.782 -5.937 6.783 1.00 94.62 436 LEU A CA 1
ATOM 3331 C C . LEU A 1 436 ? 7.234 -4.525 7.211 1.00 94.62 436 LEU A C 1
ATOM 3333 O O . LEU A 1 436 ? 8.270 -4.403 7.860 1.00 94.62 436 LEU A O 1
ATOM 3337 N N . GLY A 1 437 ? 6.477 -3.478 6.867 1.00 92.19 437 GLY A N 1
ATOM 3338 C CA . GLY A 1 437 ? 6.706 -2.114 7.358 1.00 92.19 437 GLY A CA 1
ATOM 3339 C C . GLY A 1 437 ? 6.205 -1.858 8.787 1.00 92.19 437 GLY A C 1
ATOM 3340 O O . GLY A 1 437 ? 6.532 -0.827 9.369 1.00 92.19 437 GLY A O 1
ATOM 3341 N N . GLU A 1 438 ? 5.405 -2.762 9.353 1.00 92.25 438 GLU A N 1
ATOM 3342 C CA . GLU A 1 438 ? 4.855 -2.657 10.707 1.00 92.25 438 GLU A CA 1
ATOM 3343 C C . GLU A 1 438 ? 5.855 -3.157 11.756 1.00 92.25 438 GLU A C 1
ATOM 3345 O O . GLU A 1 438 ? 6.578 -4.136 11.544 1.00 92.25 438 GLU A O 1
ATOM 3350 N N . LYS A 1 439 ? 5.862 -2.515 12.928 1.00 87.12 439 LYS A N 1
ATOM 3351 C CA . LYS A 1 439 ? 6.608 -3.001 14.090 1.00 87.12 439 LYS A CA 1
ATOM 3352 C C . LYS A 1 439 ? 5.966 -4.286 14.625 1.00 87.12 439 LYS A C 1
ATOM 3354 O O . LYS A 1 439 ? 4.945 -4.240 15.297 1.00 87.12 439 LYS A O 1
ATOM 3359 N N . GLY A 1 440 ? 6.612 -5.426 14.405 1.00 85.88 440 GLY A N 1
ATOM 3360 C CA . GLY A 1 440 ? 6.173 -6.708 14.952 1.00 85.88 440 GLY A CA 1
ATOM 3361 C C . GLY A 1 440 ? 7.295 -7.738 14.989 1.00 85.88 440 GLY A C 1
ATOM 3362 O O . GLY A 1 440 ? 8.285 -7.621 14.265 1.00 85.88 440 GLY A O 1
ATOM 3363 N N . HIS A 1 441 ? 7.145 -8.752 15.842 1.00 87.81 441 HIS A N 1
ATOM 3364 C CA . HIS A 1 441 ? 8.008 -9.928 15.793 1.00 87.81 441 HIS A CA 1
ATOM 3365 C C . HIS A 1 441 ? 7.528 -10.848 14.672 1.00 87.81 441 HIS A C 1
ATOM 3367 O O . HIS A 1 441 ? 6.327 -11.095 14.554 1.00 87.81 441 HIS A O 1
ATOM 3373 N N . ARG A 1 442 ? 8.458 -11.324 13.841 1.00 90.62 442 ARG A N 1
ATOM 3374 C CA . ARG A 1 442 ? 8.163 -12.251 12.750 1.00 90.62 442 ARG A CA 1
ATOM 3375 C C . ARG A 1 442 ? 9.145 -13.400 12.756 1.00 90.62 442 ARG A C 1
ATOM 3377 O O . ARG A 1 442 ? 10.343 -13.181 12.928 1.00 90.62 442 ARG A O 1
ATOM 3384 N N . VAL A 1 443 ? 8.626 -14.599 12.544 1.00 89.88 443 VAL A N 1
ATOM 3385 C CA . VAL A 1 443 ? 9.406 -15.843 12.538 1.00 89.88 443 VAL A CA 1
ATOM 3386 C C . VAL A 1 443 ? 9.613 -16.381 11.123 1.00 89.88 443 VAL A C 1
ATOM 3388 O O . VAL A 1 443 ? 10.491 -17.211 10.903 1.00 89.88 443 VAL A O 1
ATOM 3391 N N . GLY A 1 444 ? 8.852 -15.883 10.145 1.00 91.25 444 GLY A N 1
ATOM 3392 C CA . GLY A 1 444 ? 8.881 -16.361 8.766 1.00 91.25 444 GLY A CA 1
ATOM 3393 C C . GLY A 1 444 ? 7.942 -17.535 8.518 1.00 91.25 444 GLY A C 1
ATOM 3394 O O . GLY A 1 444 ? 8.036 -18.140 7.458 1.00 91.25 444 GLY A O 1
ATOM 3395 N N . ASN A 1 445 ? 7.051 -17.855 9.463 1.00 89.44 445 ASN A N 1
ATOM 3396 C CA . ASN A 1 445 ? 6.024 -18.907 9.369 1.00 89.44 445 ASN A CA 1
ATOM 3397 C C . ASN A 1 445 ? 4.606 -18.347 9.213 1.00 89.44 445 ASN A C 1
ATOM 3399 O O . ASN A 1 445 ? 3.645 -19.106 9.135 1.00 89.44 445 ASN A O 1
ATOM 3403 N N . GLU A 1 446 ? 4.477 -17.024 9.167 1.00 91.50 446 GLU A N 1
ATOM 3404 C CA . GLU A 1 446 ? 3.207 -16.337 9.004 1.00 91.50 446 GLU A CA 1
ATOM 3405 C C . GLU A 1 446 ? 2.543 -16.717 7.675 1.00 91.50 446 GLU A C 1
ATOM 3407 O O . GLU A 1 446 ? 3.212 -17.008 6.678 1.00 91.50 446 GLU A O 1
ATOM 3412 N N . LEU A 1 447 ? 1.210 -16.715 7.678 1.00 92.69 447 LEU A N 1
ATOM 3413 C CA . LEU A 1 447 ? 0.433 -16.792 6.450 1.00 92.69 447 LEU A CA 1
ATOM 3414 C C . LEU A 1 447 ? 0.393 -15.402 5.785 1.00 92.69 447 LEU A C 1
ATOM 3416 O O . LEU A 1 447 ? 0.354 -14.393 6.495 1.00 92.69 447 LEU A O 1
ATOM 3420 N N . PRO A 1 448 ? 0.344 -15.343 4.444 1.00 95.56 448 PRO A N 1
ATOM 3421 C CA . PRO A 1 448 ? 0.307 -16.487 3.541 1.00 95.56 448 PRO A CA 1
ATOM 3422 C C . PRO A 1 448 ? 1.688 -17.084 3.234 1.00 95.56 448 PRO A C 1
ATOM 3424 O O . PRO A 1 448 ? 2.692 -16.384 3.180 1.00 95.56 448 PRO A O 1
ATOM 3427 N N . ARG A 1 449 ? 1.751 -18.388 2.948 1.00 93.19 449 ARG A N 1
ATOM 3428 C CA . ARG A 1 449 ? 2.996 -19.032 2.500 1.00 93.19 449 ARG A CA 1
ATOM 3429 C C . ARG A 1 449 ? 3.253 -18.690 1.034 1.00 93.19 449 ARG A C 1
ATOM 3431 O O . ARG A 1 449 ? 2.628 -19.265 0.146 1.00 93.19 449 ARG A O 1
ATOM 3438 N N . ILE A 1 450 ? 4.185 -17.772 0.791 1.00 95.81 450 ILE A N 1
ATOM 3439 C CA . ILE A 1 450 ? 4.618 -17.394 -0.558 1.00 95.81 450 ILE A CA 1
ATOM 3440 C C . ILE A 1 450 ? 5.974 -18.038 -0.857 1.00 95.81 450 ILE A C 1
ATOM 3442 O O . ILE A 1 450 ? 6.893 -17.979 -0.038 1.00 95.81 450 ILE A O 1
ATOM 3446 N N . ALA A 1 451 ? 6.107 -18.623 -2.045 1.00 94.69 451 ALA A N 1
ATOM 3447 C CA . ALA A 1 451 ? 7.363 -19.154 -2.559 1.00 94.69 451 ALA A CA 1
ATOM 3448 C C . ALA A 1 451 ? 7.766 -18.465 -3.870 1.00 94.69 451 ALA A C 1
ATOM 3450 O O . ALA A 1 451 ? 6.920 -18.089 -4.683 1.00 94.69 451 ALA A O 1
ATOM 3451 N N . GLY A 1 452 ? 9.066 -18.304 -4.098 1.00 94.25 452 GLY A N 1
ATOM 3452 C CA . GLY A 1 452 ? 9.601 -17.820 -5.367 1.00 94.25 452 GLY A CA 1
ATOM 3453 C C . GLY A 1 452 ? 11.133 -17.764 -5.392 1.00 94.25 452 GLY A C 1
ATOM 3454 O O . GLY A 1 452 ? 11.765 -18.058 -4.382 1.00 94.25 452 GLY A O 1
ATOM 3455 N N . PRO A 1 453 ? 11.744 -17.380 -6.523 1.00 93.75 453 PRO A N 1
ATOM 3456 C CA . PRO A 1 453 ? 11.082 -17.209 -7.812 1.00 93.75 453 PRO A CA 1
ATOM 3457 C C . PRO A 1 453 ? 10.642 -18.563 -8.399 1.00 93.75 453 PRO A C 1
ATOM 3459 O O . PRO A 1 453 ? 11.344 -19.563 -8.282 1.00 93.75 453 PRO A O 1
ATOM 3462 N N . VAL A 1 454 ? 9.477 -18.584 -9.042 1.00 93.62 454 VAL A N 1
ATOM 3463 C CA . VAL A 1 454 ? 9.030 -19.649 -9.953 1.00 93.62 454 VAL A CA 1
ATOM 3464 C C . VAL A 1 454 ? 8.982 -19.054 -11.352 1.00 93.62 454 VAL A C 1
ATOM 3466 O O . VAL A 1 454 ? 8.460 -17.960 -11.532 1.00 93.62 454 VAL A O 1
ATOM 3469 N N . TYR A 1 455 ? 9.525 -19.737 -12.352 1.00 93.75 455 TYR A N 1
ATOM 3470 C CA . TYR A 1 455 ? 9.608 -19.191 -13.706 1.00 93.75 455 TYR A CA 1
ATOM 3471 C C . TYR A 1 455 ? 8.399 -19.603 -14.540 1.00 93.75 455 TYR A C 1
ATOM 3473 O O . TYR A 1 455 ? 8.193 -20.786 -14.803 1.00 93.75 455 TYR A O 1
ATOM 3481 N N . ALA A 1 456 ? 7.611 -18.621 -14.975 1.00 93.00 456 ALA A N 1
ATOM 3482 C CA . ALA A 1 456 ? 6.423 -18.849 -15.794 1.00 93.00 456 ALA A CA 1
ATOM 3483 C C . ALA A 1 456 ? 6.343 -17.847 -16.948 1.00 93.00 456 ALA A C 1
ATOM 3485 O O . ALA A 1 456 ? 6.882 -16.740 -16.872 1.00 93.00 456 ALA A O 1
ATOM 3486 N N . LYS A 1 457 ? 5.669 -18.247 -18.031 1.00 93.25 457 LYS A N 1
ATOM 3487 C CA . LYS A 1 457 ? 5.416 -17.367 -19.175 1.00 93.25 457 LYS A CA 1
ATOM 3488 C C . LYS A 1 457 ? 4.357 -16.325 -18.814 1.00 93.25 457 LYS A C 1
ATOM 3490 O O . LYS A 1 457 ? 3.306 -16.691 -18.298 1.00 93.25 457 LYS A O 1
ATOM 3495 N N . GLY A 1 458 ? 4.643 -15.057 -19.093 1.00 88.56 458 GLY A N 1
ATOM 3496 C CA . GLY A 1 458 ? 3.656 -13.982 -19.078 1.00 88.56 458 GLY A CA 1
ATOM 3497 C C . GLY A 1 458 ? 2.829 -13.951 -20.365 1.00 88.56 458 GLY A C 1
ATOM 3498 O O . GLY A 1 458 ? 3.096 -14.699 -21.310 1.00 88.56 458 GLY A O 1
ATOM 3499 N N . ASP A 1 459 ? 1.850 -13.048 -20.417 1.00 85.94 459 ASP A N 1
ATOM 3500 C CA . ASP A 1 459 ? 0.958 -12.895 -21.578 1.00 85.94 459 ASP A CA 1
ATOM 3501 C C . ASP A 1 459 ? 1.697 -12.425 -22.845 1.00 85.94 459 ASP A C 1
ATOM 3503 O O . ASP A 1 459 ? 1.243 -12.649 -23.964 1.00 85.94 459 ASP A O 1
ATOM 3507 N N . ASP A 1 460 ? 2.877 -11.823 -22.689 1.00 84.62 460 ASP A N 1
ATOM 3508 C CA . ASP A 1 460 ? 3.731 -11.374 -23.789 1.00 84.62 460 ASP A CA 1
ATOM 3509 C C . ASP A 1 460 ? 4.582 -12.505 -24.413 1.00 84.62 460 ASP A C 1
ATOM 3511 O O . ASP A 1 460 ? 5.351 -12.245 -25.349 1.00 84.62 460 ASP A O 1
ATOM 3515 N N . GLY A 1 461 ? 4.458 -13.731 -23.884 1.00 89.00 461 GLY A N 1
ATOM 3516 C CA . GLY A 1 461 ? 5.160 -14.943 -24.303 1.00 89.00 461 GLY A CA 1
ATOM 3517 C C . GLY A 1 461 ? 6.539 -15.158 -23.668 1.00 89.00 461 GLY A C 1
ATOM 3518 O O . GLY A 1 461 ? 7.130 -16.224 -23.882 1.00 89.00 461 GLY A O 1
ATOM 3519 N N . ARG A 1 462 ? 7.054 -14.195 -22.890 1.00 92.56 462 ARG A N 1
ATOM 3520 C CA . ARG A 1 462 ? 8.363 -14.285 -22.226 1.00 92.56 462 ARG A CA 1
ATOM 3521 C C . ARG A 1 462 ? 8.251 -14.901 -20.838 1.00 92.56 462 ARG A C 1
ATOM 3523 O O . ARG A 1 462 ? 7.222 -14.816 -20.178 1.00 92.56 462 ARG A O 1
ATOM 3530 N N . VAL A 1 463 ? 9.329 -15.520 -20.377 1.00 94.69 463 VAL A N 1
ATOM 3531 C CA . VAL A 1 463 ? 9.450 -16.094 -19.034 1.00 94.69 463 VAL A CA 1
ATOM 3532 C C . VAL A 1 463 ? 9.858 -15.008 -18.042 1.00 94.69 463 VAL A C 1
ATOM 3534 O O . VAL A 1 463 ? 10.848 -14.313 -18.262 1.00 94.69 463 VAL A O 1
ATOM 3537 N N . TYR A 1 464 ? 9.122 -14.907 -16.937 1.00 93.69 464 TYR A N 1
ATOM 3538 C CA . TYR A 1 464 ? 9.379 -13.991 -15.826 1.00 93.69 464 TYR A CA 1
ATOM 3539 C C . TYR A 1 464 ? 9.549 -14.764 -14.515 1.00 93.69 464 TYR A C 1
ATOM 3541 O O . TYR A 1 464 ? 8.965 -15.843 -14.367 1.00 93.69 464 TYR A O 1
ATOM 3549 N N . PRO A 1 465 ? 10.289 -14.210 -13.537 1.00 94.12 465 PRO A N 1
ATOM 3550 C CA . PRO A 1 465 ? 10.208 -14.692 -12.170 1.00 94.12 465 PRO A CA 1
ATOM 3551 C C . PRO A 1 465 ? 8.838 -14.311 -11.597 1.00 94.12 465 PRO A C 1
ATOM 3553 O O . PRO A 1 465 ? 8.426 -13.152 -11.647 1.00 94.12 465 PRO A O 1
ATOM 3556 N N . GLN A 1 466 ? 8.144 -15.293 -11.047 1.00 92.88 466 GLN A N 1
ATOM 3557 C CA . GLN A 1 466 ? 6.851 -15.160 -10.393 1.00 92.88 466 GLN A CA 1
ATOM 3558 C C . GLN A 1 466 ? 6.950 -15.606 -8.939 1.00 92.88 466 GLN A C 1
ATOM 3560 O O . GLN A 1 466 ? 7.885 -16.301 -8.529 1.00 92.88 466 GLN A O 1
ATOM 3565 N N . ARG A 1 467 ? 5.958 -15.207 -8.152 1.00 93.62 467 ARG A N 1
ATOM 3566 C CA . ARG A 1 467 ? 5.730 -15.719 -6.802 1.00 93.62 467 ARG A CA 1
ATOM 3567 C C . ARG A 1 467 ? 4.473 -16.564 -6.831 1.00 93.62 467 ARG A C 1
ATOM 3569 O O . ARG A 1 467 ? 3.526 -16.227 -7.534 1.00 93.62 467 ARG A O 1
ATOM 3576 N N . VAL A 1 468 ? 4.471 -17.644 -6.069 1.00 94.00 468 VAL A N 1
ATOM 3577 C CA . VAL A 1 468 ? 3.322 -18.536 -5.955 1.00 94.00 468 VAL A CA 1
ATOM 3578 C C . VAL A 1 468 ? 2.856 -18.581 -4.512 1.00 94.00 468 VAL A C 1
ATOM 3580 O O . VAL A 1 468 ? 3.660 -18.623 -3.581 1.00 94.00 468 VAL A O 1
ATOM 3583 N N . VAL A 1 469 ? 1.542 -18.578 -4.342 1.00 94.06 469 VAL A N 1
ATOM 3584 C CA . VAL A 1 469 ? 0.863 -18.912 -3.094 1.00 94.06 469 VAL A CA 1
ATOM 3585 C C . VAL A 1 469 ? -0.032 -20.102 -3.393 1.00 94.06 469 VAL A C 1
ATOM 3587 O O . VAL A 1 469 ? -0.657 -20.154 -4.452 1.00 94.06 469 VAL A O 1
ATOM 3590 N N . TRP A 1 470 ? -0.083 -21.068 -2.483 1.00 92.69 470 TRP A N 1
ATOM 3591 C CA . TRP A 1 470 ? -1.085 -22.122 -2.570 1.00 92.69 470 TRP A CA 1
ATOM 3592 C C . TRP A 1 470 ? -2.362 -21.627 -1.883 1.00 92.69 470 TRP A C 1
ATOM 3594 O O . TRP A 1 470 ? -2.342 -21.454 -0.660 1.00 92.69 470 TRP A O 1
ATOM 3604 N N . PRO A 1 471 ? -3.450 -21.346 -2.623 1.00 93.25 471 PRO A N 1
ATOM 3605 C CA . PRO A 1 471 ? -4.675 -20.875 -2.000 1.00 93.25 471 PRO A CA 1
ATOM 3606 C C . PRO A 1 471 ? -5.271 -21.975 -1.118 1.00 93.25 471 PRO A C 1
ATOM 3608 O O . PRO A 1 471 ? -5.293 -23.151 -1.483 1.00 93.25 471 PRO A O 1
ATOM 3611 N N . ALA A 1 472 ? -5.768 -21.585 0.050 1.00 94.50 472 ALA A N 1
ATOM 3612 C CA . ALA A 1 472 ? -6.427 -22.481 0.992 1.00 94.50 472 ALA A CA 1
ATOM 3613 C C . ALA A 1 472 ? -7.636 -21.748 1.561 1.00 94.50 472 ALA A C 1
ATOM 3615 O O . ALA A 1 472 ? -7.474 -20.757 2.258 1.00 94.50 472 ALA A O 1
ATOM 3616 N N . PHE A 1 473 ? -8.849 -22.166 1.226 1.00 94.50 473 PHE A N 1
ATOM 3617 C CA . PHE A 1 473 ? -10.061 -21.483 1.668 1.00 94.50 473 PHE A CA 1
ATOM 3618 C C . PHE A 1 473 ? -11.249 -22.439 1.667 1.00 94.50 473 PHE A C 1
ATOM 3620 O O . PHE A 1 473 ? -11.217 -23.505 1.050 1.00 94.50 473 PHE A O 1
ATOM 3627 N N . TRP A 1 474 ? -12.310 -22.033 2.354 1.00 94.88 474 TRP A N 1
ATOM 3628 C CA . TRP A 1 474 ? -13.588 -22.730 2.348 1.00 94.88 474 TRP A CA 1
ATOM 3629 C C . TRP A 1 474 ? -14.413 -22.235 1.167 1.00 94.88 474 TRP A C 1
ATOM 3631 O O . TRP A 1 474 ? -14.450 -21.036 0.899 1.00 94.88 474 TRP A O 1
ATOM 3641 N N . GLY A 1 475 ? -15.057 -23.147 0.451 1.00 94.25 475 GLY A N 1
ATOM 3642 C CA . GLY A 1 475 ? -15.831 -22.829 -0.741 1.00 94.25 475 GLY A CA 1
ATOM 3643 C C . GLY A 1 475 ? -16.994 -23.788 -0.919 1.00 94.25 475 GLY A C 1
ATOM 3644 O O . GLY A 1 475 ? -16.978 -24.903 -0.393 1.00 94.25 475 GLY A O 1
ATOM 3645 N N . SER A 1 476 ? -17.998 -23.358 -1.669 1.00 92.81 476 SER A N 1
ATOM 3646 C CA . SER A 1 476 ? -19.028 -24.237 -2.207 1.00 92.81 476 SER A CA 1
ATOM 3647 C C . SER A 1 476 ? -18.650 -24.664 -3.623 1.00 92.81 476 SER A C 1
ATOM 3649 O O . SER A 1 476 ? -17.988 -23.934 -4.366 1.00 92.81 476 SER A O 1
ATOM 3651 N N . ILE A 1 477 ? -19.061 -25.875 -3.990 1.00 93.12 477 ILE A N 1
ATOM 3652 C CA . ILE A 1 477 ? -19.000 -26.357 -5.366 1.00 93.12 477 ILE A CA 1
ATOM 3653 C C . ILE A 1 477 ? -20.440 -26.604 -5.793 1.00 93.12 477 ILE A C 1
ATOM 3655 O O . ILE A 1 477 ? -21.098 -27.498 -5.262 1.00 93.12 477 ILE A O 1
ATOM 3659 N N . ALA A 1 478 ? -20.923 -25.801 -6.733 1.00 92.38 478 ALA A N 1
ATOM 3660 C CA . ALA A 1 478 ? -22.234 -25.954 -7.353 1.00 92.38 478 ALA A CA 1
ATOM 3661 C C . ALA A 1 478 ? -22.046 -25.941 -8.871 1.00 92.38 478 ALA A C 1
ATOM 3663 O O . ALA A 1 478 ? -21.301 -25.111 -9.387 1.00 92.38 478 ALA A O 1
ATOM 3664 N N . ASP A 1 479 ? -22.651 -26.897 -9.577 1.00 91.88 479 ASP A N 1
ATOM 3665 C CA . ASP A 1 479 ? -22.546 -27.034 -11.039 1.00 91.88 479 ASP A CA 1
ATOM 3666 C C . ASP A 1 479 ? -21.096 -27.011 -11.570 1.00 91.88 479 ASP A C 1
ATOM 3668 O O . ASP A 1 479 ? -20.792 -26.457 -12.624 1.00 91.88 479 ASP A O 1
ATOM 3672 N N . GLY A 1 480 ? -20.160 -27.583 -10.801 1.00 88.50 480 GLY A N 1
ATOM 3673 C CA . GLY A 1 480 ? -18.729 -27.603 -11.130 1.00 88.50 480 GLY A CA 1
ATOM 3674 C C . GLY A 1 480 ? -18.000 -26.263 -10.954 1.00 88.50 480 GLY A C 1
ATOM 3675 O O . GLY A 1 480 ? -16.788 -26.204 -11.159 1.00 88.50 480 GLY A O 1
ATOM 3676 N N . LYS A 1 481 ? -18.694 -25.197 -10.538 1.00 88.38 481 LYS A N 1
ATOM 3677 C CA . LYS A 1 481 ? -18.105 -23.898 -10.208 1.00 88.38 481 LYS A CA 1
ATOM 3678 C C . LYS A 1 481 ? -17.714 -23.861 -8.730 1.00 88.38 481 LYS A C 1
ATOM 3680 O O . LYS A 1 481 ? -18.557 -24.042 -7.854 1.00 88.38 481 LYS A O 1
ATOM 3685 N N . LEU A 1 482 ? -16.432 -23.611 -8.468 1.00 89.88 482 LEU A N 1
ATOM 3686 C CA . LEU A 1 482 ? -15.911 -23.337 -7.129 1.00 89.88 482 LEU A CA 1
ATOM 3687 C C . LEU A 1 482 ? -16.125 -21.858 -6.788 1.00 89.88 482 LEU A C 1
ATOM 3689 O O . LEU A 1 482 ? -15.609 -20.984 -7.487 1.00 89.88 482 LEU A O 1
ATOM 3693 N N . THR A 1 483 ? -16.826 -21.589 -5.691 1.00 92.00 483 THR A N 1
ATOM 3694 C CA . THR A 1 483 ? -17.018 -20.238 -5.154 1.00 92.00 483 THR A CA 1
ATOM 3695 C C . THR A 1 483 ? -16.528 -20.201 -3.707 1.00 92.00 483 THR A C 1
ATOM 3697 O O . THR A 1 483 ? -17.047 -20.955 -2.882 1.00 92.00 483 THR A O 1
ATOM 3700 N N . PRO A 1 484 ? -15.520 -19.374 -3.370 1.00 95.19 484 PRO A N 1
ATOM 3701 C CA . PRO A 1 484 ? -15.105 -19.191 -1.984 1.00 95.19 484 PRO A CA 1
ATOM 3702 C C . PRO A 1 484 ? -16.255 -18.668 -1.120 1.00 95.19 484 PRO A C 1
ATOM 3704 O O . PRO A 1 484 ? -17.159 -17.992 -1.603 1.00 95.19 484 PRO A O 1
ATOM 3707 N N . LEU A 1 485 ? -16.203 -18.965 0.172 1.00 95.25 485 LEU A N 1
ATOM 3708 C CA . LEU A 1 485 ? -17.114 -18.419 1.170 1.00 95.25 485 LEU A CA 1
ATOM 3709 C C . LEU A 1 485 ? -16.469 -17.227 1.879 1.00 95.25 485 LEU A C 1
ATOM 3711 O O . LEU A 1 485 ? -15.244 -17.140 1.990 1.00 95.25 485 LEU A O 1
ATOM 3715 N N . ASN A 1 486 ? -17.306 -16.336 2.408 1.00 94.88 486 ASN A N 1
ATOM 3716 C CA . ASN A 1 486 ? -16.851 -15.219 3.224 1.00 94.88 486 ASN A CA 1
ATOM 3717 C C . ASN A 1 486 ? -16.103 -15.732 4.478 1.00 94.88 486 ASN A C 1
ATOM 3719 O O . ASN A 1 486 ? -16.688 -16.494 5.256 1.00 94.88 486 ASN A O 1
ATOM 3723 N N . PRO A 1 487 ? -14.845 -15.318 4.722 1.00 92.88 487 PRO A N 1
ATOM 3724 C CA . PRO A 1 487 ? -14.043 -15.839 5.832 1.00 92.88 487 PRO A CA 1
ATOM 3725 C C . PRO A 1 487 ? -14.658 -15.643 7.227 1.00 92.88 487 PRO A C 1
ATOM 3727 O O . PRO A 1 487 ? -14.523 -16.525 8.076 1.00 92.88 487 PRO A O 1
ATOM 3730 N N . ASP A 1 488 ? -15.367 -14.536 7.472 1.00 91.00 488 ASP A N 1
ATOM 3731 C CA . ASP A 1 488 ? -16.018 -14.307 8.767 1.00 91.00 488 ASP A CA 1
ATOM 3732 C C . ASP A 1 488 ? -17.241 -15.206 8.956 1.00 91.00 488 ASP A C 1
ATOM 3734 O O . ASP A 1 488 ? -17.422 -15.775 10.032 1.00 91.00 488 ASP A O 1
ATOM 3738 N N . GLN A 1 489 ? -18.045 -15.403 7.907 1.00 92.12 489 GLN A N 1
ATOM 3739 C CA . GLN A 1 489 ? -19.175 -16.337 7.965 1.00 92.12 489 GLN A CA 1
ATOM 3740 C C . GLN A 1 489 ? -18.694 -17.771 8.203 1.00 92.12 489 GLN A C 1
ATOM 3742 O O . GLN A 1 489 ? -19.282 -18.505 9.000 1.00 92.12 489 GLN A O 1
ATOM 3747 N N . VAL A 1 490 ? -17.594 -18.163 7.550 1.00 93.25 490 VAL A N 1
ATOM 3748 C CA . VAL A 1 490 ? -16.942 -19.452 7.799 1.00 93.25 490 VAL A CA 1
ATOM 3749 C C . VAL A 1 490 ? -16.568 -19.551 9.269 1.00 93.25 490 VAL A C 1
ATOM 3751 O O . VAL A 1 490 ? -16.968 -20.517 9.914 1.00 93.25 490 VAL A O 1
ATOM 3754 N N . PHE A 1 491 ? -15.871 -18.551 9.821 1.00 91.94 491 PHE A N 1
ATOM 3755 C CA . PHE A 1 491 ? -15.505 -18.551 11.233 1.00 91.94 491 PHE A CA 1
ATOM 3756 C C . PHE A 1 491 ? -16.728 -18.721 12.138 1.00 91.94 491 PHE A C 1
ATOM 3758 O O . PHE A 1 491 ? -16.695 -19.572 13.022 1.00 91.94 491 PHE A O 1
ATOM 3765 N N . ASP A 1 492 ? -17.816 -17.988 11.912 1.00 91.31 492 ASP A N 1
ATOM 3766 C CA . ASP A 1 492 ? -19.017 -18.073 12.749 1.00 91.31 492 ASP A CA 1
ATOM 3767 C C . ASP A 1 492 ? -19.636 -19.476 12.772 1.00 91.31 492 ASP A C 1
ATOM 3769 O O . ASP A 1 492 ? -20.017 -19.975 13.841 1.00 91.31 492 ASP A O 1
ATOM 3773 N N . VAL A 1 493 ? -19.682 -20.144 11.616 1.00 92.00 493 VAL A N 1
ATOM 3774 C CA . VAL A 1 493 ? -20.202 -21.512 11.485 1.00 92.00 493 VAL A CA 1
ATOM 3775 C C . VAL A 1 493 ? -19.220 -22.534 12.063 1.00 92.00 493 VAL A C 1
ATOM 3777 O O . VAL A 1 493 ? -19.627 -23.481 12.743 1.00 92.00 493 VAL A O 1
ATOM 3780 N N . THR A 1 494 ? -17.916 -22.343 11.855 1.00 89.94 494 THR A N 1
ATOM 3781 C CA . THR A 1 494 ? -16.889 -23.307 12.257 1.00 89.94 494 THR A CA 1
ATOM 3782 C C . THR A 1 494 ? -16.336 -23.076 13.658 1.00 89.94 494 THR A C 1
ATOM 3784 O O . THR A 1 494 ? -15.631 -23.944 14.162 1.00 89.94 494 THR A O 1
ATOM 3787 N N . ARG A 1 495 ? -16.644 -21.961 14.336 1.00 88.38 495 ARG A N 1
ATOM 3788 C CA . ARG A 1 495 ? -16.005 -21.561 15.611 1.00 88.38 495 ARG A CA 1
ATOM 3789 C C . ARG A 1 495 ? -16.065 -22.620 16.704 1.00 88.38 495 ARG A C 1
ATOM 3791 O O . ARG A 1 495 ? -15.201 -22.649 17.571 1.00 88.38 495 ARG A O 1
ATOM 3798 N N . LYS A 1 496 ? -17.110 -23.456 16.708 1.00 85.94 496 LYS A N 1
ATOM 3799 C CA . LYS A 1 496 ? -17.251 -24.567 17.660 1.00 85.94 496 LYS A CA 1
ATOM 3800 C C . LYS A 1 496 ? -16.433 -25.782 17.219 1.00 85.94 496 LYS A C 1
ATOM 3802 O O . LYS A 1 496 ? -15.777 -26.388 18.056 1.00 85.94 496 LYS A O 1
ATOM 3807 N N . SER A 1 497 ? -16.468 -26.108 15.929 1.00 85.25 497 SER A N 1
ATOM 3808 C CA . SER A 1 497 ? -15.839 -27.298 15.343 1.00 85.25 497 SER A CA 1
ATOM 3809 C C . SER A 1 497 ? -14.322 -27.167 15.193 1.00 85.25 497 SER A C 1
ATOM 3811 O O . SER A 1 497 ? -13.600 -28.123 15.436 1.00 85.25 497 SER A O 1
ATOM 3813 N N . LEU A 1 498 ? -13.833 -25.977 14.835 1.00 81.69 498 LEU A N 1
ATOM 3814 C CA . LEU A 1 498 ? -12.409 -25.648 14.707 1.00 81.69 498 LEU A CA 1
ATOM 3815 C C . LEU A 1 498 ? -11.839 -25.030 15.987 1.00 81.69 498 LEU A C 1
ATOM 3817 O O . LEU A 1 498 ? -10.777 -24.410 15.964 1.00 81.69 498 LEU A O 1
ATOM 3821 N N . ARG A 1 499 ? -12.539 -25.163 17.121 1.00 75.44 499 ARG A N 1
ATOM 3822 C CA . ARG A 1 499 ? -12.041 -24.663 18.401 1.00 75.44 499 ARG A CA 1
ATOM 3823 C C . ARG A 1 499 ? -10.831 -25.487 18.829 1.00 75.44 499 ARG A C 1
ATOM 3825 O O . ARG A 1 499 ? -10.968 -26.519 19.480 1.00 75.44 499 ARG A O 1
ATOM 3832 N N . VAL A 1 500 ? -9.644 -24.997 18.499 1.00 66.75 500 VAL A N 1
ATOM 3833 C CA . VAL A 1 500 ? -8.392 -25.545 19.009 1.00 66.75 500 VAL A CA 1
ATOM 3834 C C . VAL A 1 500 ? -8.295 -25.180 20.489 1.00 66.75 500 VAL A C 1
ATOM 3836 O O . VAL A 1 500 ? -8.370 -24.008 20.860 1.00 66.75 500 VAL A O 1
ATOM 3839 N N . ARG A 1 501 ? -8.210 -26.190 21.358 1.00 66.38 501 ARG A N 1
ATOM 3840 C CA . ARG A 1 501 ? -7.981 -25.969 22.789 1.00 66.38 501 ARG A CA 1
ATOM 3841 C C . ARG A 1 501 ? -6.554 -25.446 22.985 1.00 66.38 501 ARG A C 1
ATOM 3843 O O . ARG A 1 501 ? -5.660 -25.818 22.232 1.00 66.38 501 ARG A O 1
ATOM 3850 N N . ASN A 1 502 ? -6.332 -24.596 23.988 1.00 60.16 502 ASN A N 1
ATOM 3851 C CA . ASN A 1 502 ? -5.013 -23.990 24.233 1.00 60.16 502 ASN A CA 1
ATOM 3852 C C . ASN A 1 502 ? -3.899 -25.029 24.481 1.00 60.16 502 ASN A C 1
ATOM 3854 O O . ASN A 1 502 ? -2.729 -24.719 24.292 1.00 60.16 502 ASN A O 1
ATOM 3858 N N . ASP A 1 503 ? -4.260 -26.245 24.890 1.00 65.00 503 ASP A N 1
ATOM 3859 C CA . ASP A 1 503 ? -3.377 -27.385 25.132 1.00 65.00 503 ASP A CA 1
ATOM 3860 C C . ASP A 1 503 ? -3.256 -28.341 23.935 1.00 65.00 503 ASP A C 1
ATOM 3862 O O . ASP A 1 503 ? -2.502 -29.298 24.021 1.00 65.00 503 ASP A O 1
ATOM 3866 N N . PHE A 1 504 ? -3.940 -28.103 22.809 1.00 67.75 504 PHE A N 1
ATOM 3867 C CA . PHE A 1 504 ? -3.988 -29.050 21.685 1.00 67.75 504 PHE A CA 1
ATOM 3868 C C . PHE A 1 504 ? -2.613 -29.341 21.074 1.00 67.75 504 PHE A C 1
ATOM 3870 O O . PHE A 1 504 ? -2.301 -30.485 20.760 1.00 67.75 504 PHE A O 1
ATOM 3877 N N . VAL A 1 505 ? -1.768 -28.316 20.919 1.00 66.81 505 VAL A N 1
ATOM 3878 C CA . VAL A 1 505 ? -0.396 -28.508 20.419 1.00 66.81 505 VAL A CA 1
ATOM 3879 C C . VAL A 1 505 ? 0.421 -29.325 21.419 1.00 66.81 505 VAL A C 1
ATOM 3881 O O . VAL A 1 505 ? 1.150 -30.225 21.016 1.00 66.81 505 VAL A O 1
ATOM 3884 N N . THR A 1 506 ? 0.260 -29.065 22.718 1.00 70.38 506 THR A N 1
ATOM 3885 C CA . THR A 1 506 ? 0.890 -29.864 23.774 1.00 70.38 506 THR A CA 1
ATOM 3886 C C . THR A 1 506 ? 0.379 -31.304 23.752 1.00 70.38 506 THR A C 1
ATOM 3888 O O . THR A 1 506 ? 1.183 -32.217 23.787 1.00 70.38 506 THR A O 1
ATOM 3891 N N . GLU A 1 507 ? -0.926 -31.530 23.596 1.00 70.44 507 GLU A N 1
ATOM 3892 C CA . GLU A 1 507 ? -1.551 -32.858 23.496 1.00 70.44 507 GLU A CA 1
ATOM 3893 C C . GLU A 1 507 ? -1.052 -33.652 22.278 1.00 70.44 507 GLU A C 1
ATOM 3895 O O . GLU A 1 507 ? -0.850 -34.861 22.368 1.00 70.44 507 GLU A O 1
ATOM 3900 N N . LEU A 1 508 ? -0.815 -32.977 21.148 1.00 72.38 508 LEU A N 1
ATOM 3901 C CA . LEU A 1 508 ? -0.229 -33.584 19.951 1.00 72.38 508 LEU A CA 1
ATOM 3902 C C . LEU A 1 508 ? 1.252 -33.943 20.136 1.00 72.38 508 LEU A C 1
ATOM 3904 O O . LEU A 1 508 ? 1.687 -35.000 19.682 1.00 72.38 508 LEU A O 1
ATOM 3908 N N . LEU A 1 509 ? 2.023 -33.069 20.787 1.00 77.12 509 LEU A N 1
ATOM 3909 C CA . LEU A 1 509 ? 3.449 -33.279 21.057 1.00 77.12 509 LEU A CA 1
ATOM 3910 C C . LEU A 1 509 ? 3.704 -34.210 22.252 1.00 77.12 509 LEU A C 1
ATOM 3912 O O . LEU A 1 509 ? 4.808 -34.732 22.396 1.00 77.12 509 LEU A O 1
ATOM 3916 N N . GLU A 1 510 ? 2.696 -34.430 23.093 1.00 84.31 510 GLU A N 1
ATOM 3917 C CA . GLU A 1 510 ? 2.734 -35.302 24.265 1.00 84.31 510 GLU A CA 1
ATOM 3918 C C . GLU A 1 510 ? 1.627 -36.367 24.186 1.00 84.31 510 GLU A C 1
ATOM 3920 O O . GLU A 1 510 ? 0.715 -36.405 25.021 1.00 84.31 510 GLU A O 1
ATOM 3925 N N . PRO A 1 511 ? 1.681 -37.258 23.178 1.00 83.81 511 PRO A N 1
ATOM 3926 C CA . PRO A 1 511 ? 0.665 -38.279 22.997 1.00 83.81 511 PRO A CA 1
ATOM 3927 C C . PRO A 1 511 ? 0.623 -39.224 24.202 1.00 83.81 511 PRO A C 1
ATOM 3929 O O . PRO A 1 511 ? 1.647 -39.599 24.780 1.00 83.81 511 PRO A O 1
ATOM 3932 N N . LYS A 1 512 ? -0.582 -39.676 24.564 1.00 86.25 512 LYS A N 1
ATOM 3933 C CA . LYS A 1 512 ? -0.736 -40.725 25.577 1.00 86.25 512 LYS A CA 1
ATOM 3934 C C . LYS A 1 512 ? -0.132 -42.030 25.066 1.00 86.25 512 LYS A C 1
ATOM 3936 O O . LYS A 1 512 ? -0.628 -42.599 24.097 1.00 86.25 512 LYS A O 1
ATOM 3941 N N . LEU A 1 513 ? 0.885 -42.517 25.767 1.00 86.44 513 LEU A N 1
ATOM 3942 C CA . LEU A 1 513 ? 1.506 -43.810 25.496 1.00 86.44 513 LEU A CA 1
ATOM 3943 C C . LEU A 1 513 ? 0.510 -44.952 25.743 1.00 86.44 513 LEU A C 1
ATOM 3945 O O . LEU A 1 513 ? -0.214 -44.971 26.745 1.00 86.44 513 LEU A O 1
ATOM 3949 N N . GLY A 1 514 ? 0.477 -45.920 24.831 1.00 87.75 514 GLY A N 1
ATOM 3950 C CA . GLY A 1 514 ? -0.365 -47.106 24.944 1.00 87.75 514 GLY A CA 1
ATOM 3951 C C . GLY A 1 514 ? 0.094 -48.034 26.073 1.00 87.75 514 GLY A C 1
ATOM 3952 O O . GLY A 1 514 ? 1.239 -47.996 26.521 1.00 87.75 514 GLY A O 1
ATOM 3953 N N . SER A 1 515 ? -0.778 -48.940 26.528 1.00 87.19 515 SER A N 1
ATOM 3954 C CA . SER A 1 515 ? -0.445 -49.856 27.633 1.00 87.19 515 SER A CA 1
ATOM 3955 C C . SER A 1 515 ? 0.756 -50.766 27.342 1.00 87.19 515 SER A C 1
ATOM 3957 O O . SER A 1 515 ? 1.460 -51.145 28.270 1.00 87.19 515 SER A O 1
ATOM 3959 N N . SER A 1 516 ? 1.012 -51.117 26.079 1.00 88.06 516 SER A N 1
ATOM 3960 C CA . SER A 1 516 ? 2.199 -51.883 25.670 1.00 88.06 516 SER A CA 1
ATOM 3961 C C . SER A 1 516 ? 3.494 -51.080 25.804 1.00 88.06 516 SER A C 1
ATOM 3963 O O . SER A 1 516 ? 4.503 -51.618 26.250 1.00 88.06 516 SER A O 1
ATOM 3965 N N . GLU A 1 517 ? 3.461 -49.793 25.462 1.00 89.00 517 GLU A N 1
ATOM 3966 C CA . GLU A 1 517 ? 4.606 -48.882 25.575 1.00 89.00 517 GLU A CA 1
ATOM 3967 C C . GLU A 1 517 ? 4.882 -48.573 27.047 1.00 89.00 517 GLU A C 1
ATOM 3969 O O . GLU A 1 517 ? 6.011 -48.697 27.514 1.00 89.00 517 GLU A O 1
ATOM 3974 N N . MET A 1 518 ? 3.826 -48.298 27.814 1.00 89.38 518 MET A N 1
ATOM 3975 C CA . MET A 1 518 ? 3.907 -48.088 29.259 1.00 89.38 518 MET A CA 1
ATOM 3976 C C . MET A 1 518 ? 4.473 -49.310 29.995 1.00 89.38 518 MET A C 1
ATOM 3978 O O . MET A 1 518 ? 5.296 -49.149 30.894 1.00 89.38 518 MET A O 1
ATOM 3982 N N . LYS A 1 519 ? 4.102 -50.532 29.589 1.00 90.88 519 LYS A N 1
ATOM 3983 C CA . LYS A 1 519 ? 4.701 -51.777 30.104 1.00 90.88 519 LYS A CA 1
ATOM 3984 C C . LYS A 1 519 ? 6.179 -51.910 29.765 1.00 90.88 519 LYS A C 1
ATOM 3986 O O . LYS A 1 519 ? 6.947 -52.336 30.617 1.00 90.88 519 LYS A O 1
ATOM 3991 N N . ALA A 1 520 ? 6.583 -51.550 28.549 1.00 89.81 520 ALA A N 1
ATOM 3992 C CA . ALA A 1 520 ? 7.988 -51.602 28.155 1.00 89.81 520 ALA A CA 1
ATOM 3993 C C . ALA A 1 520 ? 8.851 -50.609 28.958 1.00 89.81 520 ALA A C 1
ATOM 3995 O O . ALA A 1 520 ? 10.012 -50.893 29.237 1.00 89.81 520 ALA A O 1
ATOM 3996 N N . ILE A 1 521 ? 8.280 -49.464 29.345 1.00 90.25 521 ILE A N 1
ATOM 3997 C CA . ILE A 1 521 ? 8.988 -48.392 30.058 1.00 90.25 521 ILE A CA 1
ATOM 3998 C C . ILE A 1 521 ? 9.033 -48.632 31.572 1.00 90.25 521 ILE A C 1
ATOM 4000 O O . ILE A 1 521 ? 10.082 -48.454 32.191 1.00 90.25 521 ILE A O 1
ATOM 4004 N N . LEU A 1 522 ? 7.898 -49.000 32.173 1.00 89.25 522 LEU A N 1
ATOM 4005 C CA . LEU A 1 522 ? 7.740 -49.115 33.628 1.00 89.25 522 LEU A CA 1
ATOM 4006 C C . LEU A 1 522 ? 7.797 -50.566 34.132 1.00 89.25 522 LEU A C 1
ATOM 4008 O O . LEU A 1 522 ? 8.004 -50.795 35.319 1.00 89.25 522 LEU A O 1
ATOM 4012 N N . GLY A 1 523 ? 7.637 -51.556 33.255 1.00 86.38 523 GLY A N 1
ATOM 4013 C CA . GLY A 1 523 ? 7.497 -52.965 33.624 1.00 86.38 523 GLY A CA 1
ATOM 4014 C C . GLY A 1 523 ? 6.050 -53.366 33.936 1.00 86.38 523 GLY A C 1
ATOM 4015 O O . GLY A 1 523 ? 5.174 -52.529 34.179 1.00 86.38 523 GLY A O 1
ATOM 4016 N N . ASP A 1 524 ? 5.793 -54.677 33.934 1.00 85.50 524 ASP A N 1
ATOM 4017 C CA . ASP A 1 524 ? 4.445 -55.267 34.001 1.00 85.50 524 ASP A CA 1
ATOM 4018 C C . ASP A 1 524 ? 3.680 -55.002 35.307 1.00 85.50 524 ASP A C 1
ATOM 4020 O O . ASP A 1 524 ? 2.446 -55.051 35.324 1.00 85.50 524 ASP A O 1
ATOM 4024 N N . GLU A 1 525 ? 4.382 -54.698 36.395 1.00 82.75 525 GLU A N 1
ATOM 4025 C CA . GLU A 1 525 ? 3.755 -54.404 37.686 1.00 82.75 525 GLU A CA 1
ATOM 4026 C C . GLU A 1 525 ? 3.530 -52.903 37.885 1.00 82.75 525 GLU A C 1
ATOM 4028 O O . GLU A 1 525 ? 2.450 -52.483 38.307 1.00 82.75 525 GLU A O 1
ATOM 4033 N N . ARG A 1 526 ? 4.519 -52.074 37.529 1.00 88.00 526 ARG A N 1
ATOM 4034 C CA . ARG A 1 526 ? 4.491 -50.633 37.818 1.00 88.00 526 ARG A CA 1
ATOM 4035 C C . ARG A 1 526 ? 3.612 -49.838 36.856 1.00 88.00 526 ARG A C 1
ATOM 4037 O O . ARG A 1 526 ? 3.047 -48.838 37.279 1.00 88.00 526 ARG A O 1
ATOM 4044 N N . TYR A 1 527 ? 3.400 -50.275 35.609 1.00 86.19 527 TYR A N 1
ATOM 4045 C CA . TYR A 1 527 ? 2.587 -49.498 34.653 1.00 86.19 527 TYR A CA 1
ATOM 4046 C C . TYR A 1 527 ? 1.109 -49.327 35.068 1.00 86.19 527 TYR A C 1
ATOM 4048 O O . TYR A 1 527 ? 0.421 -48.455 34.540 1.00 86.19 527 TYR A O 1
ATOM 4056 N N . ARG A 1 528 ? 0.609 -50.169 35.988 1.00 85.75 528 ARG A N 1
ATOM 4057 C CA . ARG A 1 528 ? -0.755 -50.089 36.548 1.00 85.75 528 ARG A CA 1
ATOM 4058 C C . ARG A 1 528 ? -0.858 -49.178 37.772 1.00 85.75 528 ARG A C 1
ATOM 4060 O O . ARG A 1 528 ? -1.969 -48.893 38.215 1.00 85.75 528 ARG A O 1
ATOM 4067 N N . VAL A 1 529 ? 0.276 -48.767 38.334 1.00 87.50 529 VAL A N 1
ATOM 4068 C CA . VAL A 1 529 ? 0.340 -47.858 39.480 1.00 87.50 529 VAL A CA 1
ATOM 4069 C C . VAL A 1 529 ? -0.016 -46.452 39.010 1.00 87.50 529 VAL A C 1
ATOM 4071 O O . VAL A 1 529 ? 0.345 -46.053 37.900 1.00 87.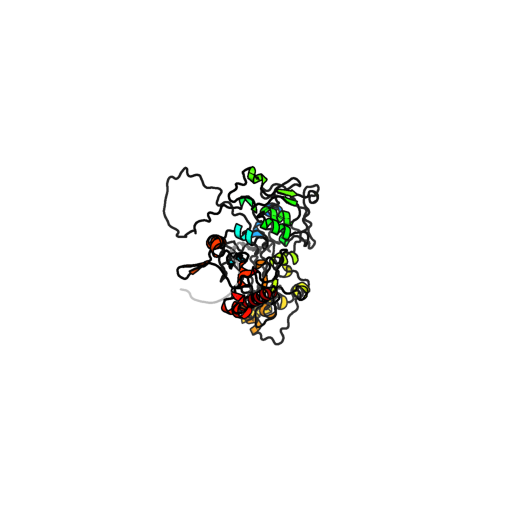50 529 VAL A O 1
ATOM 4074 N N . LYS A 1 530 ? -0.744 -45.705 39.843 1.00 87.88 530 LYS A N 1
ATOM 4075 C CA . LYS A 1 530 ? -1.178 -44.355 39.487 1.00 87.88 530 LYS A CA 1
ATOM 4076 C C . LYS A 1 530 ? 0.024 -43.402 39.355 1.00 87.88 530 LYS A C 1
ATOM 4078 O O . LYS A 1 530 ? 0.980 -43.547 40.120 1.00 87.88 530 LYS A O 1
ATOM 4083 N N . PRO A 1 531 ? -0.009 -42.418 38.434 1.00 85.81 531 PRO A N 1
ATOM 4084 C CA . PRO A 1 531 ? 1.122 -41.521 38.185 1.00 85.81 531 PRO A CA 1
ATOM 4085 C C . PRO A 1 531 ? 1.648 -40.761 39.409 1.00 85.81 531 PRO A C 1
ATOM 4087 O O . PRO A 1 531 ? 2.827 -40.416 39.465 1.00 85.81 531 PRO A O 1
ATOM 4090 N N . GLU A 1 532 ? 0.799 -40.508 40.407 1.00 88.94 532 GLU A N 1
ATOM 4091 C CA . GLU A 1 532 ? 1.173 -39.798 41.635 1.00 88.94 532 GLU A CA 1
ATOM 4092 C C . GLU A 1 532 ? 2.143 -40.611 42.512 1.00 88.94 532 GLU A C 1
ATOM 4094 O O . GLU A 1 532 ? 2.934 -40.037 43.263 1.00 88.94 532 GLU A O 1
ATOM 4099 N N . GLU A 1 533 ? 2.116 -41.938 42.367 1.00 88.44 533 GLU A N 1
ATOM 4100 C CA . GLU A 1 533 ? 2.916 -42.919 43.110 1.00 88.44 533 GLU A CA 1
ATOM 4101 C C . GLU A 1 533 ? 4.164 -43.385 42.329 1.00 88.44 533 GLU A C 1
ATOM 4103 O O . GLU A 1 533 ? 4.901 -44.279 42.767 1.00 88.44 533 GLU A O 1
ATOM 4108 N N . TRP A 1 534 ? 4.418 -42.796 41.156 1.00 91.19 534 TRP A N 1
ATOM 4109 C CA . TRP A 1 534 ? 5.641 -43.046 40.399 1.00 91.19 534 TRP A CA 1
ATOM 4110 C C . TRP A 1 534 ? 6.844 -42.381 41.066 1.00 91.19 534 TRP A C 1
ATOM 4112 O O . TRP A 1 534 ? 6.767 -41.250 41.560 1.00 91.19 534 TRP A O 1
ATOM 4122 N N . SER A 1 535 ? 7.988 -43.057 41.041 1.00 91.50 535 SER A N 1
ATOM 4123 C CA . SER A 1 535 ? 9.261 -42.452 41.416 1.00 91.50 535 SER A CA 1
ATOM 4124 C C . SER A 1 535 ? 9.631 -41.335 40.436 1.00 91.50 535 SER A C 1
ATOM 4126 O O . SER A 1 535 ? 9.082 -41.220 39.336 1.00 91.50 535 SER A O 1
ATOM 4128 N N . GLU A 1 536 ? 10.568 -40.479 40.825 1.00 89.06 536 GLU A N 1
ATOM 4129 C CA . GLU A 1 536 ? 11.049 -39.403 39.954 1.00 89.06 536 GLU A CA 1
ATOM 4130 C C . GLU A 1 536 ? 11.716 -39.950 38.678 1.00 89.06 536 GLU A C 1
ATOM 4132 O O . GLU A 1 536 ? 11.528 -39.414 37.585 1.00 89.06 536 GLU A O 1
ATOM 4137 N N . GLU A 1 537 ? 12.401 -41.092 38.790 1.00 89.56 537 GLU A N 1
ATOM 4138 C CA . GLU A 1 537 ? 13.003 -41.792 37.655 1.00 89.56 537 GLU A CA 1
ATOM 4139 C C . GLU A 1 537 ? 11.943 -42.335 36.680 1.00 89.56 537 GLU A C 1
ATOM 4141 O O . GLU A 1 537 ? 12.079 -42.196 35.465 1.00 89.56 537 GLU A O 1
ATOM 4146 N N . GLU A 1 538 ? 10.858 -42.914 37.195 1.00 89.81 538 GLU A N 1
ATOM 4147 C CA . GLU A 1 538 ? 9.749 -43.427 36.383 1.00 89.81 538 GLU A CA 1
ATOM 4148 C C . GLU A 1 538 ? 9.016 -42.304 35.646 1.00 89.81 538 GLU A C 1
ATOM 4150 O O . GLU A 1 538 ? 8.758 -42.420 34.446 1.00 89.81 538 GLU A O 1
ATOM 4155 N N . ARG A 1 539 ? 8.753 -41.179 36.325 1.00 90.81 539 ARG A N 1
ATOM 4156 C CA . ARG A 1 539 ? 8.167 -39.986 35.692 1.00 90.81 539 ARG A CA 1
ATOM 4157 C C . ARG A 1 539 ? 9.048 -39.461 34.563 1.00 90.81 539 ARG A C 1
ATOM 4159 O O . ARG A 1 539 ? 8.534 -39.146 33.493 1.00 90.81 539 ARG A O 1
ATOM 4166 N N . SER A 1 540 ? 10.362 -39.409 34.779 1.00 89.44 540 SER A N 1
ATOM 4167 C CA . SER A 1 540 ? 11.327 -38.967 33.767 1.00 89.44 540 SER A CA 1
ATOM 4168 C C . SER A 1 540 ? 11.346 -39.893 32.543 1.00 89.44 540 SER A C 1
ATOM 4170 O O . SER A 1 540 ? 11.302 -39.420 31.404 1.00 89.44 540 SER A O 1
ATOM 4172 N N . LYS A 1 541 ? 11.316 -41.217 32.755 1.00 91.50 541 LYS A N 1
ATOM 4173 C CA . LYS A 1 541 ? 11.259 -42.211 31.670 1.00 91.50 541 LYS A CA 1
ATOM 4174 C C . LYS A 1 541 ? 9.989 -42.082 30.828 1.00 91.50 541 LYS A C 1
ATOM 4176 O O . LYS A 1 541 ? 10.081 -42.068 29.601 1.00 91.50 541 LYS A O 1
ATOM 4181 N N . VAL A 1 542 ? 8.823 -41.939 31.466 1.00 90.19 542 VAL A N 1
ATOM 4182 C CA . VAL A 1 542 ? 7.550 -41.738 30.751 1.00 90.19 542 VAL A CA 1
ATOM 4183 C C . VAL A 1 542 ? 7.560 -40.407 30.004 1.00 90.19 542 VAL A C 1
ATOM 4185 O O . VAL A 1 542 ? 7.270 -40.395 28.815 1.00 90.19 542 VAL A O 1
ATOM 4188 N N . ALA A 1 543 ? 7.970 -39.306 30.641 1.00 89.00 543 ALA A N 1
ATOM 4189 C CA . ALA A 1 543 ? 8.027 -37.994 29.992 1.00 89.00 543 ALA A CA 1
ATOM 4190 C C . ALA A 1 543 ? 8.957 -37.987 28.766 1.00 89.00 543 ALA A C 1
ATOM 4192 O O . ALA A 1 543 ? 8.604 -37.441 27.719 1.00 89.00 543 ALA A O 1
ATOM 4193 N N . SER A 1 544 ? 10.126 -38.631 28.861 1.00 90.25 544 SER A N 1
ATOM 4194 C CA . SER A 1 544 ? 11.046 -38.737 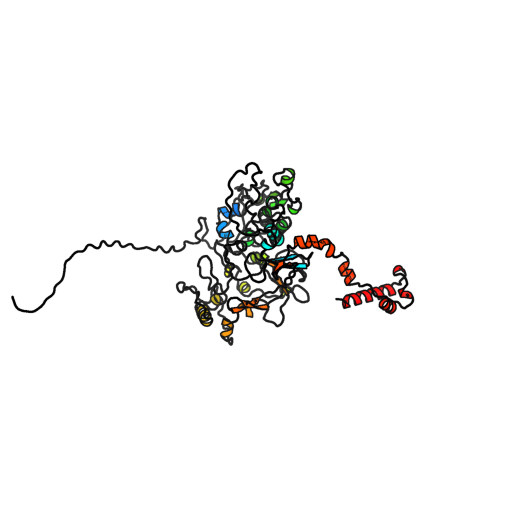27.725 1.00 90.25 544 SER A CA 1
ATOM 4195 C C . SER A 1 544 ? 10.461 -39.575 26.590 1.00 90.25 544 SER A C 1
ATOM 4197 O O . SER A 1 544 ? 10.600 -39.201 25.428 1.00 90.25 544 SER A O 1
ATOM 4199 N N . ALA A 1 545 ? 9.802 -40.692 26.905 1.00 89.19 545 ALA A N 1
ATOM 4200 C CA . ALA A 1 545 ? 9.179 -41.542 25.896 1.00 89.19 545 ALA A CA 1
ATOM 4201 C C . ALA A 1 545 ? 7.981 -40.855 25.225 1.00 89.19 545 ALA A C 1
ATOM 4203 O O . ALA A 1 545 ? 7.847 -40.922 24.007 1.00 89.19 545 ALA A O 1
ATOM 4204 N N . THR A 1 546 ? 7.164 -40.133 25.993 1.00 88.50 546 THR A N 1
ATOM 4205 C CA . THR A 1 546 ? 6.060 -39.311 25.484 1.00 88.50 546 THR A CA 1
ATOM 4206 C C . THR A 1 546 ? 6.570 -38.257 24.503 1.00 88.50 546 THR A C 1
ATOM 4208 O O . THR A 1 546 ? 6.033 -38.122 23.406 1.00 88.50 546 THR A O 1
ATOM 4211 N N . LYS A 1 547 ? 7.663 -37.564 24.841 1.00 85.19 547 LYS A N 1
ATOM 4212 C CA . LYS A 1 547 ? 8.275 -36.558 23.964 1.00 85.19 547 LYS A CA 1
ATOM 4213 C C . LYS A 1 547 ? 8.838 -37.160 22.672 1.00 85.19 547 LYS A C 1
ATOM 4215 O O . LYS A 1 547 ? 8.702 -36.560 21.610 1.00 85.19 547 LYS A O 1
ATOM 4220 N N . GLU A 1 548 ? 9.473 -38.329 22.744 1.00 87.19 548 GLU A N 1
ATOM 4221 C CA . GLU A 1 548 ? 9.970 -39.037 21.555 1.00 87.19 548 GLU A CA 1
ATOM 4222 C C . GLU A 1 548 ? 8.829 -39.577 20.681 1.00 87.19 548 GLU A C 1
ATOM 4224 O O . GLU A 1 548 ? 8.901 -39.490 19.457 1.00 87.19 548 GLU A O 1
ATOM 4229 N N . ALA A 1 549 ? 7.743 -40.065 21.285 1.00 85.75 549 ALA A N 1
ATOM 4230 C CA . ALA A 1 549 ? 6.545 -40.466 20.554 1.00 85.75 549 ALA A CA 1
ATOM 4231 C C . ALA A 1 549 ? 5.919 -39.273 19.813 1.00 85.75 549 ALA A C 1
ATOM 4233 O O . ALA A 1 549 ? 5.595 -39.393 18.631 1.00 85.75 549 ALA A O 1
ATOM 4234 N N . GLY A 1 550 ? 5.836 -38.107 20.461 1.00 82.31 550 GLY A N 1
ATOM 4235 C CA . GLY A 1 550 ? 5.385 -36.865 19.829 1.00 82.31 550 GLY A CA 1
ATOM 4236 C C . GLY A 1 550 ? 6.235 -36.453 18.626 1.00 82.31 550 GLY A C 1
ATOM 4237 O O . GLY A 1 550 ? 5.689 -36.191 17.559 1.00 82.31 550 GLY A O 1
ATOM 4238 N N . LYS A 1 551 ? 7.571 -36.488 18.750 1.00 81.31 551 LYS A N 1
ATOM 4239 C CA . LYS A 1 551 ? 8.519 -36.218 17.643 1.00 81.31 551 LYS A CA 1
ATOM 4240 C C . LYS A 1 551 ? 8.484 -37.237 16.498 1.00 81.31 551 LYS A C 1
ATOM 4242 O O . LYS A 1 551 ? 9.128 -37.029 15.479 1.00 81.31 551 LYS A O 1
ATOM 4247 N N . LYS A 1 552 ? 7.871 -38.405 16.694 1.00 84.06 552 LYS A N 1
ATOM 4248 C CA . LYS A 1 552 ? 7.747 -39.427 15.643 1.00 84.06 552 LYS A CA 1
ATOM 4249 C C . LYS A 1 552 ? 6.451 -39.264 14.849 1.00 84.06 552 LYS A C 1
ATOM 4251 O O . LYS A 1 552 ? 6.380 -39.701 13.703 1.00 84.06 552 LYS A O 1
ATOM 4256 N N . LEU A 1 553 ? 5.427 -38.683 15.471 1.00 73.69 553 LEU A N 1
ATOM 4257 C CA . LEU A 1 553 ? 4.134 -38.391 14.851 1.00 73.69 553 LEU A CA 1
ATOM 4258 C C . LEU A 1 553 ? 4.177 -37.156 13.936 1.00 73.69 553 LEU A C 1
ATOM 4260 O O . LEU A 1 553 ? 3.350 -37.065 13.029 1.00 73.69 553 LEU A O 1
ATOM 4264 N N . PHE A 1 554 ? 5.133 -36.251 14.157 1.00 56.41 554 PHE A N 1
ATOM 4265 C CA . PHE A 1 554 ? 5.324 -34.980 13.451 1.00 56.41 554 PHE A CA 1
ATOM 4266 C C . PHE A 1 554 ? 6.803 -34.746 13.181 1.00 56.41 554 PHE A C 1
ATOM 4268 O O . PHE A 1 554 ? 7.118 -34.164 12.118 1.00 56.41 554 PHE A O 1
#

pLDDT: mean 83.33, std 19.88, range [25.48, 98.56]

Sequence (554 aa):
MKSLSTRRSASLGTAATTFLCCAMGLLLANPAIAADGTKYAHSDGNARFLHHITLYDADNQRIEPASTTPYSSSKTCGRCHDYETISHGWHFNAFMSDSVDGREGEPWIWTDPRTGTQLPLSYRKWKQTFDPRDLGIGQWDMVRQFGGRIPGGGPGHAPMNEGANKPTDEQADEQADEQPREGKTAESDNRVSRWPLTGSLEIDCLACHGVSGSYDFNARRDQIAKQNFAWAATAGMQIGTIQGEVSRIKDGADPAEDAIKDKLPKVKYDANRFADDGTVFVDLVRQPQNNSCYQCHSNRTVGHSGIEARWTHDQDIHLRAGMQCVDCHRNGIDHHLVRGFPGELHPSGQDMLTLSCAGCHLGGDFVDDLDRAMGKQSTTTRESGTGLSGRLGSPRPQHAGLPPLHFEKLSCTACHGGPLPREQAIGIMTSLAHSLGEKGHRVGNELPRIAGPVYAKGDDGRVYPQRVVWPAFWGSIADGKLTPLNPDQVFDVTRKSLRVRNDFVTELLEPKLGSSEMKAILGDERYRVKPEEWSEEERSKVASATKEAGKKLF

Secondary structure (DSSP, 8-state):
----------------------------------TT--SS----SSSPPPEEE--B-TTSPBP-TT--SPP-HHHHGGGTS-HHHHHTSTTTGGG-TTS---S--PPEEEEETTTTEEEEE-SS--TT-B-TGGGT--HHHHHHHHGGGS-S-GGGSPPS-SSS----S----S----------------SPP-HHHH------THHHHBPTTTS-HHHHHHHHHTT-GGGHHHHHTTSEEEE--GGGSPTT--TTSHHHHTTS-EEEE-GGGB-TTS-EEE-B-SS--HHHHHHHH-EEEEETTEEPPGGGSPPPHHHHTT--HHHHS---TT-------TTPBPTT--B-GGGSHHHHHH-HHHHHHHHHHTTPPP---TT-TT--S-GGG------TT--THHHHHB-HHHHHSSSPP-SS-EEEEEHHHH-TTS-----S-PSS-EEEEEEEE-TTS-EEEEEEE--B--EEEETTEEEEPPHHHHHHHHTTTT---TTHHHHHHSPPPPHHHHHHHH-TTGGGS-GGG--HHHHHHHHHHHHHHHHHH-

Foldseek 3Di:
DDDDDDDDDDDDDDDDDDPPPPPPPPPPVPPPPPPQPDPADDDPDPDDDWDFWFFAAPVLDTDFLPAWGATDCCSTVVVRAVQVLQCCAPLRNQLPPPDDLPFDDQFQFDDDPLFRFTAGAGSHPDPRHHHCVLQVCALLNVCLRQVLQGQFHHSQADPDDPPPDDDDPDDDDDDDDDDDDPDPDDDPDPFFDCCQQQPGLHRLPCLFFADVPQFDSQQLVVLSNLSNNSNSSVSRNVQWDKDAGSVPPDGPDDCVDPVNVVRRITTNGDNVQADPVRTGTGRTHPHGAQLSVCQNFDKFFADPQFTDDPVVDDDDPCVVVVDGPCLLQPDRSSNHTDPADPPDQDPVRDDSQCSHPCQAQPFLVRSCVLCVVLVHDRPDDPPDPSRDHQVVHHYRDPCPPDDPVCSNAADPCQQRNDDGDDDFWTWMDGCSHHSPSHDDDGGNPDPDTKTWQDWDADPSNHTHGDIDTDGDADFDQDPNDTDGHNPVVSCVVCVVVSVQDPCNLVCLQQPDDDLVRLCVQQNPPCSPPDPVPDDPVSVVSSRVVSNVVSVVSD